Protein AF-A0AAW0C2G3-F1 (afdb_monomer_lite)

Radius of gyration: 28.23 Å; chains: 1; bounding box: 64×53×81 Å

Secondary structure (DSSP, 8-state):
--------SSSSEEEEE-HHHHHHHHS---TTS----GGG-HHHHHHHHHHHHHSPP-----TT--THHHHHHHHHHHHHHHHHHHH---TTPPPGGGSSSSS-S-SEEESS------TT--GGG-EEEEE--GGGHHHHHHHHHHHHHHH-TTBSEEEEEEEETTTTEEEEEEEETTSSEEEEEPPEETTSHHHHHHHHHHHHHHHT--SGGGGTB------SS-----------PPPP------------S--EEEGGG--BHHHHHHHHHHHHHHHHHHHHTTEE-----TTTEEEEEEEE---------TT-----TTTTS-S--------S-HHHHHHHHHHHHHHHHHHHHHHHHHHHHHHHHT--SSEEEEE---S--EEGGG---SPBPP-S-TTTS-HHHHHHHHHT--B---HHHHHHHHHHHHHHHHHT-GGGTTS---HHHHHHHHHHTS-HHHHHHHHHHHHHHTT-TTS-HHHHHHHHHHHHHHHHHHHHHHHHHHHHHTS-TTS-TTTTHHHHHHHHHHHHHHHHHHHHHHHHHHHHHHT-BGGG--

pLDDT: mean 75.97, std 19.65, range [25.11, 98.44]

Foldseek 3Di:
DDWDDDPLVDLAAEGEDALQVVLLVLFDDDPDDDDDRPCNDPLSVVLLVQLLVVQDQLPLPPPPDDPCSVQVSLLVLLVSSVVSLQPPPDDPRDDLVQWPPNDDSGQEDEDVDPPDDDPDDPVLRHAYEAEDADNCQLVVQLVVFVVNCLVDVQFQKHWHWYADSVQRWIKIWIGGPLSRYIYIYDTQRSNDSVSVSSSSSNSNSNRRHRDVVSNRGHDPPPDPDDDDDCDDDDDDDDDDDDPPDDDPDPCPPWDFDFLLADFFLLVLLQLLLLALLQQVVCVVLQWHLLAQARVQKGFTPDFDPDDQSPLDALPPDPPPPPVPPPPDDDDDDPDDDPVLVVVLVVLVNVLSVLLNVLSVLLVVLVVLLVNDSTRRIYRDDPSDTDRNVPPPQWQDQQDYDLLQFDLVSNVCNVVVHGHRDALLRVLSSSLSSSVCSLLSRPVCPVPDADPLSVCQVVQSPDGSVSNVCSLVVCVVCLPDPNHAPSCVLCNVLSNVSVVLSVVLVVVLVVVVVVDDPPPNCSPSPVVSSRSNSSSVSSSVSSVSSSVSVVSRVVSPTSVPPD

Sequence (562 aa):
MNLRGEDTGSHIHTWYFDAETISCMLFPKESKEPYTPISDRPFFVDILEQVTKNAPSFTGTGTDEGPGSACRFLNYTVKTCRKALDASDANGVLPRQKRWFRNSESIFTDIEVEGSSGKDRNVNNVIPLLEIPRKDLVDRAANYARGLFRASRTRTWSLVLALNHEELVLQFLIFLRGGCSCIASQEIRLKEVEGRKGVCRMILTMLLWTEPGHAGFADVSVDGTETEHSGPSYRHVPLPPVEKPPTTPILLGDVGEPLIHVDSSWKICEAVIHALLGWLNFYEAGYLHRDVSINKVRCLKQPVESFKISIPTNNSRLEKKDALVDRGDVSRPETSNSQDAADIFKLLETARSSTSGYAERIKEAFLKLGVKDEYNTVLTDIDGDIAAKRIDSKMYIPSGTPEFMSFRLHIAMEDADPHLQSPVDDLHSFFWVVMWAVMFNANLKNVVRSKQEKHWQERLAGRACNRMAVPADMASHRHRSDHSPIFKQMVGVLLEWYRTIEKLASDWLEEVLAREPDEDPDNGWYPTHFHLYAYRGAAELLELMLKYQHTLIAYGSFSHTA

Structure (mmCIF, N/CA/C/O backbone):
data_AF-A0AAW0C2G3-F1
#
_entry.id   AF-A0AAW0C2G3-F1
#
loop_
_atom_site.group_PDB
_atom_site.id
_atom_site.type_symbol
_atom_site.label_atom_id
_atom_site.label_alt_id
_atom_site.label_comp_id
_atom_site.label_asym_id
_atom_site.label_entity_id
_atom_site.label_seq_id
_atom_site.pdbx_PDB_ins_code
_atom_site.Cartn_x
_atom_site.Cartn_y
_atom_site.Cartn_z
_atom_site.occupancy
_atom_site.B_iso_or_equiv
_atom_site.auth_seq_id
_atom_site.auth_comp_id
_atom_site.auth_asym_id
_atom_site.auth_atom_id
_atom_site.pdbx_PDB_model_num
ATOM 1 N N . MET A 1 1 ? 3.517 -31.410 -23.702 1.00 29.72 1 MET A N 1
ATOM 2 C CA . MET A 1 1 ? 3.923 -30.000 -23.526 1.00 29.72 1 MET A CA 1
ATOM 3 C C . MET A 1 1 ? 4.989 -29.980 -22.434 1.00 29.72 1 MET A C 1
ATOM 5 O O . MET A 1 1 ? 4.674 -30.363 -21.318 1.00 29.72 1 MET A O 1
ATOM 9 N N . ASN A 1 2 ? 6.253 -29.684 -22.756 1.00 25.11 2 ASN A N 1
ATOM 10 C CA . ASN A 1 2 ? 7.351 -29.653 -21.775 1.00 25.11 2 ASN A CA 1
ATOM 11 C C . ASN A 1 2 ? 7.509 -28.216 -21.264 1.00 25.11 2 ASN A C 1
ATOM 13 O O . ASN A 1 2 ? 8.069 -27.385 -21.973 1.00 25.11 2 ASN A O 1
ATOM 17 N N . LEU A 1 3 ? 7.000 -27.913 -20.068 1.00 34.97 3 LEU A N 1
ATOM 18 C CA . LEU A 1 3 ? 7.223 -26.617 -19.422 1.00 34.97 3 LEU A CA 1
ATOM 19 C C . LEU A 1 3 ? 8.521 -26.692 -18.607 1.00 34.97 3 LEU A C 1
ATOM 21 O O . LEU A 1 3 ? 8.600 -27.446 -17.640 1.00 34.97 3 LEU A O 1
ATOM 25 N N . ARG A 1 4 ? 9.544 -25.933 -19.014 1.00 35.47 4 ARG A N 1
ATOM 26 C CA . ARG A 1 4 ? 10.730 -25.655 -18.193 1.00 35.47 4 ARG A CA 1
ATOM 27 C C . ARG A 1 4 ? 10.532 -24.300 -17.519 1.00 35.47 4 ARG A C 1
ATOM 29 O O . ARG A 1 4 ? 10.479 -23.287 -18.208 1.00 35.47 4 ARG A O 1
ATOM 36 N N . GLY A 1 5 ? 10.405 -24.294 -16.196 1.00 40.25 5 GLY A N 1
ATOM 37 C CA . GLY A 1 5 ? 10.689 -23.105 -15.398 1.00 40.25 5 GLY A CA 1
ATOM 38 C C . GLY A 1 5 ? 12.180 -23.111 -15.096 1.00 40.25 5 GLY A C 1
ATOM 39 O O . GLY A 1 5 ? 12.650 -24.020 -14.416 1.00 40.25 5 GLY A O 1
ATOM 40 N N . GLU A 1 6 ? 12.926 -22.164 -15.653 1.00 41.88 6 GLU A N 1
ATOM 41 C CA . GLU A 1 6 ? 14.304 -21.909 -15.235 1.00 41.88 6 GLU A CA 1
ATOM 42 C C . GLU A 1 6 ? 14.271 -20.774 -14.212 1.00 41.88 6 GLU A C 1
ATOM 44 O O . GLU A 1 6 ? 13.696 -19.718 -14.472 1.00 41.88 6 GLU A O 1
ATOM 49 N N . ASP A 1 7 ? 14.832 -21.023 -13.029 1.00 42.22 7 ASP A N 1
ATOM 50 C CA . ASP A 1 7 ? 15.009 -20.014 -11.990 1.00 42.22 7 ASP A CA 1
ATOM 51 C C . ASP A 1 7 ? 16.189 -19.126 -12.401 1.00 42.22 7 ASP A C 1
ATOM 53 O O . ASP A 1 7 ? 17.356 -19.484 -12.239 1.00 42.22 7 ASP A O 1
ATOM 57 N N . THR A 1 8 ? 15.887 -18.012 -13.069 1.00 42.19 8 THR A N 1
ATOM 58 C CA . THR A 1 8 ? 16.894 -17.131 -13.677 1.00 42.19 8 THR A CA 1
ATOM 59 C C . THR A 1 8 ? 17.531 -16.159 -12.682 1.00 42.19 8 THR A C 1
ATOM 61 O O . THR A 1 8 ? 18.319 -15.312 -13.094 1.00 42.19 8 THR A O 1
ATOM 64 N N . GLY A 1 9 ? 17.203 -16.237 -11.386 1.00 41.22 9 GLY A N 1
ATOM 65 C CA . GLY A 1 9 ? 17.693 -15.295 -10.374 1.00 41.22 9 GLY A CA 1
ATOM 66 C C . GLY A 1 9 ? 17.138 -13.870 -10.512 1.00 41.22 9 GLY A C 1
ATOM 67 O O . GLY A 1 9 ? 17.533 -12.989 -9.751 1.00 41.22 9 GLY A O 1
ATOM 68 N N . SER A 1 10 ? 16.216 -13.633 -11.451 1.00 50.44 10 SER A N 1
ATOM 69 C CA . SER A 1 10 ? 15.459 -12.388 -11.558 1.00 50.44 10 SER A CA 1
ATOM 70 C C . SER A 1 10 ? 14.208 -12.463 -10.683 1.00 50.44 10 SER A C 1
ATOM 72 O O . SER A 1 10 ? 13.529 -13.487 -10.622 1.00 50.44 10 SER A O 1
ATOM 74 N N . HIS A 1 11 ? 13.850 -11.357 -10.028 1.00 60.44 11 HIS A N 1
ATOM 75 C CA . HIS A 1 11 ? 12.642 -11.248 -9.195 1.00 60.44 11 HIS A CA 1
ATOM 76 C C . HIS A 1 11 ? 11.324 -11.274 -10.010 1.00 60.44 11 HIS A C 1
ATOM 78 O O . HIS A 1 11 ? 10.267 -10.921 -9.494 1.00 60.44 11 HIS A O 1
ATOM 84 N N . ILE A 1 12 ? 11.371 -11.648 -11.296 1.00 65.75 12 ILE A N 1
ATOM 85 C CA . ILE A 1 12 ? 10.236 -11.621 -12.223 1.00 65.75 12 ILE A CA 1
ATOM 86 C C . ILE A 1 12 ? 9.867 -13.051 -12.605 1.00 65.75 12 ILE A C 1
ATOM 88 O O . ILE A 1 12 ? 10.596 -13.730 -13.332 1.00 65.75 12 ILE A O 1
ATOM 92 N N . HIS A 1 13 ? 8.677 -13.486 -12.194 1.00 70.25 13 HIS A N 1
ATOM 93 C CA . HIS A 1 13 ? 8.141 -14.774 -12.615 1.00 70.25 13 HIS A CA 1
ATOM 94 C C . HIS A 1 13 ? 7.900 -14.779 -14.130 1.00 70.25 13 HIS A C 1
ATOM 96 O O . HIS A 1 13 ? 7.030 -14.061 -14.633 1.00 70.25 13 HIS A O 1
ATOM 102 N N . THR A 1 14 ? 8.675 -15.589 -14.855 1.00 76.38 14 THR A N 1
ATOM 103 C CA . THR A 1 14 ? 8.640 -15.650 -16.321 1.00 76.38 14 THR A CA 1
ATOM 104 C C . THR A 1 14 ? 8.083 -16.988 -16.799 1.00 76.38 14 THR A C 1
ATOM 106 O O . THR A 1 14 ? 8.596 -18.049 -16.449 1.00 76.38 14 THR A O 1
ATOM 109 N N . TRP A 1 15 ? 7.033 -16.943 -17.618 1.00 76.75 15 TRP A N 1
ATOM 110 C CA . TRP A 1 15 ? 6.396 -18.122 -18.210 1.00 76.75 15 TRP A CA 1
ATOM 111 C C . TRP A 1 15 ? 6.759 -18.230 -19.686 1.00 76.75 15 TRP A C 1
ATOM 113 O O . TRP A 1 15 ? 6.528 -17.278 -20.422 1.00 76.75 15 TRP A O 1
ATOM 123 N N . TYR A 1 16 ? 7.271 -19.377 -20.136 1.00 82.19 16 TYR A N 1
ATOM 124 C CA . TYR A 1 16 ? 7.691 -19.563 -21.528 1.00 82.19 16 TYR A CA 1
ATOM 125 C C . TYR A 1 16 ? 6.647 -20.309 -22.361 1.00 82.19 16 TYR A C 1
ATOM 127 O O . TYR A 1 16 ? 6.250 -21.424 -22.020 1.00 82.19 16 TYR A O 1
ATOM 135 N N . PHE A 1 17 ? 6.266 -19.731 -23.498 1.00 81.94 17 PHE A N 1
ATOM 136 C CA . PHE A 1 17 ? 5.345 -20.333 -24.467 1.00 81.94 17 PHE A CA 1
ATOM 137 C C . PHE A 1 17 ? 5.918 -20.269 -25.881 1.00 81.94 17 PHE A C 1
ATOM 139 O O . PHE A 1 17 ? 6.705 -19.383 -26.197 1.00 81.94 17 PHE A O 1
ATOM 146 N N . ASP A 1 18 ? 5.545 -21.191 -26.763 1.00 83.38 18 ASP A N 1
ATOM 147 C CA . ASP A 1 18 ? 5.924 -21.061 -28.172 1.00 83.38 18 ASP A CA 1
ATOM 148 C C . ASP A 1 18 ? 5.255 -19.835 -28.834 1.00 83.38 18 ASP A C 1
ATOM 150 O O . ASP A 1 18 ? 4.283 -19.253 -28.338 1.00 83.38 18 ASP A O 1
ATOM 154 N N . ALA A 1 19 ? 5.810 -19.408 -29.972 1.00 76.94 19 ALA A N 1
ATOM 155 C CA . ALA A 1 19 ? 5.325 -18.232 -30.693 1.00 76.94 19 ALA A CA 1
ATOM 156 C C . ALA A 1 19 ? 3.872 -18.388 -31.178 1.00 76.94 19 ALA A C 1
ATOM 158 O O . ALA A 1 19 ? 3.166 -17.397 -31.336 1.00 76.94 19 ALA A O 1
ATOM 159 N N . GLU A 1 20 ? 3.416 -19.618 -31.423 1.00 79.62 20 GLU A N 1
ATOM 160 C CA . GLU A 1 20 ? 2.034 -19.899 -31.814 1.00 79.62 20 GLU A CA 1
ATOM 161 C C . GLU A 1 20 ? 1.065 -19.641 -30.659 1.00 79.62 20 GLU A C 1
ATOM 163 O O . GLU A 1 20 ? 0.073 -18.936 -30.826 1.00 79.62 20 GLU A O 1
ATOM 168 N N . THR A 1 21 ? 1.397 -20.105 -29.463 1.00 78.94 21 THR A N 1
ATOM 169 C CA . THR A 1 21 ? 0.607 -19.895 -28.254 1.00 78.94 21 THR A CA 1
ATOM 170 C C . THR A 1 21 ? 0.490 -18.410 -27.917 1.00 78.94 21 THR A C 1
ATOM 172 O O . THR A 1 21 ? -0.603 -17.927 -27.621 1.00 78.94 21 THR A O 1
ATOM 175 N N . ILE A 1 22 ? 1.578 -17.644 -28.029 1.00 78.06 22 ILE A N 1
ATOM 176 C CA . ILE A 1 22 ? 1.537 -16.189 -27.796 1.00 78.06 22 ILE A CA 1
ATOM 177 C C . ILE A 1 22 ? 0.733 -15.476 -28.884 1.00 78.06 22 ILE A C 1
ATOM 179 O O . ILE A 1 22 ? -0.036 -14.563 -28.587 1.00 78.06 22 ILE A O 1
ATOM 183 N N . SER A 1 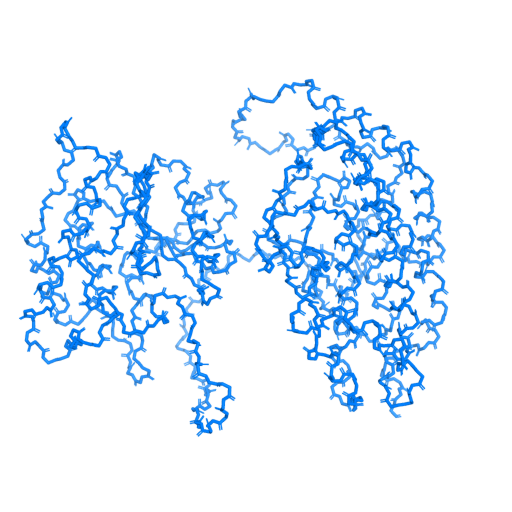23 ? 0.831 -15.930 -30.134 1.00 79.44 23 SER A N 1
ATOM 184 C CA . SER A 1 23 ? -0.040 -15.480 -31.227 1.00 79.44 23 SER A CA 1
ATOM 185 C C . SER A 1 23 ? -1.507 -15.660 -30.890 1.00 79.44 23 SER A C 1
ATOM 187 O O . SER A 1 23 ? -2.303 -14.746 -31.081 1.00 79.44 23 SER A O 1
ATOM 189 N N . CYS A 1 24 ? -1.852 -16.811 -30.330 1.00 77.38 24 CYS A N 1
ATOM 190 C CA . CYS A 1 24 ? -3.200 -17.119 -29.898 1.00 77.38 24 CYS A CA 1
ATOM 191 C C . CYS A 1 24 ? -3.662 -16.223 -28.738 1.00 77.38 24 CYS A C 1
ATOM 193 O O . CYS A 1 24 ? -4.813 -15.784 -28.733 1.00 77.38 24 CYS A O 1
ATOM 195 N N . MET A 1 25 ? -2.772 -15.906 -27.790 1.00 78.81 25 MET A N 1
ATOM 196 C CA . MET A 1 25 ? -3.053 -14.994 -26.671 1.00 78.81 25 MET A CA 1
ATOM 197 C C . MET A 1 25 ? -3.289 -13.548 -27.124 1.00 78.81 25 MET A C 1
ATOM 199 O O . MET A 1 25 ? -4.148 -12.871 -26.566 1.00 78.81 25 MET A O 1
ATOM 203 N N . LEU A 1 26 ? -2.541 -13.085 -28.130 1.00 81.75 26 LEU A N 1
ATOM 204 C CA . LEU A 1 26 ? -2.626 -11.723 -28.664 1.00 81.75 26 LEU A CA 1
ATOM 205 C C . LEU A 1 26 ? -3.727 -11.547 -29.721 1.00 81.75 26 LEU A C 1
ATOM 207 O O . LEU A 1 26 ? -3.944 -10.430 -30.191 1.00 81.75 26 LEU A O 1
ATOM 211 N N . PHE A 1 27 ? -4.400 -12.619 -30.143 1.00 79.31 27 PHE A N 1
ATOM 212 C CA . PHE A 1 27 ? -5.388 -12.544 -31.214 1.00 79.31 27 PHE A CA 1
ATOM 213 C C . PHE A 1 27 ? -6.705 -11.894 -30.751 1.00 79.31 27 PHE A C 1
ATOM 215 O O . PHE A 1 27 ? -7.200 -12.234 -29.671 1.00 79.31 27 PHE A O 1
ATOM 222 N N . PRO A 1 28 ? -7.323 -11.022 -31.575 1.00 73.62 28 PRO A N 1
ATOM 223 C CA . PRO A 1 28 ? -8.665 -10.512 -31.327 1.00 73.62 28 PRO A CA 1
ATOM 224 C C . PRO A 1 28 ? -9.684 -11.630 -31.121 1.00 73.62 28 PRO A C 1
ATOM 226 O O . PRO A 1 28 ? -9.917 -12.448 -32.010 1.00 73.62 28 PRO A O 1
ATOM 229 N N . LYS A 1 29 ? -10.309 -11.684 -29.943 1.00 72.31 29 LYS A N 1
ATOM 230 C CA . LYS A 1 29 ? -11.366 -12.664 -29.679 1.00 72.31 29 LYS A CA 1
ATOM 231 C C . LYS A 1 29 ? -12.693 -12.104 -30.177 1.00 72.31 29 LYS A C 1
ATOM 233 O O . LYS A 1 29 ? -13.279 -11.236 -29.539 1.00 72.31 29 LYS A O 1
ATOM 238 N N . GLU A 1 30 ? -13.186 -12.620 -31.298 1.00 61.88 30 GLU A N 1
ATOM 239 C CA . GLU A 1 30 ? -14.553 -12.337 -31.737 1.00 61.88 30 GLU A CA 1
ATOM 240 C C . GLU A 1 30 ? -15.542 -13.013 -30.776 1.00 61.88 30 GLU A C 1
ATOM 242 O O . GLU A 1 30 ? -15.450 -14.205 -30.485 1.00 61.88 30 GLU A O 1
ATOM 247 N N . SER A 1 31 ? -16.480 -12.236 -30.234 1.00 47.34 31 SER A N 1
ATOM 248 C CA . SER A 1 31 ? -17.230 -12.570 -29.015 1.00 47.34 31 SER A CA 1
ATOM 249 C C . SER A 1 31 ? -18.260 -13.707 -29.133 1.00 47.34 31 SER A C 1
ATOM 251 O O . SER A 1 31 ? -19.026 -13.913 -28.191 1.00 47.34 31 SER A O 1
ATOM 253 N N . LYS A 1 32 ? -18.335 -14.440 -30.257 1.00 53.00 32 LYS A N 1
ATOM 254 C CA . LYS A 1 32 ? -19.452 -15.371 -30.525 1.00 53.00 32 LYS A CA 1
ATOM 255 C C . LYS A 1 32 ? -19.125 -16.691 -31.234 1.00 53.00 32 LYS A C 1
ATOM 257 O O . LYS A 1 32 ? -20.014 -17.537 -31.281 1.00 53.00 32 LYS A O 1
ATOM 262 N N . GLU A 1 33 ? -17.913 -16.916 -31.738 1.00 56.81 33 GLU A N 1
ATOM 263 C CA . GLU A 1 33 ? -17.578 -18.162 -32.452 1.00 56.81 33 GLU A CA 1
ATOM 264 C C . GLU A 1 33 ? -16.610 -19.059 -31.661 1.00 56.81 33 GLU A C 1
ATOM 266 O O . GLU A 1 33 ? -15.785 -18.550 -30.895 1.00 56.81 33 GLU A O 1
ATOM 271 N N . PRO A 1 34 ? -16.700 -20.398 -31.809 1.00 63.94 34 PRO A N 1
ATOM 272 C CA . PRO A 1 34 ? -15.717 -21.310 -31.240 1.00 63.94 34 PRO A CA 1
ATOM 273 C C . PRO A 1 34 ? -14.319 -20.934 -31.735 1.00 63.94 34 PRO A C 1
ATOM 275 O O . PRO A 1 34 ? -14.083 -20.751 -32.930 1.00 63.94 34 PRO A O 1
ATOM 278 N N . TYR A 1 35 ? -13.397 -20.793 -30.784 1.00 60.88 35 TYR A N 1
ATOM 279 C CA . TYR A 1 35 ? -12.038 -20.348 -31.051 1.00 60.88 35 TYR A CA 1
ATOM 280 C C . TYR A 1 35 ? -11.356 -21.284 -32.054 1.00 60.88 35 TYR A C 1
ATOM 282 O O . TYR A 1 35 ? -11.041 -22.425 -31.728 1.00 60.88 35 TYR A O 1
ATOM 290 N N . THR A 1 36 ? -11.130 -20.787 -33.268 1.00 66.06 36 THR A N 1
ATOM 291 C CA . THR A 1 36 ? -10.280 -21.444 -34.262 1.00 66.06 36 THR A CA 1
ATOM 292 C C . THR A 1 36 ? -8.916 -20.760 -34.209 1.00 66.06 36 THR A C 1
ATOM 294 O O . THR A 1 36 ? -8.869 -19.549 -34.479 1.00 66.06 36 THR A O 1
ATOM 297 N N . PRO A 1 37 ? -7.834 -21.473 -33.833 1.00 67.06 37 PRO A N 1
ATOM 298 C CA . PRO A 1 37 ? -6.483 -20.930 -33.833 1.00 67.06 37 PRO A CA 1
ATOM 299 C C . PRO A 1 37 ? -6.180 -20.221 -35.148 1.00 67.06 37 PRO A C 1
ATOM 301 O O . PRO A 1 37 ? -6.575 -20.659 -36.229 1.00 67.06 37 PRO A O 1
ATOM 304 N N . ILE A 1 38 ? -5.488 -19.089 -35.068 1.00 67.62 38 ILE A N 1
ATOM 305 C CA . ILE A 1 38 ? -5.176 -18.296 -36.260 1.00 67.62 38 ILE A CA 1
ATOM 306 C C . ILE A 1 38 ? -4.325 -19.086 -37.266 1.00 67.62 38 ILE A C 1
ATOM 308 O O . ILE A 1 38 ? -4.462 -18.895 -38.472 1.00 67.62 38 ILE A O 1
ATOM 312 N N . SER A 1 39 ? -3.490 -20.001 -36.767 1.00 67.50 39 SER A N 1
ATOM 313 C CA . SER A 1 39 ? -2.681 -20.937 -37.548 1.00 67.50 39 SER A CA 1
ATOM 314 C C . SER A 1 39 ? -3.515 -21.875 -38.416 1.00 67.50 39 SER A C 1
ATOM 316 O O . SER A 1 39 ? -3.031 -22.288 -39.465 1.00 67.50 39 SER A O 1
ATOM 318 N N . ASP A 1 40 ? -4.765 -22.135 -38.037 1.00 76.38 40 ASP A N 1
ATOM 319 C CA . ASP A 1 40 ? -5.674 -23.020 -38.765 1.00 76.38 40 ASP A CA 1
ATOM 320 C C . ASP A 1 40 ? -6.520 -22.269 -39.803 1.00 76.38 40 ASP A C 1
ATOM 322 O O . ASP A 1 40 ? -7.262 -22.883 -40.573 1.00 76.38 40 ASP A O 1
ATOM 326 N N . ARG A 1 41 ? -6.432 -20.930 -39.858 1.00 80.25 41 ARG A N 1
ATOM 327 C CA . ARG A 1 41 ? -7.156 -20.143 -40.862 1.00 80.25 41 ARG A CA 1
ATOM 328 C C . ARG A 1 41 ? -6.416 -20.225 -42.207 1.00 80.25 41 ARG A C 1
ATOM 330 O O . ARG A 1 41 ? -5.281 -19.753 -42.283 1.00 80.25 41 ARG A O 1
ATOM 337 N N . PRO A 1 42 ? -7.045 -20.720 -43.294 1.00 81.00 42 PRO A N 1
ATOM 338 C CA . PRO A 1 42 ? -6.361 -20.939 -44.574 1.00 81.00 42 PRO A CA 1
ATOM 339 C C . PRO A 1 42 ? -5.648 -19.695 -45.120 1.00 81.00 42 PRO A C 1
ATOM 341 O O . PRO A 1 42 ? -4.480 -19.763 -45.490 1.00 81.00 42 PRO A O 1
ATOM 344 N N . PHE A 1 43 ? -6.299 -18.524 -45.052 1.00 81.00 43 PHE A N 1
ATOM 345 C CA . PHE A 1 43 ? -5.695 -17.268 -45.514 1.00 81.00 43 PHE A CA 1
ATOM 346 C C . PHE A 1 43 ? -4.410 -16.915 -44.750 1.00 81.00 43 PHE A C 1
ATOM 348 O O . PHE A 1 43 ? -3.513 -16.278 -45.296 1.00 81.00 43 PHE A O 1
ATOM 355 N N . PHE A 1 44 ? -4.317 -17.297 -43.474 1.00 81.56 44 PHE A N 1
ATOM 356 C CA . PHE A 1 44 ? -3.166 -16.988 -42.640 1.00 81.56 44 PHE A CA 1
ATOM 357 C C . PHE A 1 44 ? -1.970 -17.862 -43.012 1.00 81.56 44 PHE A C 1
ATOM 359 O O . PHE A 1 44 ? -0.851 -17.357 -43.083 1.00 81.56 44 PHE A O 1
ATOM 366 N N . VAL A 1 45 ? -2.211 -19.145 -43.295 1.00 84.88 45 VAL A N 1
ATOM 367 C CA . VAL A 1 45 ? -1.189 -20.084 -43.781 1.00 84.88 45 VAL A CA 1
ATOM 368 C C . VAL A 1 45 ? -0.620 -19.603 -45.114 1.00 84.88 45 VAL A C 1
ATOM 370 O O . VAL A 1 45 ? 0.599 -19.480 -45.244 1.00 84.88 45 VAL A O 1
ATOM 373 N N . ASP A 1 46 ? -1.488 -19.227 -46.055 1.00 83.88 46 ASP A N 1
ATOM 374 C CA . ASP A 1 46 ? -1.084 -18.743 -47.379 1.00 83.88 46 ASP A CA 1
ATOM 375 C C . ASP A 1 46 ? -0.233 -17.468 -47.288 1.00 83.88 46 ASP A C 1
ATOM 377 O O . ASP A 1 46 ? 0.838 -17.366 -47.896 1.00 83.88 46 ASP A O 1
ATOM 381 N N . ILE A 1 47 ? -0.672 -16.501 -46.473 1.00 83.25 47 ILE A N 1
ATOM 382 C CA . ILE A 1 47 ? 0.073 -15.261 -46.230 1.00 83.25 47 ILE A CA 1
ATOM 383 C C . ILE A 1 47 ? 1.412 -15.564 -45.553 1.00 83.25 47 ILE A C 1
ATOM 385 O O . ILE A 1 47 ? 2.439 -15.012 -45.949 1.00 83.25 47 ILE A O 1
ATOM 389 N N . LEU A 1 48 ? 1.434 -16.442 -44.549 1.00 86.06 48 LEU A N 1
ATOM 390 C CA . LEU A 1 48 ? 2.657 -16.794 -43.837 1.00 86.06 48 LEU A CA 1
ATOM 391 C C . LEU A 1 48 ? 3.675 -17.455 -44.773 1.00 86.06 48 LEU A C 1
ATOM 393 O O . LEU A 1 48 ? 4.857 -17.102 -44.730 1.00 86.06 48 LEU A O 1
ATOM 397 N N . GLU A 1 49 ? 3.241 -18.359 -45.652 1.00 85.75 49 GLU A N 1
ATOM 398 C CA . GLU A 1 49 ? 4.104 -18.945 -46.677 1.00 85.75 49 GLU A CA 1
ATOM 399 C C . GLU A 1 49 ? 4.634 -17.895 -47.654 1.00 85.75 49 GLU A C 1
ATOM 401 O O . GLU A 1 49 ? 5.832 -17.880 -47.952 1.00 85.75 49 GLU A O 1
ATOM 406 N N . GLN A 1 50 ? 3.766 -17.003 -48.140 1.00 83.31 50 GLN A N 1
ATOM 407 C CA . GLN A 1 50 ? 4.142 -15.952 -49.084 1.00 83.31 50 GLN A CA 1
ATOM 408 C C . GLN A 1 50 ? 5.164 -14.989 -48.474 1.00 83.31 50 GLN A C 1
ATOM 410 O O . GLN A 1 50 ? 6.161 -14.651 -49.115 1.00 83.31 50 GLN A O 1
ATOM 415 N N . VAL A 1 51 ? 4.942 -14.555 -47.233 1.00 82.44 51 VAL A N 1
ATOM 416 C CA . VAL A 1 51 ? 5.858 -13.659 -46.521 1.00 82.44 51 VAL A CA 1
ATOM 417 C C . VAL A 1 51 ? 7.181 -14.370 -46.265 1.00 82.44 51 VAL A C 1
ATOM 419 O O . VAL A 1 51 ? 8.230 -13.796 -46.528 1.00 82.44 51 VAL A O 1
ATOM 422 N N . THR A 1 52 ? 7.155 -15.631 -45.830 1.00 81.62 52 THR A N 1
ATOM 423 C CA . THR A 1 52 ? 8.379 -16.380 -45.506 1.00 81.62 52 THR A CA 1
ATOM 424 C C . THR A 1 52 ? 9.238 -16.647 -46.740 1.00 81.62 52 THR A C 1
ATOM 426 O O . THR A 1 52 ? 10.460 -16.549 -46.652 1.00 81.62 52 THR A O 1
ATOM 429 N N . LYS A 1 53 ? 8.625 -16.939 -47.898 1.00 83.56 53 LYS A N 1
ATOM 430 C CA . LYS A 1 53 ? 9.341 -17.122 -49.176 1.00 83.56 53 LYS A CA 1
ATOM 431 C C . LYS A 1 53 ? 10.075 -15.852 -49.619 1.00 83.56 53 LYS A C 1
ATOM 433 O O . LYS A 1 53 ? 11.125 -15.951 -50.242 1.00 83.56 53 LYS A O 1
ATOM 438 N N . ASN A 1 54 ? 9.532 -14.681 -49.285 1.00 78.25 54 ASN A N 1
ATOM 439 C CA . ASN A 1 54 ? 10.079 -13.380 -49.675 1.00 78.25 54 ASN A CA 1
ATOM 440 C C . ASN A 1 54 ? 10.883 -12.690 -48.562 1.00 78.25 54 ASN A C 1
ATOM 442 O O . ASN A 1 54 ? 11.491 -11.648 -48.805 1.00 78.25 54 ASN A O 1
ATOM 446 N N . ALA A 1 55 ? 10.873 -13.230 -47.341 1.00 72.75 55 ALA A N 1
ATOM 447 C CA . ALA A 1 55 ? 11.562 -12.628 -46.215 1.00 72.75 55 ALA A CA 1
ATOM 448 C C . ALA A 1 55 ? 13.082 -12.730 -46.428 1.00 72.75 55 ALA A C 1
ATOM 450 O O . ALA A 1 55 ? 13.590 -13.830 -46.673 1.00 72.75 55 ALA A O 1
ATOM 451 N N . PRO A 1 56 ? 13.830 -11.619 -46.315 1.00 74.12 56 PRO A N 1
ATOM 452 C CA . PRO A 1 56 ? 15.274 -11.644 -46.438 1.00 74.12 56 PRO A CA 1
ATOM 453 C C . PRO A 1 56 ? 15.849 -12.582 -45.380 1.00 74.12 56 PRO A C 1
ATOM 455 O O . PRO A 1 56 ? 15.415 -12.599 -44.223 1.00 74.12 56 PRO A O 1
ATOM 458 N N . SER A 1 57 ? 16.842 -13.372 -45.778 1.00 74.31 57 SER A N 1
ATOM 459 C CA . SER A 1 57 ? 17.657 -14.111 -44.824 1.00 74.31 57 SER A CA 1
ATOM 460 C C . SER A 1 57 ? 18.331 -13.108 -43.893 1.00 74.31 57 SER A C 1
ATOM 462 O O . SER A 1 57 ? 19.069 -12.239 -44.358 1.00 74.31 57 SER A O 1
ATOM 464 N N . PHE A 1 58 ? 18.084 -13.224 -42.590 1.00 74.94 58 PHE A N 1
ATOM 465 C CA . PHE A 1 58 ? 18.788 -12.431 -41.591 1.00 74.94 58 PHE A CA 1
ATOM 466 C C . PHE A 1 58 ? 20.215 -12.984 -41.467 1.00 74.94 58 PHE A C 1
ATOM 468 O O . PHE A 1 58 ? 20.453 -13.939 -40.729 1.00 74.94 58 PHE A O 1
ATOM 475 N N . THR A 1 59 ? 21.143 -12.480 -42.285 1.00 65.75 59 THR A N 1
ATOM 476 C CA . THR A 1 59 ? 22.485 -13.073 -42.420 1.00 65.75 59 THR A CA 1
ATOM 477 C C . THR A 1 59 ? 23.492 -12.559 -41.404 1.00 65.75 59 THR A C 1
ATOM 479 O O . THR A 1 59 ? 24.486 -13.237 -41.200 1.00 65.75 59 THR A O 1
ATOM 482 N N . GLY A 1 60 ? 23.250 -11.435 -40.720 1.00 59.66 60 GLY A N 1
ATOM 483 C CA . GLY A 1 60 ? 24.056 -10.978 -39.575 1.00 59.66 60 GLY A CA 1
ATOM 484 C C . GLY A 1 60 ? 25.559 -10.756 -39.827 1.00 59.66 60 GLY A C 1
ATOM 485 O O . GLY A 1 60 ? 26.293 -10.543 -38.873 1.00 59.66 60 GLY A O 1
ATOM 486 N N . THR A 1 61 ? 26.046 -10.828 -41.072 1.00 46.31 61 THR A N 1
ATOM 487 C CA . THR A 1 61 ? 27.488 -10.868 -41.395 1.00 46.31 61 THR A CA 1
ATOM 488 C C . THR A 1 61 ? 28.001 -9.631 -42.138 1.00 46.31 61 THR A C 1
ATOM 490 O O . THR A 1 61 ? 29.073 -9.679 -42.737 1.00 46.31 61 THR A O 1
ATOM 493 N N . GLY A 1 62 ? 27.260 -8.523 -42.138 1.00 48.94 62 GLY A N 1
ATOM 494 C CA . GLY A 1 62 ? 27.754 -7.255 -42.676 1.00 48.94 62 GLY A CA 1
ATOM 495 C C . GLY A 1 62 ? 28.531 -6.495 -41.607 1.00 48.94 62 GLY A C 1
ATOM 496 O O . GLY A 1 62 ? 27.927 -5.995 -40.667 1.00 48.94 62 GLY A O 1
ATOM 497 N N . THR A 1 63 ? 29.847 -6.369 -41.761 1.00 47.59 63 THR A N 1
ATOM 498 C CA . THR A 1 63 ? 30.755 -5.636 -40.854 1.00 47.59 63 THR A CA 1
ATOM 499 C C . THR A 1 63 ? 30.468 -4.129 -40.723 1.00 47.59 63 THR A C 1
ATOM 501 O O . THR A 1 63 ? 31.163 -3.462 -39.968 1.00 47.59 63 THR A O 1
ATOM 504 N N . ASP A 1 64 ? 29.446 -3.608 -41.412 1.00 46.12 64 ASP A N 1
ATOM 505 C CA . ASP A 1 64 ? 29.045 -2.191 -41.432 1.00 46.12 64 ASP A CA 1
ATOM 506 C C . ASP A 1 64 ? 27.623 -1.923 -40.889 1.00 46.12 64 ASP A C 1
ATOM 508 O O . ASP A 1 64 ? 27.119 -0.805 -40.997 1.00 46.12 64 ASP A O 1
ATOM 512 N N . GLU A 1 65 ? 26.932 -2.905 -40.299 1.00 49.47 65 GLU A N 1
ATOM 513 C CA . GLU A 1 65 ? 25.553 -2.699 -39.833 1.00 49.47 65 GLU A CA 1
ATOM 514 C C . GLU A 1 65 ? 25.444 -2.654 -38.305 1.00 49.47 65 GLU A C 1
ATOM 516 O O . GLU A 1 65 ? 25.386 -3.680 -37.634 1.00 49.47 65 GLU A O 1
ATOM 521 N N . GLY A 1 66 ? 25.379 -1.434 -37.764 1.00 54.44 66 GLY A N 1
ATOM 522 C CA . GLY A 1 66 ? 25.065 -1.171 -36.358 1.00 54.44 66 GLY A CA 1
ATOM 523 C C . GLY A 1 66 ? 23.639 -1.591 -35.926 1.00 54.44 66 GLY A C 1
ATOM 524 O O . GLY A 1 66 ? 22.902 -2.181 -36.726 1.00 54.44 66 GLY A O 1
ATOM 525 N N . PRO A 1 67 ? 23.221 -1.234 -34.691 1.00 50.53 67 PRO A N 1
ATOM 526 C CA . PRO A 1 67 ? 21.952 -1.629 -34.033 1.00 50.53 67 PRO A CA 1
ATOM 527 C C . PRO A 1 67 ? 20.658 -1.419 -34.857 1.00 50.53 67 PRO A C 1
ATOM 529 O O . PRO A 1 67 ? 19.630 -2.046 -34.649 1.00 50.53 67 PRO A O 1
ATOM 532 N N . GLY A 1 68 ? 20.700 -0.661 -35.953 1.00 61.06 68 GLY A N 1
ATOM 533 C CA . GLY A 1 68 ? 19.565 -0.535 -36.871 1.00 61.06 68 GLY A CA 1
ATOM 534 C C . GLY A 1 68 ? 19.224 -1.770 -37.731 1.00 61.06 68 GLY A C 1
ATOM 535 O O . GLY A 1 68 ? 18.290 -1.679 -38.532 1.00 61.06 68 GLY A O 1
ATOM 536 N N . SER A 1 69 ? 19.959 -2.890 -37.689 1.00 74.44 69 SER A N 1
ATOM 537 C CA . SER A 1 69 ? 19.736 -4.032 -38.607 1.00 74.44 69 SER A CA 1
ATOM 538 C C . SER A 1 69 ? 18.485 -4.859 -38.268 1.00 74.44 69 SER A C 1
ATOM 540 O O . SER A 1 69 ? 17.696 -5.189 -39.162 1.00 74.44 69 SER A O 1
ATOM 542 N N . ALA A 1 70 ? 18.222 -5.128 -36.988 1.00 80.88 70 ALA A N 1
ATOM 543 C CA . ALA A 1 70 ? 17.063 -5.918 -36.586 1.00 80.88 70 ALA A CA 1
ATOM 544 C C . ALA A 1 70 ? 15.765 -5.113 -36.624 1.00 80.88 70 ALA A C 1
ATOM 546 O O . ALA A 1 70 ? 14.748 -5.604 -37.117 1.00 80.88 70 ALA A O 1
ATOM 547 N N . CYS A 1 71 ? 15.807 -3.841 -36.226 1.00 82.06 71 CYS A N 1
ATOM 548 C CA . CYS A 1 71 ? 14.686 -2.925 -36.418 1.00 82.06 71 CYS A CA 1
ATOM 549 C C . CYS A 1 71 ? 14.309 -2.789 -37.909 1.00 82.06 71 CYS A C 1
ATOM 551 O O . CYS A 1 71 ? 13.124 -2.823 -38.263 1.00 82.06 71 CYS A O 1
ATOM 553 N N . ARG A 1 72 ? 15.301 -2.723 -38.816 1.00 83.25 72 ARG A N 1
ATOM 554 C CA . ARG A 1 72 ? 15.070 -2.759 -40.274 1.00 83.25 72 ARG A CA 1
ATOM 555 C C . ARG A 1 72 ? 14.434 -4.073 -40.720 1.00 83.25 72 ARG A C 1
ATOM 557 O O . ARG A 1 72 ? 13.459 -4.032 -41.469 1.00 83.25 72 ARG A O 1
ATOM 564 N N . PHE A 1 73 ? 14.926 -5.217 -40.244 1.00 86.00 73 PHE A N 1
ATOM 565 C CA . PHE A 1 73 ? 14.340 -6.529 -40.542 1.00 86.00 73 PHE A CA 1
ATOM 566 C C . PHE A 1 73 ? 12.883 -6.643 -40.070 1.00 86.00 73 PHE A C 1
ATOM 568 O O . PHE A 1 73 ? 12.009 -7.053 -40.839 1.00 86.00 73 PHE A O 1
ATOM 575 N N . LEU A 1 74 ? 12.588 -6.236 -38.835 1.00 88.31 74 LEU A N 1
ATOM 576 C CA . LEU A 1 74 ? 11.237 -6.287 -38.281 1.00 88.31 74 LEU A CA 1
ATOM 577 C C . LEU A 1 74 ? 10.289 -5.360 -39.043 1.00 88.31 74 LEU A C 1
ATOM 579 O O . LEU A 1 74 ? 9.208 -5.786 -39.446 1.00 88.31 74 LEU A O 1
ATOM 583 N N . ASN A 1 75 ? 10.699 -4.123 -39.335 1.00 86.50 75 ASN A N 1
ATOM 584 C CA . ASN A 1 75 ? 9.879 -3.196 -40.117 1.00 86.50 75 ASN A CA 1
ATOM 585 C C . ASN A 1 75 ? 9.727 -3.633 -41.588 1.00 86.50 75 ASN A C 1
ATOM 587 O O . ASN A 1 75 ? 8.656 -3.458 -42.173 1.00 86.50 75 ASN A O 1
ATOM 591 N N . TYR A 1 76 ? 10.738 -4.269 -42.190 1.00 87.12 76 TYR A N 1
ATOM 592 C CA . TYR A 1 76 ? 10.596 -4.924 -43.495 1.00 87.12 76 TYR A CA 1
ATOM 593 C C . TYR A 1 76 ? 9.552 -6.047 -43.438 1.00 87.12 76 TYR A C 1
ATOM 595 O O . TYR A 1 76 ? 8.693 -6.156 -44.320 1.00 87.12 76 TYR A O 1
ATOM 603 N N . THR A 1 77 ? 9.583 -6.850 -42.374 1.00 88.06 77 THR A N 1
ATOM 604 C CA . THR A 1 77 ? 8.618 -7.930 -42.150 1.00 88.06 77 THR A CA 1
ATOM 605 C C . THR A 1 77 ? 7.205 -7.367 -41.995 1.00 88.06 77 THR A C 1
ATOM 607 O O . THR A 1 77 ? 6.293 -7.843 -42.662 1.00 88.06 77 THR A O 1
ATOM 610 N N . VAL A 1 78 ? 7.019 -6.274 -41.242 1.00 89.12 78 VAL A N 1
ATOM 611 C CA . VAL A 1 78 ? 5.741 -5.537 -41.153 1.00 89.12 78 VAL A CA 1
ATOM 612 C C . VAL A 1 78 ? 5.240 -5.109 -42.531 1.00 89.12 78 VAL A C 1
ATOM 614 O O . VAL A 1 78 ? 4.078 -5.354 -42.863 1.00 89.12 78 VAL A O 1
ATOM 617 N N . LYS A 1 79 ? 6.102 -4.501 -43.358 1.00 88.50 79 LYS A N 1
ATOM 618 C CA . LYS A 1 79 ? 5.738 -4.063 -44.716 1.00 88.50 79 LYS A CA 1
ATOM 619 C C . LYS A 1 79 ? 5.325 -5.241 -45.600 1.00 88.50 79 LYS A C 1
ATOM 621 O O . LYS A 1 79 ? 4.353 -5.128 -46.345 1.00 88.50 79 LYS A O 1
ATOM 626 N N . THR A 1 80 ? 6.027 -6.365 -45.499 1.00 88.69 80 THR A N 1
ATOM 627 C CA . THR A 1 80 ? 5.756 -7.574 -46.291 1.00 88.69 80 THR A CA 1
ATOM 628 C C . THR A 1 80 ? 4.456 -8.247 -45.853 1.00 88.69 80 THR A C 1
ATOM 630 O O . THR A 1 80 ? 3.585 -8.479 -46.690 1.00 88.69 80 THR A O 1
ATOM 633 N N . CYS A 1 81 ? 4.265 -8.454 -44.545 1.00 88.25 81 CYS A N 1
ATOM 634 C CA . CYS A 1 81 ? 3.022 -8.962 -43.962 1.00 88.25 81 CYS A CA 1
ATOM 635 C C . CYS A 1 81 ? 1.818 -8.102 -44.347 1.00 88.25 81 CYS A C 1
ATOM 637 O O . CYS A 1 81 ? 0.770 -8.628 -44.710 1.00 88.25 81 CYS A O 1
ATOM 639 N N . ARG A 1 82 ? 1.965 -6.772 -44.319 1.00 87.31 82 ARG A N 1
ATOM 640 C CA . ARG A 1 82 ? 0.893 -5.858 -44.720 1.00 87.31 82 ARG A CA 1
ATOM 641 C C . ARG A 1 82 ? 0.557 -5.975 -46.200 1.00 87.31 82 ARG A C 1
ATOM 643 O O . ARG A 1 82 ? -0.617 -6.056 -46.526 1.00 87.31 82 ARG A O 1
ATOM 650 N N . LYS A 1 83 ? 1.558 -5.990 -47.086 1.00 88.19 83 LYS A N 1
ATOM 651 C CA . LYS A 1 83 ? 1.319 -6.161 -48.528 1.00 88.19 83 LYS A CA 1
ATOM 652 C C . LYS A 1 83 ? 0.580 -7.466 -48.816 1.00 88.19 83 LYS A C 1
ATOM 654 O O . LYS A 1 83 ? -0.352 -7.454 -49.606 1.00 88.19 83 LYS A O 1
ATOM 659 N N . ALA A 1 84 ? 0.962 -8.554 -48.150 1.00 87.75 84 ALA A N 1
ATOM 660 C CA . ALA A 1 84 ? 0.283 -9.837 -48.286 1.00 87.75 84 ALA A CA 1
ATOM 661 C C . ALA A 1 84 ? -1.160 -9.795 -47.739 1.00 87.75 84 ALA A C 1
ATOM 663 O O . ALA A 1 84 ? -2.078 -10.256 -48.407 1.00 87.75 84 ALA A O 1
ATOM 664 N N . LEU A 1 85 ? -1.386 -9.164 -46.579 1.00 86.50 85 LEU A N 1
ATOM 665 C CA . LEU A 1 85 ? -2.727 -8.949 -46.013 1.00 86.50 85 LEU A CA 1
ATOM 666 C C . LEU A 1 85 ? -3.622 -8.041 -46.865 1.00 86.50 85 LEU A C 1
ATOM 668 O O . LEU A 1 85 ? -4.838 -8.190 -46.820 1.00 86.50 85 LEU A O 1
ATOM 672 N N . ASP A 1 86 ? -3.046 -7.067 -47.567 1.00 86.19 86 ASP A N 1
ATOM 673 C CA . ASP A 1 86 ? -3.785 -6.138 -48.426 1.00 86.19 86 ASP A CA 1
ATOM 674 C C . ASP A 1 86 ? -4.051 -6.749 -49.818 1.00 86.19 86 ASP A C 1
ATOM 676 O O . ASP A 1 86 ? -5.040 -6.394 -50.446 1.00 86.19 86 ASP A O 1
ATOM 680 N N . ALA A 1 87 ? -3.194 -7.666 -50.291 1.00 85.00 87 ALA A N 1
ATOM 681 C CA . ALA A 1 87 ? -3.359 -8.395 -51.556 1.00 85.00 87 ALA A CA 1
ATOM 682 C C . ALA A 1 87 ? -4.235 -9.653 -51.433 1.00 85.00 87 ALA A C 1
ATOM 684 O O . ALA A 1 87 ? -4.653 -10.220 -52.440 1.00 85.00 87 ALA A O 1
ATOM 685 N N . SER A 1 88 ? -4.478 -10.127 -50.210 1.00 81.94 88 SER A N 1
ATOM 686 C CA . SER A 1 88 ? -5.379 -11.244 -49.960 1.00 81.94 88 SER A CA 1
ATOM 687 C C . SER A 1 88 ? -6.827 -10.768 -50.123 1.00 81.94 88 SER A C 1
ATOM 689 O O . SER A 1 88 ? -7.442 -10.288 -49.175 1.00 81.94 88 SER A O 1
ATOM 691 N N . ASP A 1 89 ? -7.382 -10.932 -51.327 1.00 58.31 89 ASP A N 1
ATOM 692 C CA . ASP A 1 89 ? -8.804 -10.707 -51.664 1.00 58.31 89 ASP A CA 1
ATOM 693 C C . ASP A 1 89 ? -9.758 -11.727 -50.988 1.00 58.31 89 ASP A C 1
ATOM 695 O O . ASP A 1 89 ? -10.905 -11.915 -51.399 1.00 58.31 89 ASP A O 1
ATOM 699 N N . ALA A 1 90 ? -9.299 -12.444 -49.959 1.00 58.16 90 ALA A N 1
ATOM 700 C CA . ALA A 1 90 ? -10.052 -13.518 -49.333 1.00 58.16 90 ALA A CA 1
ATOM 701 C C . ALA A 1 90 ? -11.208 -12.976 -48.474 1.00 58.16 90 ALA A C 1
ATOM 703 O O . ALA A 1 90 ? -11.017 -12.163 -47.564 1.00 58.16 90 ALA A O 1
ATOM 704 N N . ASN A 1 91 ? -12.413 -13.504 -48.721 1.00 56.91 91 ASN A N 1
ATOM 705 C CA . ASN A 1 91 ? -13.579 -13.350 -47.850 1.00 56.91 91 ASN A CA 1
ATOM 706 C C . ASN A 1 91 ? -13.196 -13.738 -46.411 1.00 56.91 91 ASN A C 1
ATOM 708 O O . ASN A 1 91 ? -13.014 -14.917 -46.118 1.00 56.91 91 ASN A O 1
ATOM 712 N N . GLY A 1 92 ? -13.048 -12.753 -45.523 1.00 63.78 92 GLY A N 1
ATOM 713 C CA . GLY A 1 92 ? -12.708 -12.978 -44.112 1.00 63.78 92 GLY A CA 1
ATOM 714 C C . GLY A 1 92 ? -11.510 -12.184 -43.595 1.00 63.78 92 GLY A C 1
ATOM 715 O O . GLY A 1 92 ? -11.316 -12.120 -42.382 1.00 63.78 92 GLY A O 1
ATOM 716 N N . VAL A 1 93 ? -10.729 -11.529 -44.461 1.00 75.00 93 VAL A N 1
ATOM 717 C CA . VAL A 1 93 ? -9.683 -10.606 -44.000 1.00 75.00 93 VAL A CA 1
ATOM 718 C C . VAL A 1 93 ? -10.312 -9.259 -43.633 1.00 75.00 93 VAL A C 1
ATOM 720 O O . VAL A 1 93 ? -10.990 -8.620 -44.437 1.00 75.00 93 VAL A O 1
ATOM 723 N N . LEU A 1 94 ? -10.077 -8.798 -42.400 1.00 74.62 94 LEU A N 1
ATOM 724 C CA . LEU A 1 94 ? -10.567 -7.503 -41.927 1.00 74.62 94 LEU A CA 1
ATOM 725 C C . LEU A 1 94 ? -10.064 -6.358 -42.830 1.00 74.62 94 LEU A C 1
ATOM 727 O O . LEU A 1 94 ? -8.844 -6.249 -43.032 1.00 74.62 94 LEU A O 1
ATOM 731 N N . PRO A 1 95 ? -10.956 -5.467 -43.319 1.00 79.38 95 PRO A N 1
ATOM 732 C CA . PRO A 1 95 ? -10.570 -4.310 -44.118 1.00 79.38 95 PRO A CA 1
ATOM 733 C C . PRO A 1 95 ? -9.527 -3.457 -43.404 1.00 79.38 95 PRO A C 1
ATOM 735 O O . PRO A 1 95 ? -9.604 -3.250 -42.189 1.00 79.38 95 PRO A O 1
ATOM 738 N N . ARG A 1 96 ? -8.576 -2.900 -44.158 1.00 80.69 96 ARG A N 1
ATOM 739 C CA . ARG A 1 96 ? -7.492 -2.071 -43.609 1.00 80.69 96 ARG A CA 1
ATOM 740 C C . ARG A 1 96 ? -8.004 -0.923 -42.735 1.00 80.69 96 ARG A C 1
ATOM 742 O O . ARG A 1 96 ? -7.391 -0.609 -41.720 1.00 80.69 96 ARG A O 1
ATOM 749 N N . GLN A 1 97 ? -9.154 -0.343 -43.080 1.00 79.19 97 GLN A N 1
ATOM 750 C CA . GLN A 1 97 ? -9.799 0.741 -42.335 1.00 79.19 97 GLN A CA 1
ATOM 751 C C . GLN A 1 97 ? -10.356 0.311 -40.975 1.00 79.19 97 GLN A C 1
ATOM 753 O O . GLN A 1 97 ? -10.763 1.177 -40.216 1.00 79.19 97 GLN A O 1
ATOM 758 N N . LYS A 1 98 ? -10.409 -0.985 -40.655 1.00 81.69 98 LYS A N 1
ATOM 759 C CA . LYS A 1 98 ? -10.845 -1.486 -39.343 1.00 81.69 98 LYS A CA 1
ATOM 760 C C . LYS A 1 98 ? -9.682 -1.871 -38.428 1.00 81.69 98 LYS A C 1
ATOM 762 O O . LYS A 1 98 ? -9.898 -2.051 -37.238 1.00 81.69 98 LYS A O 1
ATOM 767 N N . ARG A 1 99 ? -8.459 -1.970 -38.956 1.00 83.62 99 ARG A N 1
ATOM 768 C CA . ARG A 1 99 ? -7.264 -2.362 -38.190 1.00 83.62 99 ARG A CA 1
ATOM 769 C C . ARG A 1 99 ? -6.802 -1.216 -37.279 1.00 83.62 99 ARG A C 1
ATOM 771 O O . ARG A 1 99 ? -7.137 -0.062 -37.522 1.00 83.62 99 ARG A O 1
ATOM 778 N N . TRP A 1 100 ? -6.028 -1.511 -36.246 1.00 80.38 100 TRP A N 1
ATOM 779 C CA . TRP A 1 100 ? -5.467 -0.543 -35.302 1.00 80.38 100 TRP A CA 1
ATOM 780 C C . TRP A 1 100 ? -4.279 0.189 -35.939 1.00 80.38 100 TRP A C 1
ATOM 782 O O . TRP A 1 100 ? -4.245 1.415 -36.025 1.00 80.38 100 TRP A O 1
ATOM 792 N N . PHE A 1 101 ? -3.355 -0.564 -36.544 1.00 77.62 101 PHE A N 1
ATOM 793 C CA . PHE A 1 101 ? -2.189 -0.036 -37.262 1.00 77.62 101 PHE A CA 1
ATOM 794 C C . PHE A 1 101 ? -2.495 0.316 -38.731 1.00 77.62 101 PHE A C 1
ATOM 796 O O . PHE A 1 101 ? -1.859 -0.204 -39.651 1.00 77.62 101 PHE A O 1
ATOM 803 N N . ARG A 1 102 ? -3.478 1.197 -38.979 1.00 72.62 102 ARG A N 1
ATOM 804 C CA . ARG A 1 102 ? -3.973 1.513 -40.344 1.00 72.62 102 ARG A CA 1
ATOM 805 C C . ARG A 1 102 ? -2.901 2.100 -41.270 1.00 72.62 102 ARG A C 1
ATOM 807 O O . ARG A 1 102 ? -2.837 1.743 -42.451 1.00 72.62 102 ARG A O 1
ATOM 814 N N . ASN A 1 103 ? -2.070 2.994 -40.725 1.00 68.31 103 ASN A N 1
ATOM 815 C CA . ASN A 1 103 ? -1.178 3.871 -41.497 1.00 68.31 103 ASN A CA 1
ATOM 816 C C . ASN A 1 103 ? 0.297 3.819 -41.069 1.00 68.31 103 ASN A C 1
ATOM 818 O O . ASN A 1 103 ? 1.130 4.449 -41.711 1.00 68.31 103 ASN A O 1
ATOM 822 N N . SER A 1 104 ? 0.652 3.077 -40.017 1.00 67.88 104 SER A N 1
ATOM 823 C CA . SER A 1 104 ? 2.023 3.090 -39.490 1.00 67.88 104 SER A CA 1
ATOM 824 C C . SER A 1 104 ? 2.959 2.279 -40.383 1.00 67.88 104 SER A C 1
ATOM 826 O O . SER A 1 104 ? 2.841 1.057 -40.434 1.00 67.88 104 SER A O 1
ATOM 828 N N . GLU A 1 105 ? 3.874 2.914 -41.118 1.00 65.69 105 GLU A N 1
ATOM 829 C CA . GLU A 1 105 ? 4.891 2.201 -41.917 1.00 65.69 105 GLU A CA 1
ATOM 830 C C . GLU A 1 105 ? 5.928 1.454 -41.070 1.00 65.69 105 GLU A C 1
ATOM 832 O O . GLU A 1 105 ? 6.565 0.522 -41.564 1.00 65.69 105 GLU A O 1
ATOM 837 N N . SER A 1 106 ? 6.064 1.853 -39.807 1.00 72.69 106 SER A N 1
ATOM 838 C CA . SER A 1 106 ? 6.894 1.219 -38.792 1.00 72.69 106 SER A CA 1
ATOM 839 C C . SER A 1 106 ? 6.071 0.976 -37.532 1.00 72.69 106 SER A C 1
ATOM 841 O O . SER A 1 106 ? 5.269 1.821 -37.134 1.00 72.69 106 SER A O 1
ATOM 843 N N . ILE A 1 107 ? 6.267 -0.187 -36.919 1.00 77.75 107 ILE A N 1
ATOM 844 C CA . ILE A 1 107 ? 5.657 -0.549 -35.625 1.00 77.75 107 ILE A CA 1
ATOM 845 C C . ILE A 1 107 ? 6.730 -0.579 -34.532 1.00 77.75 107 ILE A C 1
ATOM 847 O O . ILE A 1 107 ? 6.446 -0.282 -33.373 1.00 77.75 107 ILE A O 1
ATOM 851 N N . PHE A 1 108 ? 7.970 -0.880 -34.920 1.00 78.81 108 PHE A N 1
ATOM 852 C CA . PHE A 1 108 ? 9.104 -1.003 -34.017 1.00 78.81 108 PHE A CA 1
ATOM 853 C C . PHE A 1 108 ? 10.030 0.197 -34.163 1.00 78.81 108 PHE A C 1
ATOM 855 O O . PHE A 1 108 ? 10.315 0.634 -35.285 1.00 78.81 108 PHE A O 1
ATOM 862 N N . THR A 1 109 ? 10.510 0.699 -33.032 1.00 73.81 109 THR A N 1
ATOM 863 C CA . THR A 1 109 ? 11.578 1.697 -32.964 1.00 73.81 109 THR A CA 1
ATOM 864 C C . THR A 1 109 ? 12.717 1.142 -32.131 1.00 73.81 109 THR A C 1
ATOM 866 O O . THR A 1 109 ? 12.481 0.505 -31.105 1.00 73.81 109 THR A O 1
ATOM 869 N N . ASP A 1 110 ? 13.933 1.404 -32.590 1.00 65.69 110 ASP A N 1
ATOM 870 C CA . ASP A 1 110 ? 15.134 1.195 -31.795 1.00 65.69 110 ASP A CA 1
ATOM 871 C C . ASP A 1 110 ? 15.208 2.300 -30.732 1.00 65.69 110 ASP A C 1
ATOM 873 O O . ASP A 1 110 ? 14.910 3.458 -31.037 1.00 65.69 110 ASP A O 1
ATOM 877 N N . ILE A 1 111 ? 15.514 1.931 -29.491 1.00 59.44 111 ILE A N 1
ATOM 878 C CA . ILE A 1 111 ? 15.489 2.844 -28.340 1.00 59.44 111 ILE A CA 1
ATOM 879 C C . ILE A 1 111 ? 16.902 3.250 -27.913 1.00 59.44 111 ILE A C 1
ATOM 881 O O . ILE A 1 111 ? 17.062 4.278 -27.260 1.00 59.44 111 ILE A O 1
ATOM 885 N N . GLU A 1 112 ? 17.946 2.520 -28.319 1.00 51.25 112 GLU A N 1
ATOM 886 C CA . GLU A 1 112 ? 19.324 2.881 -27.949 1.00 51.25 112 GLU A CA 1
ATOM 887 C C . GLU A 1 112 ? 19.868 4.082 -28.747 1.00 51.25 112 GLU A C 1
ATOM 889 O O . GLU A 1 112 ? 20.926 4.624 -28.431 1.00 51.25 112 GLU A O 1
ATOM 894 N N . VAL A 1 113 ? 19.113 4.568 -29.737 1.00 45.34 113 VAL A N 1
ATOM 895 C CA . VAL A 1 113 ? 19.488 5.694 -30.600 1.00 45.34 113 VAL A CA 1
ATOM 896 C C . VAL A 1 113 ? 18.574 6.901 -30.356 1.00 45.34 113 VAL A C 1
ATOM 898 O O . VAL A 1 113 ? 17.874 7.353 -31.258 1.00 45.34 113 VAL A O 1
ATOM 901 N N . GLU A 1 114 ? 18.564 7.471 -29.148 1.00 40.31 114 GLU A N 1
ATOM 902 C CA . GLU A 1 114 ? 17.928 8.779 -28.918 1.00 40.31 114 GLU A CA 1
ATOM 903 C C . GLU A 1 114 ? 18.883 9.819 -28.322 1.00 40.31 114 GLU A C 1
ATOM 905 O O . GLU A 1 114 ? 18.995 10.021 -27.118 1.00 40.31 114 GLU A O 1
ATOM 910 N N . GLY A 1 115 ? 19.512 10.554 -29.242 1.00 35.72 115 GLY A N 1
ATOM 911 C CA . GLY A 1 115 ? 19.826 11.977 -29.091 1.00 35.72 115 GLY A CA 1
ATOM 912 C C . GLY A 1 115 ? 19.008 12.867 -30.043 1.00 35.72 115 GLY A C 1
ATOM 913 O O . GLY A 1 115 ? 19.341 14.035 -30.221 1.00 35.72 115 GLY A O 1
ATOM 914 N N . SER A 1 116 ? 17.964 12.346 -30.704 1.00 34.59 116 SER A N 1
ATOM 915 C CA . SER A 1 116 ? 17.206 13.100 -31.714 1.00 34.59 116 SER A CA 1
ATOM 916 C C . SER A 1 116 ? 15.787 13.432 -31.248 1.00 34.59 116 SER A C 1
ATOM 918 O O . SER A 1 116 ? 14.941 12.560 -31.085 1.00 34.59 116 SER A O 1
ATOM 920 N N . SER A 1 117 ? 15.538 14.727 -31.064 1.00 37.50 117 SER A N 1
ATOM 921 C CA . SER A 1 117 ? 14.296 15.354 -30.611 1.00 37.50 117 SER A CA 1
ATOM 922 C C . SER A 1 117 ? 13.177 15.291 -31.665 1.00 37.50 117 SER A C 1
ATOM 924 O O . SER A 1 117 ? 12.904 16.251 -32.382 1.00 37.50 117 SER A O 1
ATOM 926 N N . GLY A 1 118 ? 12.490 14.153 -31.776 1.00 38.41 118 GLY A N 1
ATOM 927 C CA . GLY A 1 118 ? 11.328 13.993 -32.660 1.00 38.41 118 GLY A CA 1
ATOM 928 C C . GLY A 1 118 ? 9.995 14.308 -31.971 1.00 38.41 118 GLY A C 1
ATOM 929 O O . GLY A 1 118 ? 9.384 13.416 -31.397 1.00 38.41 118 GLY A O 1
ATOM 930 N N . LYS A 1 119 ? 9.504 15.552 -32.067 1.00 38.53 119 LYS A N 1
ATOM 931 C CA . LYS A 1 119 ? 8.278 16.044 -31.394 1.00 38.53 119 LYS A CA 1
ATOM 932 C C . LYS A 1 119 ? 6.916 15.557 -31.942 1.00 38.53 119 LYS A C 1
ATOM 934 O O . LYS A 1 119 ? 5.906 15.958 -31.383 1.00 38.53 119 LYS A O 1
ATOM 939 N N . ASP A 1 120 ? 6.852 14.684 -32.952 1.00 37.59 120 ASP A N 1
ATOM 940 C CA . ASP A 1 120 ? 5.579 14.381 -33.654 1.00 37.59 120 ASP A CA 1
ATOM 941 C C . ASP A 1 120 ? 5.209 12.893 -33.796 1.00 37.59 120 ASP A C 1
ATOM 943 O O . ASP A 1 120 ? 4.278 12.538 -34.524 1.00 37.59 120 ASP A O 1
ATOM 947 N N . ARG A 1 121 ? 5.891 11.970 -33.108 1.00 50.59 121 ARG A N 1
ATOM 948 C CA . ARG A 1 121 ? 5.472 10.558 -33.149 1.00 50.59 121 ARG A CA 1
ATOM 949 C C . ARG A 1 121 ? 4.411 10.309 -32.088 1.00 50.59 121 ARG A C 1
ATOM 951 O O . ARG A 1 121 ? 4.637 10.549 -30.911 1.00 50.59 121 ARG A O 1
ATOM 958 N N . ASN A 1 122 ? 3.251 9.807 -32.510 1.00 52.75 122 ASN A N 1
ATOM 959 C CA . ASN A 1 122 ? 2.188 9.344 -31.622 1.00 52.75 122 ASN A CA 1
ATOM 960 C C . ASN A 1 122 ? 2.709 8.125 -30.829 1.00 52.75 122 ASN A C 1
ATOM 962 O O . ASN A 1 122 ? 2.571 6.981 -31.265 1.00 52.75 122 ASN A O 1
ATOM 966 N N . VAL A 1 123 ? 3.380 8.400 -29.703 1.00 51.91 123 VAL A N 1
ATOM 967 C CA . VAL A 1 123 ? 4.157 7.455 -28.871 1.00 51.91 123 VAL A CA 1
ATOM 968 C C . VAL A 1 123 ? 3.314 6.256 -28.414 1.00 51.91 123 VAL A C 1
ATOM 970 O O . VAL A 1 123 ? 3.832 5.181 -28.133 1.00 51.91 123 VAL A O 1
ATOM 973 N N . ASN A 1 124 ? 1.988 6.397 -28.435 1.00 54.09 124 ASN A N 1
ATOM 974 C CA . ASN A 1 124 ? 1.034 5.380 -28.004 1.00 54.09 124 ASN A CA 1
ATOM 975 C C . ASN A 1 124 ? 1.000 4.109 -28.876 1.00 54.09 124 ASN A C 1
ATOM 977 O O . ASN A 1 124 ? 0.488 3.089 -28.421 1.00 54.09 124 ASN A O 1
ATOM 981 N N . ASN A 1 125 ? 1.543 4.140 -30.100 1.00 61.81 125 ASN A N 1
ATOM 982 C CA . ASN A 1 125 ? 1.461 3.029 -31.061 1.00 61.81 125 ASN A CA 1
ATOM 983 C C . ASN A 1 125 ? 2.807 2.349 -31.354 1.00 61.81 125 ASN A C 1
ATOM 985 O O . ASN A 1 125 ? 2.950 1.690 -32.384 1.00 61.81 125 ASN A O 1
ATOM 989 N N . VAL A 1 126 ? 3.803 2.532 -30.494 1.00 71.12 126 VAL A N 1
ATOM 990 C CA . VAL A 1 126 ? 5.148 2.000 -30.721 1.00 71.12 126 VAL A CA 1
ATOM 991 C C . VAL A 1 126 ? 5.392 0.790 -29.830 1.00 71.12 126 VAL A C 1
ATOM 993 O O . VAL A 1 126 ? 5.096 0.827 -28.636 1.00 71.12 126 VAL A O 1
ATOM 996 N N . ILE A 1 127 ? 5.929 -0.281 -30.417 1.00 78.31 127 ILE A N 1
ATOM 997 C CA . ILE A 1 127 ? 6.367 -1.458 -29.669 1.00 78.31 127 ILE A CA 1
ATOM 998 C C . ILE A 1 127 ? 7.890 -1.369 -29.497 1.00 78.31 127 ILE A C 1
ATOM 1000 O O . ILE A 1 127 ? 8.604 -1.334 -30.505 1.00 78.31 127 ILE A O 1
ATOM 1004 N N . PRO A 1 128 ? 8.395 -1.309 -28.252 1.00 81.25 128 PRO A N 1
ATOM 1005 C CA . PRO A 1 128 ? 9.817 -1.159 -27.982 1.00 81.25 128 PRO A CA 1
ATOM 1006 C C . PRO A 1 128 ? 10.587 -2.405 -28.433 1.00 81.25 128 PRO A C 1
ATOM 1008 O O . PRO A 1 128 ? 10.202 -3.528 -28.090 1.00 81.25 128 PRO A O 1
ATOM 1011 N N . LEU A 1 129 ? 11.671 -2.197 -29.188 1.00 82.94 129 LEU A N 1
ATOM 1012 C CA . LEU A 1 129 ? 12.684 -3.212 -29.467 1.00 82.94 129 LEU A CA 1
ATOM 1013 C C . LEU A 1 129 ? 13.907 -2.933 -28.598 1.00 82.94 129 LEU A C 1
ATOM 1015 O O . LEU A 1 129 ? 14.428 -1.820 -28.600 1.00 82.94 129 LEU A O 1
ATOM 1019 N N . LEU A 1 130 ? 14.347 -3.953 -27.874 1.00 82.56 130 LEU A N 1
ATOM 1020 C CA . LEU A 1 130 ? 15.467 -3.874 -26.958 1.00 82.56 130 LEU A CA 1
ATOM 1021 C C . LEU A 1 130 ? 16.586 -4.815 -27.409 1.00 82.56 130 LEU A C 1
ATOM 1023 O O . LEU A 1 130 ? 16.382 -6.028 -27.445 1.00 82.56 130 LEU A O 1
ATOM 1027 N N . GLU A 1 131 ? 17.751 -4.268 -27.744 1.00 79.62 131 GLU A N 1
ATOM 1028 C CA . GLU A 1 131 ? 18.914 -5.030 -28.213 1.00 79.62 131 GLU A CA 1
ATOM 1029 C C . GLU A 1 131 ? 19.947 -5.153 -27.086 1.00 79.62 131 GLU A C 1
ATOM 1031 O O . GLU A 1 131 ? 20.543 -4.161 -26.691 1.00 79.62 131 GLU A O 1
ATOM 1036 N N . ILE A 1 132 ? 20.147 -6.342 -26.498 1.00 70.69 132 ILE A N 1
ATOM 1037 C CA . ILE A 1 132 ? 21.041 -6.493 -25.325 1.00 70.69 132 ILE A CA 1
ATOM 1038 C C . ILE A 1 132 ? 21.770 -7.849 -25.341 1.00 70.69 132 ILE A C 1
ATOM 1040 O O . ILE A 1 132 ? 21.179 -8.857 -25.741 1.00 70.69 132 ILE A O 1
ATOM 1044 N N . PRO A 1 133 ? 23.021 -7.920 -24.840 1.00 64.38 133 PRO A N 1
ATOM 1045 C CA . PRO A 1 133 ? 23.656 -9.183 -24.467 1.00 64.38 133 PRO A CA 1
ATOM 1046 C C . PRO A 1 133 ? 22.913 -9.927 -23.330 1.00 64.38 133 PRO A C 1
ATOM 1048 O O . PRO A 1 133 ? 22.444 -9.354 -22.351 1.00 64.38 133 PRO A O 1
ATOM 1051 N N . ARG A 1 134 ? 22.823 -11.253 -23.462 1.00 65.50 134 ARG A N 1
ATOM 1052 C CA . ARG A 1 134 ? 21.842 -12.184 -22.857 1.00 65.50 134 ARG A CA 1
ATOM 1053 C C . ARG A 1 134 ? 21.469 -12.048 -21.364 1.00 65.50 134 ARG A C 1
ATOM 1055 O O . ARG A 1 134 ? 20.388 -12.504 -21.004 1.00 65.50 134 ARG A O 1
ATOM 1062 N N . LYS A 1 135 ? 22.321 -11.515 -20.479 1.00 59.00 135 LYS A N 1
ATOM 1063 C CA . LYS A 1 135 ? 22.177 -11.744 -19.024 1.00 59.00 135 LYS A CA 1
ATOM 1064 C C . LYS A 1 135 ? 21.074 -10.954 -18.301 1.00 59.00 135 LYS A C 1
ATOM 1066 O O . LYS A 1 135 ? 20.621 -11.444 -17.278 1.00 59.00 135 LYS A O 1
ATOM 1071 N N . ASP A 1 136 ? 20.555 -9.858 -18.860 1.00 73.25 136 ASP A N 1
ATOM 1072 C CA . ASP A 1 136 ? 19.584 -8.991 -18.147 1.00 73.25 136 ASP A CA 1
ATOM 1073 C C . ASP A 1 136 ? 18.309 -8.698 -18.958 1.00 73.25 136 ASP A C 1
ATOM 1075 O O . ASP A 1 136 ? 17.618 -7.697 -18.752 1.00 73.25 136 ASP A O 1
ATOM 1079 N N . LEU A 1 137 ? 18.021 -9.528 -19.958 1.00 77.62 137 LEU A N 1
ATOM 1080 C CA . LEU A 1 137 ? 17.084 -9.187 -21.024 1.00 77.62 137 LEU A CA 1
ATOM 1081 C C . LEU A 1 137 ? 15.643 -8.983 -20.511 1.00 77.62 137 LEU A C 1
ATOM 1083 O O . LEU A 1 137 ? 14.978 -8.022 -20.905 1.00 77.62 137 LEU A O 1
ATOM 1087 N N . VAL A 1 138 ? 15.186 -9.821 -19.576 1.00 81.00 138 VAL A N 1
ATOM 1088 C CA . VAL A 1 138 ? 13.851 -9.698 -18.960 1.00 81.00 138 VAL A CA 1
ATOM 1089 C C . VAL A 1 138 ? 13.770 -8.485 -18.032 1.00 81.00 138 VAL A C 1
ATOM 1091 O O . VAL A 1 138 ? 12.794 -7.739 -18.099 1.00 81.00 138 VAL A O 1
ATOM 1094 N N . ASP A 1 139 ? 14.798 -8.236 -17.219 1.00 79.06 139 ASP A N 1
ATOM 1095 C CA . ASP A 1 139 ? 14.803 -7.138 -16.243 1.00 79.06 139 ASP A CA 1
ATOM 1096 C C . ASP A 1 139 ? 14.811 -5.770 -16.926 1.00 79.06 139 ASP A C 1
ATOM 1098 O O . ASP A 1 139 ? 14.061 -4.862 -16.551 1.00 79.06 139 ASP A O 1
ATOM 1102 N N . ARG A 1 140 ? 15.605 -5.614 -17.992 1.00 81.19 140 ARG A N 1
ATOM 1103 C CA . ARG A 1 140 ? 15.589 -4.371 -18.770 1.00 81.19 140 ARG A CA 1
ATOM 1104 C C . ARG A 1 140 ? 14.269 -4.205 -19.512 1.00 81.19 140 ARG A C 1
ATOM 1106 O O . ARG A 1 140 ? 13.694 -3.119 -19.467 1.00 81.19 140 ARG A O 1
ATOM 1113 N N . ALA A 1 141 ? 13.738 -5.268 -20.119 1.00 85.06 141 ALA A N 1
ATOM 1114 C CA . ALA A 1 141 ? 12.425 -5.228 -20.759 1.00 85.06 141 ALA A CA 1
ATOM 1115 C C . ALA A 1 141 ? 11.304 -4.853 -19.772 1.00 85.06 141 ALA A C 1
ATOM 1117 O O . ALA A 1 141 ? 10.399 -4.097 -20.130 1.00 85.06 141 ALA A O 1
ATOM 1118 N N . ALA A 1 142 ? 11.402 -5.284 -18.511 1.00 84.31 142 ALA A N 1
ATOM 1119 C CA . ALA A 1 142 ? 10.468 -4.906 -17.458 1.00 84.31 142 ALA A CA 1
ATOM 1120 C C . ALA A 1 142 ? 10.498 -3.400 -17.169 1.00 84.31 142 ALA A C 1
ATOM 1122 O O . ALA A 1 142 ? 9.444 -2.788 -16.987 1.00 84.31 142 ALA A O 1
ATOM 1123 N N . ASN A 1 143 ? 11.677 -2.772 -17.187 1.00 82.81 143 ASN A N 1
ATOM 1124 C CA . ASN A 1 143 ? 11.793 -1.319 -17.034 1.00 82.81 143 ASN A CA 1
ATOM 1125 C C . ASN A 1 143 ? 11.108 -0.564 -18.184 1.00 82.81 143 ASN A C 1
ATOM 1127 O O . ASN A 1 143 ? 10.400 0.413 -17.933 1.00 82.81 143 ASN A O 1
ATOM 1131 N N . TYR A 1 144 ? 11.222 -1.049 -19.424 1.00 82.31 144 TYR A N 1
ATOM 1132 C CA . TYR A 1 144 ? 10.489 -0.469 -20.558 1.00 82.31 144 TYR A CA 1
ATOM 1133 C C . TYR A 1 144 ? 8.982 -0.658 -20.435 1.00 82.31 144 TYR A C 1
ATOM 1135 O O . TYR A 1 144 ? 8.223 0.291 -20.633 1.00 82.31 144 TYR A O 1
ATOM 1143 N N . ALA A 1 145 ? 8.534 -1.854 -20.052 1.00 85.38 145 ALA A N 1
ATOM 1144 C CA . ALA A 1 145 ? 7.122 -2.106 -19.800 1.00 85.38 145 ALA A CA 1
ATOM 1145 C C . ALA A 1 145 ? 6.569 -1.179 -18.706 1.00 85.38 145 ALA A C 1
ATOM 1147 O O . ALA A 1 145 ? 5.507 -0.588 -18.889 1.00 85.38 145 ALA A O 1
ATOM 1148 N N . ARG A 1 146 ? 7.314 -0.967 -17.611 1.00 82.25 146 ARG A N 1
ATOM 1149 C CA . ARG A 1 146 ? 6.980 0.017 -16.564 1.00 82.25 146 ARG A CA 1
ATOM 1150 C C . ARG A 1 146 ? 6.867 1.433 -17.127 1.00 82.25 146 ARG A C 1
ATOM 1152 O O . ARG A 1 146 ? 5.900 2.125 -16.814 1.00 82.25 146 ARG A O 1
ATOM 1159 N N . GLY A 1 147 ? 7.788 1.841 -17.999 1.00 81.00 147 GLY A N 1
ATOM 1160 C CA . GLY A 1 147 ? 7.706 3.114 -18.721 1.00 81.00 147 GLY A CA 1
ATOM 1161 C C . GLY A 1 147 ? 6.431 3.240 -19.563 1.00 81.00 147 GLY A C 1
ATOM 1162 O O . GLY A 1 147 ? 5.753 4.264 -19.509 1.00 81.00 147 GLY A O 1
ATOM 1163 N N . LEU A 1 148 ? 6.039 2.180 -20.275 1.00 82.06 148 LEU A N 1
ATOM 1164 C CA . LEU A 1 148 ? 4.811 2.153 -21.077 1.00 82.06 148 LEU A CA 1
ATOM 1165 C C . LEU A 1 148 ? 3.534 2.157 -20.228 1.00 82.06 148 LEU A C 1
ATOM 1167 O O . LEU A 1 148 ? 2.554 2.803 -20.607 1.00 82.06 148 LEU A O 1
ATOM 1171 N N . PHE A 1 149 ? 3.534 1.483 -19.075 1.00 84.06 149 PHE A N 1
ATOM 1172 C CA . PHE A 1 149 ? 2.444 1.572 -18.098 1.00 84.06 149 PHE A CA 1
ATOM 1173 C C . PHE A 1 149 ? 2.335 2.975 -17.496 1.00 84.06 149 PHE A C 1
ATOM 1175 O O . PHE A 1 149 ? 1.226 3.464 -17.285 1.00 84.06 149 PHE A O 1
ATOM 1182 N N . ARG A 1 150 ? 3.469 3.649 -17.268 1.00 77.31 150 ARG A N 1
ATOM 1183 C CA . ARG A 1 150 ? 3.503 5.043 -16.810 1.00 77.31 150 ARG A CA 1
ATOM 1184 C C . ARG A 1 150 ? 2.952 5.995 -17.871 1.00 77.31 150 ARG A C 1
ATOM 1186 O O . ARG A 1 150 ? 2.150 6.863 -17.543 1.00 77.31 150 ARG A O 1
ATOM 1193 N N . ALA A 1 151 ? 3.346 5.811 -19.131 1.00 76.94 151 ALA A N 1
ATOM 1194 C CA . ALA A 1 151 ? 2.903 6.647 -20.245 1.00 76.94 151 ALA A CA 1
ATOM 1195 C C . ALA A 1 151 ? 1.398 6.514 -20.537 1.00 76.94 151 ALA A C 1
ATOM 1197 O O . ALA A 1 151 ? 0.787 7.449 -21.050 1.00 76.94 151 ALA A O 1
ATOM 1198 N N . SER A 1 152 ? 0.779 5.376 -20.198 1.00 81.25 152 SER A N 1
ATOM 1199 C CA . SER A 1 152 ? -0.656 5.172 -20.386 1.00 81.25 152 SER A CA 1
ATOM 1200 C C . SER A 1 152 ? -1.309 4.436 -19.219 1.00 81.25 152 SER A C 1
ATOM 1202 O O . SER A 1 152 ? -1.229 3.213 -19.090 1.00 81.25 152 SER A O 1
ATOM 1204 N N . ARG A 1 153 ? -2.074 5.186 -18.414 1.00 78.62 153 ARG A N 1
ATOM 1205 C CA . ARG A 1 153 ? -2.826 4.660 -17.263 1.00 78.62 153 ARG A CA 1
ATOM 1206 C C . ARG A 1 153 ? -3.924 3.670 -17.632 1.00 78.62 153 ARG A C 1
ATOM 1208 O O . ARG A 1 153 ? -4.427 3.010 -16.729 1.00 78.62 153 ARG A O 1
ATOM 1215 N N . THR A 1 154 ? -4.310 3.540 -18.895 1.00 83.62 154 THR A N 1
ATOM 1216 C CA . THR A 1 154 ? -5.306 2.549 -19.333 1.00 83.62 154 THR A CA 1
ATOM 1217 C C . THR A 1 154 ? -4.648 1.242 -19.755 1.00 83.62 154 THR A C 1
ATOM 1219 O O . THR A 1 154 ? -5.336 0.245 -19.930 1.00 83.62 154 THR A O 1
ATOM 1222 N N . ARG A 1 155 ? -3.316 1.198 -19.864 1.00 88.00 155 ARG A N 1
ATOM 1223 C CA . ARG A 1 155 ? -2.595 0.007 -20.302 1.00 88.00 155 ARG A CA 1
ATOM 1224 C C . ARG A 1 155 ? -2.647 -1.108 -19.242 1.00 88.00 155 ARG A C 1
ATOM 1226 O O . ARG A 1 155 ? -2.165 -0.928 -18.125 1.00 88.00 155 ARG A O 1
ATOM 1233 N N . THR A 1 156 ? -3.243 -2.251 -19.565 1.00 86.69 156 THR A N 1
ATOM 1234 C CA . THR A 1 156 ? -3.386 -3.443 -18.707 1.00 86.69 156 THR A CA 1
ATOM 1235 C C . THR A 1 156 ? -2.260 -4.457 -18.912 1.00 86.69 156 THR A C 1
ATOM 1237 O O . THR A 1 156 ? -1.921 -5.193 -17.986 1.00 86.69 156 THR A O 1
ATOM 1240 N N . TRP A 1 157 ? -1.633 -4.459 -20.090 1.00 92.12 157 TRP A N 1
ATOM 1241 C CA . TRP A 1 157 ? -0.421 -5.223 -20.385 1.00 92.12 157 TRP A CA 1
ATOM 1242 C C . TRP A 1 157 ? 0.446 -4.513 -21.436 1.00 92.12 157 TRP A C 1
ATOM 1244 O O . TRP A 1 157 ? -0.013 -3.621 -22.155 1.00 92.12 157 TRP A O 1
ATOM 1254 N N . SER A 1 158 ? 1.725 -4.875 -21.500 1.00 90.31 158 SER A N 1
ATOM 1255 C CA . SER A 1 158 ? 2.707 -4.281 -22.406 1.00 90.31 158 SER A CA 1
ATOM 1256 C C . SER A 1 158 ? 3.510 -5.363 -23.112 1.00 90.31 158 SER A C 1
ATOM 1258 O O . SER A 1 158 ? 4.085 -6.220 -22.451 1.00 90.31 158 SER A O 1
ATOM 1260 N N . LEU A 1 159 ? 3.581 -5.299 -24.442 1.00 92.00 159 LEU A N 1
ATOM 1261 C CA . LEU A 1 159 ? 4.461 -6.151 -25.238 1.00 92.00 159 LEU A CA 1
ATOM 1262 C C . LEU A 1 159 ? 5.805 -5.450 -25.453 1.00 92.00 159 LEU A C 1
ATOM 1264 O O . LEU A 1 159 ? 5.841 -4.310 -25.911 1.00 92.00 159 LEU A O 1
ATOM 1268 N N . VAL A 1 160 ? 6.894 -6.142 -25.139 1.00 90.88 160 VAL A N 1
ATOM 1269 C CA . VAL A 1 160 ? 8.273 -5.706 -25.371 1.00 90.88 160 VAL A CA 1
ATOM 1270 C C . VAL A 1 160 ? 8.971 -6.765 -26.214 1.00 90.88 160 VAL A C 1
ATOM 1272 O O . VAL A 1 160 ? 8.850 -7.958 -25.935 1.00 90.88 160 VAL A O 1
ATOM 1275 N N . LEU A 1 161 ? 9.675 -6.346 -27.265 1.00 91.44 161 LEU A N 1
ATOM 1276 C CA . LEU A 1 161 ? 10.509 -7.245 -28.056 1.00 91.44 161 LEU A CA 1
ATOM 1277 C C . LEU A 1 161 ? 11.930 -7.155 -27.544 1.00 91.44 161 LEU A C 1
ATOM 1279 O O . LEU A 1 161 ? 12.480 -6.064 -27.411 1.00 91.44 161 LEU A O 1
ATOM 1283 N N . ALA A 1 162 ? 12.529 -8.307 -27.307 1.00 90.31 162 ALA A N 1
ATOM 1284 C CA . ALA A 1 162 ? 13.871 -8.378 -26.791 1.00 90.31 162 ALA A CA 1
ATOM 1285 C C . ALA A 1 162 ? 14.735 -9.247 -27.700 1.00 90.31 162 ALA A C 1
ATOM 1287 O O . ALA A 1 162 ? 14.391 -10.390 -28.000 1.00 90.31 162 ALA A O 1
ATOM 1288 N N . LEU A 1 163 ? 15.829 -8.672 -28.184 1.00 90.00 163 LEU A N 1
ATOM 1289 C CA . LEU A 1 163 ? 16.731 -9.272 -29.147 1.00 90.00 163 LEU A CA 1
ATOM 1290 C C . LEU A 1 163 ? 18.110 -9.455 -28.521 1.00 90.00 163 LEU A C 1
ATOM 1292 O O . LEU A 1 163 ? 18.785 -8.492 -28.160 1.00 90.00 163 LEU A O 1
ATOM 1296 N N . ASN A 1 164 ? 18.560 -10.702 -28.492 1.00 88.12 164 ASN A N 1
ATOM 1297 C CA . ASN A 1 164 ? 19.965 -11.014 -28.330 1.00 88.12 164 ASN A CA 1
ATOM 1298 C C . ASN A 1 164 ? 20.634 -10.954 -29.711 1.00 88.12 164 ASN A C 1
ATOM 1300 O O . ASN A 1 164 ? 20.436 -11.844 -30.542 1.00 88.12 164 ASN A O 1
ATOM 1304 N N . HIS A 1 165 ? 21.400 -9.892 -29.957 1.00 82.44 165 HIS A N 1
ATOM 1305 C CA . HIS A 1 165 ? 22.064 -9.647 -31.238 1.00 82.44 165 HIS A CA 1
ATOM 1306 C C . HIS A 1 165 ? 23.286 -10.552 -31.475 1.00 82.44 165 HIS A C 1
ATOM 1308 O O . HIS A 1 165 ? 23.660 -10.772 -32.622 1.00 82.44 165 HIS A O 1
ATOM 1314 N N . GLU A 1 166 ? 23.894 -11.111 -30.426 1.00 82.94 166 GLU A N 1
ATOM 1315 C CA . GLU A 1 166 ? 25.014 -12.052 -30.570 1.00 82.94 166 GLU A CA 1
ATOM 1316 C C . GLU A 1 166 ? 24.507 -13.385 -31.141 1.00 82.94 166 GLU A C 1
ATOM 1318 O O . GLU A 1 166 ? 25.030 -13.922 -32.120 1.00 82.94 166 GLU A O 1
ATOM 1323 N N . GLU A 1 167 ? 23.408 -13.882 -30.571 1.00 87.38 167 GLU A N 1
ATOM 1324 C CA . GLU A 1 167 ? 22.814 -15.172 -30.938 1.00 87.38 167 GLU A CA 1
ATOM 1325 C C . GLU A 1 167 ? 21.755 -15.065 -32.046 1.00 87.38 167 GLU A C 1
ATOM 1327 O O . GLU A 1 167 ? 21.337 -16.076 -32.618 1.00 87.38 167 GLU A O 1
ATOM 1332 N N . LEU A 1 168 ? 21.326 -13.843 -32.379 1.00 88.00 168 LEU A N 1
ATOM 1333 C CA . LEU A 1 168 ? 20.200 -13.551 -33.274 1.00 88.00 168 LEU A CA 1
ATOM 1334 C C . LEU A 1 168 ? 18.921 -14.260 -32.826 1.00 88.00 168 LEU A C 1
ATOM 1336 O O . LEU A 1 168 ? 18.220 -14.904 -33.614 1.00 88.00 168 LEU A O 1
ATOM 1340 N N . VAL A 1 169 ? 18.643 -14.139 -31.530 1.00 90.81 169 VAL A N 1
ATOM 1341 C CA . VAL A 1 169 ? 17.481 -14.716 -30.857 1.00 90.81 169 VAL A CA 1
ATOM 1342 C C . VAL A 1 169 ? 16.543 -13.595 -30.440 1.00 90.81 169 VAL A C 1
ATOM 1344 O O . VAL A 1 169 ? 16.937 -12.700 -29.697 1.00 90.81 169 VAL A O 1
ATOM 1347 N N . LEU A 1 170 ? 15.297 -13.658 -30.904 1.00 91.75 170 LEU A N 1
ATOM 1348 C CA . LEU A 1 170 ? 14.234 -12.725 -30.546 1.00 91.75 170 LEU A CA 1
ATOM 1349 C C . LEU A 1 170 ? 13.271 -13.372 -29.545 1.00 91.75 170 LEU A C 1
ATOM 1351 O O . LEU A 1 170 ? 12.930 -14.547 -29.676 1.00 91.75 170 LEU A O 1
ATOM 1355 N N . GLN A 1 171 ? 12.782 -12.595 -28.585 1.00 92.81 171 GLN A N 1
ATOM 1356 C CA . GLN A 1 171 ? 11.704 -12.986 -27.686 1.00 92.81 171 GLN A CA 1
ATOM 1357 C C . GLN A 1 171 ? 10.614 -11.916 -27.627 1.00 92.81 171 GLN A C 1
ATOM 1359 O O . GLN A 1 171 ? 10.889 -10.715 -27.652 1.00 92.81 171 GLN A O 1
ATOM 1364 N N . PHE A 1 172 ? 9.367 -12.371 -27.535 1.00 91.06 172 PHE A N 1
ATOM 1365 C CA . PHE A 1 172 ? 8.200 -11.535 -27.265 1.00 91.06 172 PHE A CA 1
ATOM 1366 C C . PHE A 1 172 ? 7.874 -11.631 -25.779 1.00 91.06 172 PHE A C 1
ATOM 1368 O O . PHE A 1 172 ? 7.602 -12.721 -25.284 1.00 91.06 172 PHE A O 1
ATOM 1375 N N . LEU A 1 173 ? 7.914 -10.505 -25.074 1.00 92.06 173 LEU A N 1
ATOM 1376 C CA . LEU A 1 173 ? 7.705 -10.431 -23.632 1.00 92.06 173 LEU A CA 1
ATOM 1377 C C . LEU A 1 173 ? 6.437 -9.631 -23.341 1.00 92.06 173 LEU A C 1
ATOM 1379 O O . LEU A 1 173 ? 6.383 -8.430 -23.601 1.00 92.06 173 LEU A O 1
ATOM 1383 N N . ILE A 1 174 ? 5.406 -10.285 -22.817 1.00 91.19 174 ILE A N 1
ATOM 1384 C CA . ILE A 1 174 ? 4.166 -9.645 -22.383 1.00 91.19 174 ILE A CA 1
ATOM 1385 C C . ILE A 1 174 ? 4.243 -9.449 -20.875 1.00 91.19 174 ILE A C 1
ATOM 1387 O O . ILE A 1 174 ? 4.148 -10.396 -20.096 1.00 91.19 174 ILE A O 1
ATOM 1391 N N . PHE A 1 175 ? 4.374 -8.199 -20.463 1.00 89.19 175 PHE A N 1
ATOM 1392 C CA . PHE A 1 175 ? 4.296 -7.803 -19.068 1.00 89.19 175 PHE A CA 1
ATOM 1393 C C . PHE A 1 175 ? 2.853 -7.488 -18.715 1.00 89.19 175 PHE A C 1
ATOM 1395 O O . PHE A 1 175 ? 2.172 -6.772 -19.450 1.00 89.19 175 PHE A O 1
ATOM 1402 N N . LEU A 1 176 ? 2.393 -7.987 -17.575 1.00 87.94 176 LEU A N 1
ATOM 1403 C CA . LEU A 1 176 ? 1.121 -7.568 -16.998 1.00 87.94 176 LEU A CA 1
ATOM 1404 C C . LEU A 1 176 ? 1.331 -6.326 -16.134 1.00 87.94 176 LEU A C 1
ATOM 1406 O O . LEU A 1 176 ? 2.406 -6.110 -15.561 1.00 87.94 176 LEU A O 1
ATOM 1410 N N . ARG A 1 177 ? 0.293 -5.497 -16.029 1.00 78.75 177 ARG A N 1
ATOM 1411 C CA . ARG A 1 177 ? 0.305 -4.370 -15.101 1.00 78.75 177 ARG A CA 1
ATOM 1412 C C . ARG A 1 177 ? 0.507 -4.894 -13.674 1.00 78.75 177 ARG A C 1
ATOM 1414 O O . ARG A 1 177 ? -0.202 -5.796 -13.245 1.00 78.75 177 ARG A O 1
ATOM 1421 N N . GLY A 1 178 ? 1.499 -4.341 -12.980 1.00 67.44 178 GLY A N 1
ATOM 1422 C CA . GLY A 1 178 ? 2.012 -4.853 -11.702 1.00 67.44 178 GLY A CA 1
ATOM 1423 C C . GLY A 1 178 ? 3.479 -5.279 -11.788 1.00 67.44 178 GLY A C 1
ATOM 1424 O O . GLY A 1 178 ? 4.191 -5.206 -10.801 1.00 67.44 178 GLY A O 1
ATOM 1425 N N . GLY A 1 179 ? 3.980 -5.625 -12.981 1.00 63.34 179 GLY A N 1
ATOM 1426 C CA . GLY A 1 179 ? 5.419 -5.774 -13.238 1.00 63.34 179 GLY A CA 1
ATOM 1427 C C . GLY A 1 179 ? 6.105 -6.995 -12.607 1.00 63.34 179 GLY A C 1
ATOM 1428 O O . GLY A 1 179 ? 7.293 -7.176 -12.852 1.00 63.34 179 GLY A O 1
ATOM 1429 N N . CYS A 1 180 ? 5.386 -7.834 -11.853 1.00 62.12 180 CYS A N 1
ATOM 1430 C CA . CYS A 1 180 ? 5.932 -9.030 -11.189 1.00 62.12 180 CYS A CA 1
ATOM 1431 C C . CYS A 1 180 ? 5.784 -10.322 -12.015 1.00 62.12 180 CYS A C 1
ATOM 1433 O O . CYS A 1 180 ? 6.195 -11.400 -11.585 1.00 62.12 180 CYS A O 1
ATOM 1435 N N . SER A 1 181 ? 5.166 -10.255 -13.197 1.00 74.44 181 SER A N 1
ATOM 1436 C CA . SER A 1 181 ? 4.986 -11.419 -14.071 1.00 74.44 181 SER A CA 1
ATOM 1437 C C . SER A 1 181 ? 5.161 -11.055 -15.539 1.00 74.44 181 SER A C 1
ATOM 1439 O O . SER A 1 181 ? 4.610 -10.061 -16.024 1.00 74.44 181 SER A O 1
ATOM 1441 N N . CYS A 1 182 ? 5.917 -11.896 -16.239 1.00 83.88 182 CYS A N 1
ATOM 1442 C CA . CYS A 1 182 ? 6.181 -11.805 -17.664 1.00 83.88 182 CYS A CA 1
ATOM 1443 C C . CYS A 1 182 ? 5.774 -13.116 -18.346 1.00 83.88 182 CYS A C 1
ATOM 1445 O O . CYS A 1 182 ? 6.081 -14.209 -17.871 1.00 83.88 182 CYS A O 1
ATOM 1447 N N . ILE A 1 183 ? 5.077 -13.016 -19.470 1.00 84.38 183 ILE A N 1
ATOM 1448 C CA . ILE A 1 183 ? 4.861 -14.129 -20.392 1.00 84.38 183 ILE A CA 1
ATOM 1449 C C . ILE A 1 183 ? 5.866 -13.942 -21.524 1.00 84.38 183 ILE A C 1
ATOM 1451 O O . ILE A 1 183 ? 5.760 -12.995 -22.298 1.00 84.38 183 ILE A O 1
ATOM 1455 N N . ALA A 1 184 ? 6.849 -14.825 -21.606 1.00 85.12 184 ALA A N 1
ATOM 1456 C CA . ALA A 1 184 ? 7.894 -14.801 -22.609 1.00 85.12 184 ALA A CA 1
ATOM 1457 C C . ALA A 1 184 ? 7.631 -15.827 -23.711 1.00 85.12 184 ALA A C 1
ATOM 1459 O O . ALA A 1 184 ? 7.185 -16.949 -23.461 1.00 85.12 184 ALA A O 1
ATOM 1460 N N . SER A 1 185 ? 7.977 -15.480 -24.947 1.00 86.56 185 SER A N 1
ATOM 1461 C CA . SER A 1 185 ? 8.128 -16.493 -25.980 1.00 86.56 185 SER A CA 1
ATOM 1462 C C . SER A 1 185 ? 9.361 -17.343 -25.711 1.00 86.56 185 SER A C 1
ATOM 1464 O O . SER A 1 185 ? 10.369 -16.871 -25.175 1.00 86.56 185 SER A O 1
ATOM 1466 N N . GLN A 1 186 ? 9.319 -18.591 -26.168 1.00 88.94 186 GLN A N 1
ATOM 1467 C CA . GLN A 1 186 ? 10.527 -19.353 -26.436 1.00 88.94 186 GLN A CA 1
ATOM 1468 C C . GLN A 1 186 ? 11.452 -18.541 -27.350 1.00 88.94 186 GLN A C 1
ATOM 1470 O O . GLN A 1 186 ? 11.004 -17.678 -28.113 1.00 88.94 186 GLN A O 1
ATOM 1475 N N . GLU A 1 187 ? 12.747 -18.812 -27.243 1.00 91.38 187 GLU A N 1
ATOM 1476 C CA . GLU A 1 187 ? 13.784 -18.192 -28.061 1.00 91.38 187 GLU A CA 1
ATOM 1477 C C . GLU A 1 187 ? 13.498 -18.397 -29.562 1.00 91.38 187 GLU A C 1
ATOM 1479 O O . GLU A 1 187 ? 13.503 -19.523 -30.061 1.00 91.38 187 GLU A O 1
ATOM 1484 N N . ILE A 1 188 ? 13.264 -17.309 -30.302 1.00 91.19 188 ILE A N 1
ATOM 1485 C CA . ILE A 1 188 ? 13.008 -17.342 -31.746 1.00 91.19 188 ILE A CA 1
ATOM 1486 C C . ILE A 1 188 ? 14.320 -17.073 -32.485 1.00 91.19 188 ILE A C 1
ATOM 1488 O O . ILE A 1 188 ? 14.769 -15.932 -32.596 1.00 91.19 188 ILE A O 1
ATOM 1492 N N . ARG A 1 189 ? 14.939 -18.129 -33.020 1.00 92.50 189 ARG A N 1
ATOM 1493 C CA . ARG A 1 189 ? 16.214 -18.053 -33.754 1.00 92.50 189 ARG A CA 1
ATOM 1494 C C . ARG A 1 189 ? 16.009 -17.474 -35.154 1.00 92.50 189 ARG A C 1
ATOM 1496 O O . ARG A 1 189 ? 15.531 -18.158 -36.053 1.00 92.50 189 ARG A O 1
ATOM 1503 N N . LEU A 1 190 ? 16.421 -16.227 -35.383 1.00 90.25 190 LEU A N 1
ATOM 1504 C CA . LEU A 1 190 ? 16.191 -15.514 -36.651 1.00 90.25 190 LEU A CA 1
ATOM 1505 C C . LEU A 1 190 ? 16.959 -16.113 -37.845 1.00 90.25 190 LEU A C 1
ATOM 1507 O O . LEU A 1 190 ? 16.557 -15.945 -39.003 1.00 90.25 190 LEU A O 1
ATOM 1511 N N . LYS A 1 191 ? 18.040 -16.857 -37.576 1.00 87.81 191 LYS A N 1
ATOM 1512 C CA . LYS A 1 191 ? 18.793 -17.611 -38.595 1.00 87.81 191 LYS A CA 1
ATOM 1513 C C . LYS A 1 191 ? 17.960 -18.752 -39.191 1.00 87.81 191 LYS A C 1
ATOM 1515 O O . LYS A 1 191 ? 18.110 -19.082 -40.369 1.00 87.81 191 LYS A O 1
ATOM 1520 N N . GLU A 1 192 ? 17.027 -19.304 -38.423 1.00 90.62 192 GLU A N 1
ATOM 1521 C CA . GLU A 1 192 ? 16.204 -20.441 -38.823 1.00 90.62 192 GLU A CA 1
ATOM 1522 C C . GLU A 1 192 ? 14.944 -19.989 -39.571 1.00 90.62 192 GLU A C 1
ATOM 1524 O O . GLU A 1 192 ? 14.338 -18.961 -39.263 1.00 90.62 192 GLU A O 1
ATOM 1529 N N . VAL A 1 193 ? 14.529 -20.772 -40.572 1.00 87.50 193 VAL A N 1
ATOM 1530 C CA . VAL A 1 193 ? 13.301 -20.502 -41.342 1.00 87.50 193 VAL A CA 1
ATOM 1531 C C . VAL A 1 193 ? 12.079 -20.502 -40.421 1.00 87.50 193 VAL A C 1
ATOM 1533 O O . VAL A 1 193 ? 11.246 -19.602 -40.516 1.00 87.50 193 VAL A O 1
ATOM 1536 N N . GLU A 1 194 ? 11.997 -21.465 -39.500 1.00 88.81 194 GLU A N 1
ATOM 1537 C CA . GLU A 1 194 ? 10.897 -21.559 -38.533 1.00 88.81 194 GLU A CA 1
ATOM 1538 C C . GLU A 1 194 ? 10.892 -20.395 -37.539 1.00 88.81 194 GLU A C 1
ATOM 1540 O O . GLU A 1 194 ? 9.828 -19.861 -37.224 1.00 88.81 194 GLU A O 1
ATOM 1545 N N . GLY A 1 195 ? 12.066 -19.908 -37.127 1.00 89.88 195 GLY A N 1
ATOM 1546 C CA . GLY A 1 195 ? 12.149 -18.699 -36.313 1.00 89.88 195 GLY A CA 1
ATOM 1547 C C . GLY A 1 195 ? 11.592 -17.476 -37.048 1.00 89.88 195 GLY A C 1
ATOM 1548 O O . GLY A 1 195 ? 10.736 -16.765 -36.520 1.00 89.88 195 GLY A O 1
ATOM 1549 N N . ARG A 1 196 ? 11.974 -17.270 -38.317 1.00 89.44 196 ARG A N 1
ATOM 1550 C CA . ARG A 1 196 ? 11.412 -16.179 -39.141 1.00 89.44 196 ARG A CA 1
ATOM 1551 C C . ARG A 1 196 ? 9.903 -16.315 -39.350 1.00 89.44 196 ARG A C 1
ATOM 1553 O O . ARG A 1 196 ? 9.200 -15.306 -39.282 1.00 89.44 196 ARG A O 1
ATOM 1560 N N . LYS A 1 197 ? 9.387 -17.536 -39.532 1.00 88.81 197 LYS A N 1
ATOM 1561 C CA . LYS A 1 197 ? 7.936 -17.797 -39.549 1.00 88.81 197 LYS A CA 1
ATOM 1562 C C . LYS A 1 197 ? 7.278 -17.399 -38.229 1.00 88.81 197 LYS A C 1
ATOM 1564 O O . LYS A 1 197 ? 6.231 -16.760 -38.254 1.00 88.81 197 LYS A O 1
ATOM 1569 N N . GLY A 1 198 ? 7.901 -17.714 -37.092 1.00 89.31 198 GLY A N 1
ATOM 1570 C CA . GLY A 1 198 ? 7.441 -17.292 -35.766 1.00 89.31 198 GLY A CA 1
ATOM 1571 C C . GLY A 1 198 ? 7.288 -15.772 -35.657 1.00 89.31 198 GLY A C 1
ATOM 1572 O O . GLY A 1 198 ? 6.237 -15.286 -35.239 1.00 89.31 198 GLY A O 1
ATOM 1573 N N . VAL A 1 199 ? 8.280 -15.012 -36.132 1.00 90.56 199 VAL A N 1
ATOM 1574 C CA . VAL A 1 199 ? 8.212 -13.540 -36.182 1.00 90.56 199 VAL A CA 1
ATOM 1575 C C . VAL A 1 199 ? 7.083 -13.052 -37.092 1.00 90.56 199 VAL A C 1
ATOM 1577 O O . VAL A 1 199 ? 6.299 -12.187 -36.697 1.00 90.56 199 VAL A O 1
ATOM 1580 N N . CYS A 1 200 ? 6.961 -13.619 -38.296 1.00 90.06 200 CYS A N 1
ATOM 1581 C CA . CYS A 1 200 ? 5.908 -13.247 -39.243 1.00 90.06 200 CYS A CA 1
ATOM 1582 C C . CYS A 1 200 ? 4.513 -13.505 -38.663 1.00 90.06 200 CYS A C 1
ATOM 1584 O O . CYS A 1 200 ? 3.646 -12.636 -38.753 1.00 90.06 200 CYS A O 1
ATOM 1586 N N . ARG A 1 201 ? 4.314 -14.656 -38.007 1.00 89.12 201 ARG A N 1
ATOM 1587 C CA . ARG A 1 201 ? 3.064 -15.024 -37.329 1.00 89.12 201 ARG A CA 1
ATOM 1588 C C . ARG A 1 201 ? 2.678 -13.990 -36.271 1.00 89.12 201 ARG A C 1
ATOM 1590 O O . ARG A 1 201 ? 1.526 -13.552 -36.217 1.00 89.12 201 ARG A O 1
ATOM 1597 N N . MET A 1 202 ? 3.652 -13.546 -35.480 1.00 90.00 202 MET A N 1
ATOM 1598 C CA . MET A 1 202 ? 3.419 -12.542 -34.448 1.00 90.00 202 MET A CA 1
ATOM 1599 C C . MET A 1 202 ? 3.051 -11.181 -35.031 1.00 90.00 202 MET A C 1
ATOM 1601 O O . MET A 1 202 ? 2.072 -10.567 -34.611 1.00 90.00 202 MET A O 1
ATOM 1605 N N . ILE A 1 203 ? 3.776 -10.742 -36.059 1.00 90.38 203 ILE A N 1
ATOM 1606 C CA . ILE A 1 203 ? 3.496 -9.485 -36.759 1.00 90.38 203 ILE A CA 1
ATOM 1607 C C . ILE A 1 203 ? 2.121 -9.499 -37.425 1.00 90.38 203 ILE A C 1
ATOM 1609 O O . ILE A 1 203 ? 1.384 -8.523 -37.307 1.00 90.38 203 ILE A O 1
ATOM 1613 N N . LEU A 1 204 ? 1.749 -10.592 -38.093 1.00 88.75 204 LEU A N 1
ATOM 1614 C CA . LEU A 1 204 ? 0.428 -10.720 -38.708 1.00 88.75 204 LEU A CA 1
ATOM 1615 C C . LEU A 1 204 ? -0.687 -10.617 -37.664 1.00 88.75 204 LEU A C 1
ATOM 1617 O O . LEU A 1 204 ? -1.662 -9.909 -37.893 1.00 88.75 204 LEU A O 1
ATOM 1621 N N . THR A 1 205 ? -0.515 -11.244 -36.499 1.00 89.50 205 THR A N 1
ATOM 1622 C CA . THR A 1 205 ? -1.472 -11.143 -35.386 1.00 89.50 205 THR A CA 1
ATOM 1623 C C . THR A 1 205 ? -1.641 -9.705 -34.906 1.00 89.50 205 THR A C 1
ATOM 1625 O O . THR A 1 205 ? -2.768 -9.228 -34.802 1.00 89.50 205 THR A O 1
ATOM 1628 N N . MET A 1 206 ? -0.538 -8.981 -34.695 1.00 89.75 206 MET A N 1
ATOM 1629 C CA . MET A 1 206 ? -0.588 -7.571 -34.285 1.00 89.75 206 MET A CA 1
ATOM 1630 C C . MET A 1 206 ? -1.240 -6.674 -35.344 1.00 89.75 206 MET A C 1
ATOM 1632 O O . MET A 1 206 ? -1.971 -5.742 -35.019 1.00 89.75 206 MET A O 1
ATOM 1636 N N . LEU A 1 207 ? -1.012 -6.956 -36.631 1.00 88.81 207 LEU A N 1
ATOM 1637 C CA . LEU A 1 207 ? -1.638 -6.218 -37.731 1.00 88.81 207 LEU A CA 1
ATOM 1638 C C . LEU A 1 207 ? -3.156 -6.437 -37.817 1.00 88.81 207 LEU A C 1
ATOM 1640 O O . LEU A 1 207 ? -3.843 -5.604 -38.411 1.00 88.81 207 LEU A O 1
ATOM 1644 N N . LEU A 1 208 ? -3.678 -7.518 -37.232 1.00 88.69 208 LEU A N 1
ATOM 1645 C CA . LEU A 1 208 ? -5.108 -7.829 -37.194 1.00 88.69 208 LEU A CA 1
ATOM 1646 C C . LEU A 1 208 ? -5.839 -7.213 -35.996 1.00 88.69 208 LEU A C 1
ATOM 1648 O O . LEU A 1 208 ? -7.064 -7.270 -35.961 1.00 88.69 208 LEU A O 1
ATOM 1652 N N . TRP A 1 209 ? -5.137 -6.585 -35.047 1.00 90.31 209 TRP A N 1
ATOM 1653 C CA . TRP A 1 209 ? -5.767 -5.844 -33.953 1.00 90.31 209 TRP A CA 1
ATOM 1654 C C . TRP A 1 209 ? -6.718 -4.776 -34.488 1.00 90.31 209 TRP A C 1
ATOM 1656 O O . TRP A 1 209 ? -6.353 -4.025 -35.388 1.00 90.31 209 TRP A O 1
ATOM 1666 N N . THR A 1 210 ? -7.926 -4.688 -33.935 1.00 87.31 210 THR A N 1
ATOM 1667 C CA . THR A 1 210 ? -8.963 -3.719 -34.348 1.00 87.31 210 THR A CA 1
ATOM 1668 C C . THR A 1 210 ? -9.311 -2.688 -33.279 1.00 87.31 210 THR A C 1
ATOM 1670 O O . THR A 1 210 ? -9.887 -1.651 -33.594 1.00 87.31 210 THR A O 1
ATOM 1673 N N . GLU A 1 211 ? -8.946 -2.954 -32.027 1.00 86.75 211 GLU A N 1
ATOM 1674 C CA . GLU A 1 211 ? -9.420 -2.247 -30.834 1.00 86.75 211 GLU A CA 1
ATOM 1675 C C . GLU A 1 211 ? -8.236 -1.954 -29.906 1.00 86.75 211 GLU A C 1
ATOM 1677 O O . GLU A 1 211 ? -7.263 -2.720 -29.921 1.00 86.75 211 GLU A O 1
ATOM 1682 N N . PRO A 1 212 ? -8.314 -0.895 -29.077 1.00 84.88 212 PRO A N 1
ATOM 1683 C CA . PRO A 1 212 ? -7.260 -0.564 -28.119 1.00 84.88 212 PRO A CA 1
ATOM 1684 C C . PRO A 1 212 ? -6.952 -1.726 -27.161 1.00 84.88 212 PRO A C 1
ATOM 1686 O O . PRO A 1 212 ? -5.786 -1.972 -26.845 1.00 84.88 212 PRO A O 1
ATOM 1689 N N . GLY A 1 213 ? -7.981 -2.488 -26.766 1.00 85.75 213 GLY A N 1
ATOM 1690 C CA . GLY A 1 213 ? -7.879 -3.688 -25.925 1.00 85.75 213 GLY A CA 1
ATOM 1691 C C . GLY A 1 213 ? -6.878 -4.718 -26.431 1.00 85.75 213 GLY A C 1
ATOM 1692 O O . GLY A 1 213 ? -6.101 -5.269 -25.650 1.00 85.75 213 GLY A O 1
ATOM 1693 N N . HIS A 1 214 ? -6.822 -4.914 -27.749 1.00 87.56 214 HIS A N 1
ATOM 1694 C CA . HIS A 1 214 ? -5.888 -5.847 -28.376 1.00 87.56 214 HIS A CA 1
ATOM 1695 C C . HIS A 1 214 ? -4.428 -5.394 -28.284 1.00 87.56 214 HIS A C 1
ATOM 1697 O O . HIS A 1 214 ? -3.540 -6.232 -28.341 1.00 87.56 214 HIS A O 1
ATOM 1703 N N . ALA A 1 215 ? -4.178 -4.095 -28.107 1.00 86.56 215 ALA A N 1
ATOM 1704 C CA . ALA A 1 215 ? -2.850 -3.530 -27.857 1.00 86.56 215 ALA A CA 1
ATOM 1705 C C . ALA A 1 215 ? -2.572 -3.304 -26.357 1.00 86.56 215 ALA A C 1
ATOM 1707 O O . ALA A 1 215 ? -1.603 -2.627 -25.992 1.00 86.56 215 ALA A O 1
ATOM 1708 N N . GLY A 1 216 ? -3.439 -3.845 -25.498 1.00 88.12 216 GLY A N 1
ATOM 1709 C CA . GLY A 1 216 ? -3.320 -3.793 -24.051 1.00 88.12 216 GLY A CA 1
ATOM 1710 C C . GLY A 1 216 ? -3.866 -2.535 -23.404 1.00 88.12 216 GLY A C 1
ATOM 1711 O O . GLY A 1 216 ? -3.515 -2.290 -22.261 1.00 88.12 216 GLY A O 1
ATOM 1712 N N . PHE A 1 217 ? -4.706 -1.740 -24.069 1.00 86.44 217 PHE A N 1
ATOM 1713 C CA . PHE A 1 217 ? -5.380 -0.594 -23.449 1.00 86.44 217 PHE A CA 1
ATOM 1714 C C . PHE A 1 217 ? -6.799 -0.963 -23.014 1.00 86.44 217 PHE A C 1
ATOM 1716 O O . PHE A 1 217 ? -7.572 -1.477 -23.809 1.00 86.44 217 PHE A O 1
ATOM 1723 N N . ALA A 1 218 ? -7.173 -0.670 -21.772 1.00 83.44 218 ALA A N 1
ATOM 1724 C CA . ALA A 1 218 ? -8.556 -0.770 -21.329 1.00 83.44 218 ALA A CA 1
ATOM 1725 C C . ALA A 1 218 ? -9.451 0.123 -22.200 1.00 83.44 218 ALA A C 1
ATOM 1727 O O . ALA A 1 218 ? -9.067 1.256 -22.515 1.00 83.44 218 ALA A O 1
ATOM 1728 N N . ASP A 1 219 ? -10.636 -0.379 -22.554 1.00 72.94 219 ASP A N 1
ATOM 1729 C CA . ASP A 1 219 ? -11.661 0.435 -23.198 1.00 72.94 219 ASP A CA 1
ATOM 1730 C C . ASP A 1 219 ? -12.037 1.573 -22.255 1.00 72.94 219 ASP A C 1
ATOM 1732 O O . ASP A 1 219 ? -12.671 1.383 -21.215 1.00 72.94 219 ASP A O 1
ATOM 1736 N N . VAL A 1 220 ? -11.614 2.781 -22.612 1.00 57.72 220 VAL A N 1
ATOM 1737 C CA . VAL A 1 220 ? -12.147 3.986 -21.999 1.00 57.72 220 VAL A CA 1
ATOM 1738 C C . VAL A 1 220 ? -13.480 4.202 -22.683 1.00 57.72 220 VAL A C 1
ATOM 1740 O O . VAL A 1 220 ? -13.521 4.733 -23.792 1.00 57.72 220 VAL A O 1
ATOM 1743 N N . SER A 1 221 ? -14.571 3.766 -22.054 1.00 49.12 221 SER A N 1
ATOM 1744 C CA . SER A 1 221 ? -15.882 4.288 -22.418 1.00 49.12 221 SER A CA 1
ATOM 1745 C C . SER A 1 221 ? -15.834 5.792 -22.155 1.00 49.12 221 SER A C 1
ATOM 1747 O O . SER A 1 221 ? -15.954 6.255 -21.019 1.00 49.12 221 SER A O 1
ATOM 1749 N N . VAL A 1 222 ? -15.547 6.557 -23.202 1.00 48.72 222 VAL A N 1
ATOM 1750 C CA . VAL A 1 222 ? -15.752 7.996 -23.213 1.00 48.72 222 VAL A CA 1
ATOM 1751 C C . VAL A 1 222 ? -17.261 8.153 -23.177 1.00 48.72 222 VAL A C 1
ATOM 1753 O O . VAL A 1 222 ? -17.889 7.976 -24.208 1.00 48.72 222 VAL A O 1
ATOM 1756 N N . ASP A 1 223 ? -17.833 8.281 -21.980 1.00 38.72 223 ASP A N 1
ATOM 1757 C CA . ASP A 1 223 ? -18.958 9.173 -21.699 1.00 38.72 223 ASP A CA 1
ATOM 1758 C C . ASP A 1 223 ? -19.445 9.021 -20.253 1.00 38.72 223 ASP A C 1
ATOM 1760 O O . ASP A 1 223 ? -19.900 7.970 -19.809 1.00 38.72 223 ASP A O 1
ATOM 1764 N N . GLY A 1 224 ? -19.409 10.140 -19.526 1.00 44.59 224 GLY A N 1
ATOM 1765 C CA . GLY A 1 224 ? -20.176 10.366 -18.302 1.00 44.59 224 GLY A CA 1
ATOM 1766 C C . GLY A 1 224 ? -21.651 10.655 -18.591 1.00 44.59 224 GLY A C 1
ATOM 1767 O O . GLY A 1 224 ? -22.247 11.506 -17.937 1.00 44.59 224 GLY A O 1
ATOM 1768 N N . THR A 1 225 ? -22.238 9.980 -19.576 1.00 39.75 225 THR A N 1
ATOM 1769 C CA . THR A 1 225 ? -23.683 9.964 -19.781 1.00 39.75 225 THR A CA 1
ATOM 1770 C C . THR A 1 225 ? -24.139 8.522 -19.816 1.00 39.75 225 THR A C 1
ATOM 1772 O O . THR A 1 225 ? -23.762 7.765 -20.708 1.00 39.75 225 THR A O 1
ATOM 1775 N N . GLU A 1 226 ? -24.951 8.157 -18.827 1.00 39.56 226 GLU A N 1
ATOM 1776 C CA . GLU A 1 226 ? -25.734 6.930 -18.822 1.00 39.56 226 GLU A CA 1
ATOM 1777 C C . GLU A 1 226 ? -26.621 6.904 -20.074 1.00 39.56 226 GLU A C 1
ATOM 1779 O O . GLU A 1 226 ? -27.738 7.414 -20.093 1.00 39.56 226 GLU A O 1
ATOM 1784 N N . THR A 1 227 ? -26.122 6.305 -21.149 1.00 35.16 227 THR A N 1
ATOM 1785 C CA . THR A 1 227 ? -26.986 5.617 -22.098 1.00 35.16 227 THR A CA 1
ATOM 1786 C C . THR A 1 227 ? -27.019 4.163 -21.682 1.00 35.16 227 THR A C 1
ATOM 1788 O O . THR A 1 227 ? -26.003 3.470 -21.744 1.00 35.16 227 THR A O 1
ATOM 1791 N N . GLU A 1 228 ? -28.197 3.716 -21.247 1.00 37.47 228 GLU A N 1
ATOM 1792 C CA . GLU A 1 228 ? -28.536 2.311 -21.072 1.00 37.47 228 GLU A CA 1
ATOM 1793 C C . GLU A 1 228 ? -28.190 1.541 -22.356 1.00 37.47 228 GLU A C 1
ATOM 1795 O O . GLU A 1 228 ? -28.939 1.489 -23.333 1.00 37.47 228 GLU A O 1
ATOM 1800 N N . HIS A 1 229 ? -27.014 0.929 -22.369 1.00 34.75 229 HIS A N 1
ATOM 1801 C CA . HIS A 1 229 ? -26.746 -0.234 -23.187 1.00 34.75 229 HIS A CA 1
ATOM 1802 C C . HIS A 1 229 ? -26.817 -1.428 -22.255 1.00 34.75 229 HIS A C 1
ATOM 1804 O O . HIS A 1 229 ? -25.959 -1.643 -21.401 1.00 34.75 229 HIS A O 1
ATOM 1810 N N . SER A 1 230 ? -27.898 -2.185 -22.413 1.00 38.38 230 SER A N 1
ATOM 1811 C CA . SER A 1 230 ? -28.098 -3.512 -21.853 1.00 38.38 230 SER A CA 1
ATOM 1812 C C . SER A 1 230 ? -27.013 -4.457 -22.382 1.00 38.38 230 SER A C 1
ATOM 1814 O O . SER A 1 230 ? -27.211 -5.235 -23.313 1.00 38.38 230 SER A O 1
ATOM 1816 N N . GLY A 1 231 ? -25.824 -4.367 -21.785 1.00 33.53 231 GLY A N 1
ATOM 1817 C CA . GLY A 1 231 ? -24.760 -5.344 -21.954 1.00 33.53 231 GLY A CA 1
ATOM 1818 C C . GLY A 1 231 ? -25.237 -6.710 -21.450 1.00 33.53 231 GLY A C 1
ATOM 1819 O O . GLY A 1 231 ? -25.900 -6.786 -20.409 1.00 33.53 231 GLY A O 1
ATOM 1820 N N . PRO A 1 232 ? -24.956 -7.807 -22.171 1.00 33.59 232 PRO A N 1
ATOM 1821 C CA . PRO A 1 232 ? -25.427 -9.116 -21.766 1.00 33.59 232 PRO A CA 1
ATOM 1822 C C . PRO A 1 232 ? -24.720 -9.540 -20.478 1.00 33.59 232 PRO A C 1
ATOM 1824 O O . PRO A 1 232 ? -23.495 -9.560 -20.382 1.00 33.59 232 PRO A O 1
ATOM 1827 N N . SER A 1 233 ? -25.536 -9.905 -19.492 1.00 30.67 233 SER A N 1
ATOM 1828 C CA . SER A 1 233 ? -25.145 -10.646 -18.298 1.00 30.67 233 SER A CA 1
ATOM 1829 C C . SER A 1 233 ? -24.210 -11.800 -18.678 1.00 30.67 233 SER A C 1
ATOM 1831 O O . SER A 1 233 ? -24.609 -12.727 -19.388 1.00 30.67 233 SER A O 1
ATOM 1833 N N . TYR A 1 234 ? -22.967 -11.737 -18.198 1.00 36.31 234 TYR A N 1
ATOM 1834 C CA . TYR A 1 234 ? -22.018 -12.844 -18.238 1.00 36.31 234 TYR A CA 1
ATOM 1835 C C . TYR A 1 234 ? -22.611 -14.030 -17.468 1.00 36.31 234 TYR A C 1
ATOM 1837 O O . TYR A 1 234 ? -22.490 -14.128 -16.248 1.00 36.31 234 TYR A O 1
ATOM 1845 N N . ARG A 1 235 ? -23.268 -14.953 -18.173 1.00 35.00 235 ARG A N 1
ATOM 1846 C CA . ARG A 1 235 ? -23.511 -16.294 -17.641 1.00 35.00 235 ARG A CA 1
ATOM 1847 C C . ARG A 1 235 ? -22.241 -17.108 -17.830 1.00 35.00 235 ARG A C 1
ATOM 1849 O O . ARG A 1 235 ? -21.782 -17.289 -18.954 1.00 35.00 235 ARG A O 1
ATOM 1856 N N . HIS A 1 236 ? -21.698 -17.599 -16.718 1.00 31.62 236 HIS A N 1
ATOM 1857 C CA . HIS A 1 236 ? -20.626 -18.586 -16.690 1.00 31.62 236 HIS A CA 1
ATOM 1858 C C . HIS A 1 236 ? -20.975 -19.775 -17.597 1.00 31.62 236 HIS A C 1
ATOM 1860 O O . HIS A 1 236 ? -21.856 -20.572 -17.279 1.00 31.62 236 HIS A O 1
ATOM 1866 N N . VAL A 1 237 ? -20.269 -19.896 -18.719 1.00 34.41 237 VAL A N 1
ATOM 1867 C CA . VAL A 1 237 ? -20.175 -21.146 -19.474 1.00 34.41 237 VAL A CA 1
ATOM 1868 C C . VAL A 1 237 ? -19.073 -21.975 -18.801 1.00 34.41 237 VAL A C 1
ATOM 1870 O O . VAL A 1 237 ? -17.969 -21.453 -18.623 1.00 34.41 237 VAL A O 1
ATOM 1873 N N . PRO A 1 238 ? -19.331 -23.225 -18.378 1.00 32.38 238 PRO A N 1
ATOM 1874 C CA . PRO A 1 238 ? -18.288 -24.067 -17.817 1.00 32.38 238 PRO A CA 1
ATOM 1875 C C . PRO A 1 238 ? -17.296 -24.430 -18.924 1.00 32.38 238 PRO A C 1
ATOM 1877 O O . PRO A 1 238 ? -17.677 -24.975 -19.959 1.00 32.38 238 PRO A O 1
ATOM 1880 N N . LEU A 1 239 ? -16.024 -24.098 -18.707 1.00 36.59 239 LEU A N 1
ATOM 1881 C CA . LEU A 1 239 ? -14.923 -24.516 -19.570 1.00 36.59 239 LEU A CA 1
ATOM 1882 C C . LEU A 1 239 ? -14.831 -26.057 -19.598 1.00 36.59 239 LEU A C 1
ATOM 1884 O O . LEU A 1 239 ? -15.133 -26.695 -18.583 1.00 36.59 239 LEU A O 1
ATOM 1888 N N . PRO A 1 240 ? -14.384 -26.668 -20.713 1.00 37.19 240 PRO A N 1
ATOM 1889 C CA . PRO A 1 240 ? -13.976 -28.071 -20.705 1.00 37.19 240 PRO A CA 1
ATOM 1890 C C . PRO A 1 240 ? -12.874 -28.280 -19.650 1.00 37.19 240 PRO A C 1
ATOM 1892 O O . PRO A 1 240 ? -12.128 -27.336 -19.368 1.00 37.19 240 PRO A O 1
ATOM 1895 N N . PRO A 1 241 ? -12.760 -29.476 -19.041 1.00 35.00 241 PRO A N 1
ATOM 1896 C CA . PRO A 1 241 ? -11.784 -29.729 -17.992 1.00 35.00 241 PRO A CA 1
ATOM 1897 C C . PRO A 1 241 ? -10.381 -29.681 -18.597 1.00 35.00 241 PRO A C 1
ATOM 1899 O O . PRO A 1 241 ? -9.869 -30.664 -19.122 1.00 35.00 241 PRO A O 1
ATOM 1902 N N . VAL A 1 242 ? -9.768 -28.503 -18.545 1.00 40.47 242 VAL A N 1
ATOM 1903 C CA . VAL A 1 242 ? -8.329 -28.346 -18.704 1.00 40.47 242 VAL A CA 1
ATOM 1904 C C . VAL A 1 242 ? -7.723 -29.061 -17.507 1.00 40.47 242 VAL A C 1
ATOM 1906 O O . VAL A 1 242 ? -8.006 -28.684 -16.365 1.00 40.47 242 VAL A O 1
ATOM 1909 N N . GLU A 1 243 ? -6.937 -30.112 -17.746 1.00 39.38 243 GLU A N 1
ATOM 1910 C CA . GLU A 1 243 ? -6.061 -30.657 -16.712 1.00 39.38 243 GLU A CA 1
ATOM 1911 C C . GLU A 1 243 ? -5.228 -29.490 -16.185 1.00 39.38 243 GLU A C 1
ATOM 1913 O O . GLU A 1 243 ? -4.392 -28.932 -16.900 1.00 39.38 243 GLU A O 1
ATOM 1918 N N . LYS A 1 244 ? -5.550 -29.042 -14.965 1.00 34.19 244 LYS A N 1
ATOM 1919 C CA . LYS A 1 244 ? -4.850 -27.938 -14.316 1.00 34.19 244 LYS A CA 1
ATOM 1920 C C . LYS A 1 244 ? -3.364 -28.299 -14.334 1.00 34.19 244 LYS A C 1
ATOM 1922 O O . LYS A 1 244 ? -3.016 -29.339 -13.768 1.00 34.19 244 LYS A O 1
ATOM 1927 N N . PRO A 1 245 ? -2.496 -27.489 -14.966 1.00 38.94 245 PRO A N 1
ATOM 1928 C CA . PRO A 1 245 ? -1.066 -27.722 -14.873 1.00 38.94 245 PRO A CA 1
ATOM 1929 C C . PRO A 1 245 ? -0.682 -27.734 -13.388 1.00 38.94 245 PRO A C 1
ATOM 1931 O O . PRO A 1 245 ? -1.345 -27.051 -12.598 1.00 38.94 245 PRO A O 1
ATOM 1934 N N . PRO A 1 246 ? 0.338 -28.512 -12.986 1.00 32.12 246 PRO A N 1
ATOM 1935 C CA . PRO A 1 246 ? 0.771 -28.554 -11.603 1.00 32.12 246 PRO A CA 1
ATOM 1936 C C . PRO A 1 246 ? 1.212 -27.147 -11.208 1.00 32.12 246 PRO A C 1
ATOM 1938 O O . PRO A 1 246 ? 2.300 -26.689 -11.540 1.00 32.12 246 PRO A O 1
ATOM 1941 N N . THR A 1 247 ? 0.331 -26.435 -10.512 1.00 36.16 247 THR A N 1
ATOM 1942 C CA . THR A 1 247 ? 0.711 -25.342 -9.633 1.00 36.16 247 THR A CA 1
ATOM 1943 C C . THR A 1 247 ? 1.772 -25.925 -8.719 1.00 36.16 247 THR A C 1
ATOM 1945 O O . THR A 1 247 ? 1.431 -26.839 -7.970 1.00 36.16 247 THR A O 1
ATOM 1948 N N . THR A 1 248 ? 3.022 -25.456 -8.772 1.00 36.44 248 THR A N 1
ATOM 1949 C CA . THR A 1 248 ? 3.913 -25.606 -7.618 1.00 36.44 248 THR A CA 1
ATOM 1950 C C . THR A 1 248 ? 3.232 -24.795 -6.529 1.00 36.44 248 THR A C 1
ATOM 1952 O O . THR A 1 248 ? 3.247 -23.563 -6.595 1.00 36.44 248 THR A O 1
ATOM 1955 N N . PRO A 1 249 ? 2.494 -25.433 -5.611 1.00 35.75 249 PRO A N 1
ATOM 1956 C CA . PRO A 1 249 ? 1.756 -24.680 -4.634 1.00 35.75 249 PRO A CA 1
ATOM 1957 C C . PRO A 1 249 ? 2.812 -24.149 -3.676 1.00 35.75 249 PRO A C 1
ATOM 1959 O O . PRO A 1 249 ? 3.475 -24.927 -2.988 1.00 35.75 249 PRO A O 1
ATOM 1962 N N . ILE A 1 250 ? 2.989 -22.831 -3.633 1.00 42.84 250 ILE A N 1
ATOM 1963 C CA . ILE A 1 250 ? 3.582 -22.224 -2.450 1.00 42.84 250 ILE A CA 1
ATOM 1964 C C . ILE A 1 250 ? 2.527 -22.416 -1.363 1.00 42.84 250 ILE A C 1
ATOM 1966 O O . ILE A 1 250 ? 1.563 -21.661 -1.252 1.00 42.84 250 ILE A O 1
ATOM 1970 N N . LEU A 1 251 ? 2.654 -23.526 -0.640 1.00 38.84 251 LEU A N 1
ATOM 1971 C CA . LEU A 1 251 ? 1.870 -23.816 0.546 1.00 38.84 251 LEU A CA 1
ATOM 1972 C C . LEU A 1 251 ? 2.372 -22.886 1.644 1.00 38.84 251 LEU A C 1
ATOM 1974 O O . LEU A 1 251 ? 3.293 -23.209 2.388 1.00 38.84 251 LEU A O 1
ATOM 1978 N N . LEU A 1 252 ? 1.775 -21.702 1.704 1.00 54.97 252 LEU A N 1
ATOM 1979 C CA . LEU A 1 252 ? 1.826 -20.869 2.893 1.00 54.97 252 LEU A CA 1
ATOM 1980 C C . LEU A 1 252 ? 0.910 -21.538 3.923 1.00 54.97 252 LEU A C 1
ATOM 1982 O O . LEU A 1 252 ? -0.268 -21.765 3.647 1.00 54.97 252 LEU A O 1
ATOM 1986 N N . GLY A 1 253 ? 1.479 -21.943 5.060 1.00 48.44 253 GLY A N 1
ATOM 1987 C CA . GLY A 1 253 ? 0.775 -22.743 6.070 1.00 48.44 253 GLY A CA 1
ATOM 1988 C C . GLY A 1 253 ? -0.398 -22.011 6.722 1.00 48.44 253 GLY A C 1
ATOM 1989 O O . GLY A 1 253 ? -1.382 -22.646 7.100 1.00 48.44 253 GLY A O 1
ATOM 1990 N N . ASP A 1 254 ? -0.331 -20.681 6.773 1.00 62.25 254 ASP A N 1
ATOM 1991 C CA . ASP A 1 254 ? -1.277 -19.864 7.519 1.00 62.25 254 ASP A CA 1
ATOM 1992 C C . ASP A 1 254 ? -2.232 -19.113 6.586 1.00 62.25 254 ASP A C 1
ATOM 1994 O O . ASP A 1 254 ? -1.836 -18.291 5.758 1.00 62.25 254 ASP A O 1
ATOM 1998 N N . VAL A 1 255 ? -3.531 -19.389 6.735 1.00 71.88 255 VAL A N 1
ATOM 1999 C CA . VAL A 1 255 ? -4.604 -18.704 6.004 1.00 71.88 255 VAL A CA 1
ATOM 2000 C C . VAL A 1 255 ? -5.255 -17.685 6.928 1.00 71.88 255 VAL A C 1
ATOM 2002 O O . VAL A 1 255 ? -5.933 -18.049 7.893 1.00 71.88 255 VAL A O 1
ATOM 2005 N N . GLY A 1 256 ? -5.077 -16.405 6.607 1.00 81.19 256 GLY A N 1
ATOM 2006 C CA . GLY A 1 256 ? -5.754 -15.307 7.286 1.00 81.19 256 GLY A CA 1
ATOM 2007 C C . GLY A 1 256 ? -6.835 -14.636 6.439 1.00 81.19 256 GLY A C 1
ATOM 2008 O O . GLY A 1 256 ? -6.837 -14.713 5.210 1.00 81.19 256 GLY A O 1
ATOM 2009 N N . GLU A 1 257 ? -7.760 -13.953 7.103 1.00 88.62 257 GLU A N 1
ATOM 2010 C CA . GLU A 1 257 ? -8.827 -13.162 6.493 1.00 88.62 257 GLU A CA 1
ATOM 2011 C C . GLU A 1 257 ? -8.477 -11.664 6.535 1.00 88.62 257 GLU A C 1
ATOM 2013 O O . GLU A 1 257 ? -7.815 -11.206 7.469 1.00 88.62 257 GLU A O 1
ATOM 2018 N N . PRO A 1 258 ? -8.873 -10.866 5.527 1.00 89.94 258 PRO A N 1
ATOM 2019 C CA . PRO A 1 258 ? -8.651 -9.424 5.569 1.00 89.94 258 PRO A CA 1
ATOM 2020 C C . PRO A 1 258 ? -9.453 -8.752 6.694 1.00 89.94 258 PRO A C 1
ATOM 2022 O O . PRO A 1 258 ? -10.544 -9.204 7.051 1.00 89.94 258 PRO A O 1
ATOM 2025 N N . LEU A 1 259 ? -8.953 -7.613 7.192 1.00 92.94 259 LEU A N 1
ATOM 2026 C CA . LEU A 1 259 ? -9.533 -6.887 8.338 1.00 92.94 259 LEU A CA 1
ATOM 2027 C C . LEU A 1 259 ? -11.009 -6.498 8.172 1.00 92.94 259 LEU A C 1
ATOM 2029 O O . LEU A 1 259 ? -11.712 -6.298 9.160 1.00 92.94 259 LEU A O 1
ATOM 2033 N N . ILE A 1 260 ? -11.508 -6.419 6.935 1.00 94.44 260 ILE A N 1
ATOM 2034 C CA . ILE A 1 260 ? -12.928 -6.170 6.660 1.00 94.44 260 ILE A CA 1
ATOM 2035 C C . ILE A 1 260 ? -13.848 -7.251 7.254 1.00 94.44 260 ILE A C 1
ATOM 2037 O O . ILE A 1 260 ? -15.032 -6.990 7.422 1.00 94.44 260 ILE A O 1
ATOM 2041 N N . HIS A 1 261 ? -13.346 -8.447 7.572 1.00 92.75 261 HIS A N 1
ATOM 2042 C CA . HIS A 1 261 ? -14.138 -9.536 8.159 1.00 92.75 261 HIS A CA 1
ATOM 2043 C C . HIS A 1 261 ? -14.102 -9.578 9.687 1.00 92.75 261 HIS A C 1
ATOM 2045 O O . HIS A 1 261 ? -14.840 -10.352 10.294 1.00 92.75 261 HIS A O 1
ATOM 2051 N N . VAL A 1 262 ? -13.294 -8.728 10.321 1.00 92.56 262 VAL A N 1
ATOM 2052 C CA . VAL A 1 262 ? -13.185 -8.687 11.778 1.00 92.56 262 VAL A CA 1
ATOM 2053 C C . VAL A 1 262 ? -14.502 -8.220 12.396 1.00 92.56 262 VAL A C 1
ATOM 2055 O O . VAL A 1 262 ? -15.171 -7.320 11.881 1.00 92.56 262 VAL A O 1
ATOM 2058 N N . ASP A 1 263 ? -14.878 -8.859 13.499 1.00 93.25 263 ASP A N 1
ATOM 2059 C CA . ASP A 1 263 ? -16.177 -8.730 14.154 1.00 93.25 263 ASP A CA 1
ATOM 2060 C C . ASP A 1 263 ? -16.170 -7.801 15.373 1.00 93.25 263 ASP A C 1
ATOM 2062 O O . ASP A 1 263 ? -17.222 -7.586 15.957 1.00 93.25 263 ASP A O 1
ATOM 2066 N N . SER A 1 264 ? -15.035 -7.221 15.769 1.00 95.12 264 SER A N 1
ATOM 2067 C CA . SER A 1 264 ? -14.992 -6.214 16.835 1.00 95.12 264 SER A CA 1
ATOM 2068 C C . SER A 1 264 ? -13.998 -5.096 16.547 1.00 95.12 264 SER A C 1
ATOM 2070 O O . SER A 1 264 ? -12.975 -5.291 15.889 1.00 95.12 264 SER A O 1
ATOM 2072 N N . SER A 1 265 ? -14.285 -3.906 17.077 1.00 96.25 265 SER A N 1
ATOM 2073 C CA . SER A 1 265 ? -13.415 -2.734 16.924 1.00 96.25 265 SER A CA 1
ATOM 2074 C C . SER A 1 265 ? -12.037 -2.978 17.539 1.00 96.25 265 SER A C 1
ATOM 2076 O O . SER A 1 265 ? -11.019 -2.643 16.938 1.00 96.25 265 SER A O 1
ATOM 2078 N N . TRP A 1 266 ? -11.997 -3.630 18.707 1.00 95.94 266 TRP A N 1
ATOM 2079 C CA . TRP A 1 266 ? -10.741 -3.974 19.367 1.00 95.94 266 TRP A CA 1
ATOM 2080 C C . TRP A 1 266 ? -9.893 -4.949 18.548 1.00 95.94 266 TRP A C 1
ATOM 2082 O O . TRP A 1 266 ? -8.700 -4.716 18.402 1.00 95.94 266 TRP A O 1
ATOM 2092 N N . LYS A 1 267 ? -10.487 -5.993 17.956 1.00 94.25 267 LYS A N 1
ATOM 2093 C CA . LYS A 1 267 ? -9.726 -6.949 17.139 1.00 94.25 267 LYS A CA 1
ATOM 2094 C C . LYS A 1 267 ? -9.092 -6.288 15.910 1.00 94.25 267 LYS A C 1
ATOM 2096 O O . LYS A 1 267 ? -8.026 -6.721 15.494 1.00 94.25 267 LYS A O 1
ATOM 2101 N N . ILE A 1 268 ? -9.702 -5.237 15.345 1.00 95.50 268 ILE A N 1
ATOM 2102 C CA . ILE A 1 268 ? -9.073 -4.446 14.269 1.00 95.50 268 ILE A CA 1
ATOM 2103 C C . ILE A 1 268 ? -7.811 -3.754 14.802 1.00 95.50 268 ILE A C 1
ATOM 2105 O O . ILE A 1 268 ? -6.759 -3.837 14.173 1.00 95.50 268 ILE A O 1
ATOM 2109 N N . CYS A 1 269 ? -7.896 -3.104 15.965 1.00 96.19 269 CYS A N 1
ATOM 2110 C CA . CYS A 1 269 ? -6.745 -2.469 16.612 1.00 96.19 269 CYS A CA 1
ATOM 2111 C C . CYS A 1 269 ? -5.653 -3.482 16.976 1.00 96.19 269 CYS A C 1
ATOM 2113 O O . CYS A 1 269 ? -4.490 -3.251 16.674 1.00 96.19 269 CYS A O 1
ATOM 2115 N N . GLU A 1 270 ? -6.022 -4.615 17.572 1.00 93.94 270 GLU A N 1
ATOM 2116 C CA . GLU A 1 270 ? -5.110 -5.703 17.939 1.00 93.94 270 GLU A CA 1
ATOM 2117 C C . GLU A 1 270 ? -4.383 -6.274 16.715 1.00 93.94 270 GLU A C 1
ATOM 2119 O O . GLU A 1 270 ? -3.165 -6.443 16.728 1.00 93.94 270 GLU A O 1
ATOM 2124 N N . ALA A 1 271 ? -5.107 -6.490 15.617 1.00 93.38 271 ALA A N 1
ATOM 2125 C CA . ALA A 1 271 ? -4.520 -6.939 14.365 1.00 93.38 271 ALA A CA 1
ATOM 2126 C C . ALA A 1 271 ? -3.486 -5.944 13.821 1.00 93.38 271 ALA A C 1
ATOM 2128 O O . ALA A 1 271 ? -2.409 -6.327 13.362 1.00 93.38 271 ALA A O 1
ATOM 2129 N N . VAL A 1 272 ? -3.785 -4.649 13.910 1.00 94.25 272 VAL A N 1
ATOM 2130 C CA . VAL A 1 272 ? -2.870 -3.604 13.447 1.00 94.25 272 VAL A CA 1
ATOM 2131 C C . VAL A 1 272 ? -1.680 -3.438 14.386 1.00 94.25 272 VAL A C 1
ATOM 2133 O O . VAL A 1 272 ? -0.587 -3.189 13.897 1.00 94.25 272 VAL A O 1
ATOM 2136 N N . ILE A 1 273 ? -1.842 -3.650 15.696 1.00 93.75 273 ILE A N 1
ATOM 2137 C CA . ILE A 1 273 ? -0.720 -3.721 16.645 1.00 93.75 273 ILE A CA 1
ATOM 2138 C C . ILE A 1 273 ? 0.270 -4.806 16.201 1.00 93.75 273 ILE A C 1
ATOM 2140 O O . ILE A 1 273 ? 1.458 -4.524 16.058 1.00 93.75 273 ILE A O 1
ATOM 2144 N N . HIS A 1 274 ? -0.212 -6.019 15.911 1.00 91.00 274 HIS A N 1
ATOM 2145 C CA . HIS A 1 274 ? 0.640 -7.100 15.407 1.00 91.00 274 HIS A CA 1
ATOM 2146 C C . HIS A 1 274 ? 1.311 -6.744 14.078 1.00 91.00 274 HIS A C 1
ATOM 2148 O O . HIS A 1 274 ? 2.514 -6.944 13.923 1.00 91.00 274 HIS A O 1
ATOM 2154 N N . ALA A 1 275 ? 0.558 -6.186 13.129 1.00 92.19 275 ALA A N 1
ATOM 2155 C CA . ALA A 1 275 ? 1.090 -5.824 11.820 1.00 92.19 275 ALA A CA 1
ATOM 2156 C C . ALA A 1 275 ? 2.122 -4.684 11.891 1.00 92.19 275 ALA A C 1
ATOM 2158 O O . ALA A 1 275 ? 3.123 -4.729 11.181 1.00 92.19 275 ALA A O 1
ATOM 2159 N N . LEU A 1 276 ? 1.921 -3.701 12.773 1.00 93.69 276 LEU A N 1
ATOM 2160 C CA . LEU A 1 276 ? 2.844 -2.593 13.026 1.00 93.69 276 LEU A CA 1
ATOM 2161 C C . LEU A 1 276 ? 4.153 -3.082 13.657 1.00 93.69 276 LEU A C 1
ATOM 2163 O O . LEU A 1 276 ? 5.233 -2.673 13.236 1.00 93.69 276 LEU A O 1
ATOM 2167 N N . LEU A 1 277 ? 4.069 -3.983 14.637 1.00 90.88 277 LEU A N 1
ATOM 2168 C CA . LEU A 1 277 ? 5.250 -4.606 15.241 1.00 90.88 277 LEU A CA 1
ATOM 2169 C C . LEU A 1 277 ? 5.979 -5.507 14.237 1.00 90.88 277 LEU A C 1
ATOM 2171 O O . LEU A 1 277 ? 7.205 -5.501 14.186 1.00 90.88 277 LEU A O 1
ATOM 2175 N N . GLY A 1 278 ? 5.236 -6.230 13.395 1.00 88.00 278 GLY A N 1
ATOM 2176 C CA . GLY A 1 278 ? 5.787 -6.979 12.268 1.00 88.00 278 GLY A CA 1
ATOM 2177 C C . GLY A 1 278 ? 6.533 -6.077 11.283 1.00 88.00 278 GLY A C 1
ATOM 2178 O O . GLY A 1 278 ? 7.674 -6.372 10.943 1.00 88.00 278 GLY A O 1
ATOM 2179 N N . TRP A 1 279 ? 5.937 -4.949 10.887 1.00 91.31 279 TRP A N 1
ATOM 2180 C CA . TRP A 1 279 ? 6.576 -3.933 10.042 1.00 91.31 279 TRP A CA 1
ATOM 2181 C C . TRP A 1 279 ? 7.871 -3.397 10.665 1.00 91.31 279 TRP A C 1
ATOM 2183 O O . TRP A 1 279 ? 8.892 -3.329 9.985 1.00 91.31 279 TRP A O 1
ATOM 2193 N N . LEU A 1 280 ? 7.868 -3.092 11.967 1.00 89.94 280 LEU A N 1
ATOM 2194 C CA . LEU A 1 280 ? 9.068 -2.620 12.661 1.00 89.94 280 LEU A CA 1
ATOM 2195 C C . LEU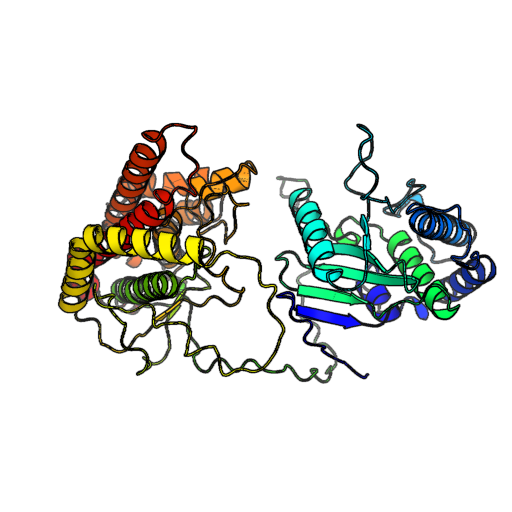 A 1 280 ? 10.158 -3.705 12.727 1.00 89.94 280 LEU A C 1
ATOM 2197 O O . LEU A 1 280 ? 11.336 -3.404 12.562 1.00 89.94 280 LEU A O 1
ATOM 2201 N N . ASN A 1 281 ? 9.776 -4.973 12.898 1.00 86.06 281 ASN A N 1
ATOM 2202 C CA . ASN A 1 281 ? 10.713 -6.098 12.859 1.00 86.06 281 ASN A CA 1
ATOM 2203 C C . ASN A 1 281 ? 11.308 -6.309 11.459 1.00 86.06 281 ASN A C 1
ATOM 2205 O O . ASN A 1 281 ? 12.504 -6.575 11.345 1.00 86.06 281 ASN A O 1
ATOM 2209 N N . PHE A 1 282 ? 10.505 -6.171 10.397 1.00 82.50 282 PHE A N 1
ATOM 2210 C CA . PHE A 1 282 ? 11.004 -6.180 9.017 1.00 82.50 282 PHE A CA 1
ATOM 2211 C C . PHE A 1 282 ? 12.011 -5.052 8.796 1.00 82.50 282 PHE A C 1
ATOM 2213 O O . PHE A 1 282 ? 13.096 -5.291 8.263 1.00 82.50 282 PHE A O 1
ATOM 2220 N N . TYR A 1 283 ? 11.689 -3.853 9.282 1.00 84.94 283 TYR A N 1
ATOM 2221 C CA . TYR A 1 283 ? 12.584 -2.704 9.243 1.00 84.94 283 TYR A CA 1
ATOM 2222 C C . TYR A 1 283 ? 13.919 -2.965 9.953 1.00 84.94 283 TYR A C 1
ATOM 2224 O O . TYR A 1 283 ? 14.974 -2.770 9.349 1.00 84.94 283 TYR A O 1
ATOM 2232 N N . GLU A 1 284 ? 13.901 -3.491 11.181 1.00 82.44 284 GLU A N 1
ATOM 2233 C CA . GLU A 1 284 ? 15.118 -3.873 11.919 1.00 82.44 284 GLU A CA 1
ATOM 2234 C C . GLU A 1 284 ? 15.928 -4.969 11.220 1.00 82.44 284 GLU A C 1
ATOM 2236 O O . GLU A 1 284 ? 17.158 -4.964 11.257 1.00 82.44 284 GLU A O 1
ATOM 2241 N N . ALA A 1 285 ? 15.254 -5.898 10.541 1.00 78.88 285 ALA A N 1
ATOM 2242 C CA . ALA A 1 285 ? 15.900 -6.916 9.718 1.00 78.88 285 ALA A CA 1
ATOM 2243 C C . ALA A 1 285 ? 16.491 -6.346 8.413 1.00 78.88 285 ALA A C 1
ATOM 2245 O O . ALA A 1 285 ? 17.146 -7.069 7.656 1.00 78.88 285 ALA A O 1
ATOM 2246 N N . GLY A 1 286 ? 16.297 -5.051 8.161 1.00 77.75 286 GLY A N 1
ATOM 2247 C CA . GLY A 1 286 ? 16.785 -4.360 6.988 1.00 77.75 286 GLY A CA 1
ATOM 2248 C C . GLY A 1 286 ? 15.905 -4.600 5.766 1.00 77.75 286 GLY A C 1
ATOM 2249 O O . GLY A 1 286 ? 16.456 -4.803 4.687 1.00 77.75 286 GLY A O 1
ATOM 2250 N N . TYR A 1 287 ? 14.578 -4.547 5.909 1.00 77.81 287 TYR A N 1
ATOM 2251 C CA . TYR A 1 287 ? 13.594 -4.559 4.817 1.00 77.81 287 TYR A CA 1
ATOM 2252 C C . TYR A 1 287 ? 12.623 -3.377 4.936 1.00 77.81 287 TYR A C 1
ATOM 2254 O O . TYR A 1 287 ? 12.290 -2.950 6.036 1.00 77.81 287 TYR A O 1
ATOM 2262 N N . LEU A 1 288 ? 12.179 -2.823 3.805 1.00 78.69 288 LEU A N 1
ATOM 2263 C CA . LEU A 1 288 ? 11.152 -1.777 3.773 1.00 78.69 288 LEU A CA 1
ATOM 2264 C C . LEU A 1 288 ? 9.937 -2.287 3.001 1.00 78.69 288 LEU A C 1
ATOM 2266 O O . LEU A 1 288 ? 10.017 -2.436 1.785 1.00 78.69 288 LEU A O 1
ATOM 2270 N N . HIS A 1 289 ? 8.817 -2.465 3.704 1.00 74.69 289 HIS A N 1
ATOM 2271 C CA . HIS A 1 289 ? 7.584 -3.026 3.139 1.00 74.69 289 HIS A CA 1
ATOM 2272 C C . HIS A 1 289 ? 6.916 -2.085 2.118 1.00 74.69 289 HIS A C 1
ATOM 2274 O O . HIS A 1 289 ? 6.484 -2.529 1.061 1.00 74.69 289 HIS A O 1
ATOM 2280 N N . ARG A 1 290 ? 6.867 -0.767 2.397 1.00 83.06 290 ARG A N 1
ATOM 2281 C CA . ARG A 1 290 ? 6.360 0.333 1.530 1.00 83.06 290 ARG A CA 1
ATOM 2282 C C . ARG A 1 290 ? 4.931 0.203 0.972 1.00 83.06 290 ARG A C 1
ATOM 2284 O O . ARG A 1 290 ? 4.435 1.150 0.369 1.00 83.06 290 ARG A O 1
ATOM 2291 N N . ASP A 1 291 ? 4.253 -0.925 1.155 1.00 84.06 291 ASP A N 1
ATOM 2292 C CA . ASP A 1 291 ? 2.940 -1.208 0.575 1.00 84.06 291 ASP A CA 1
ATOM 2293 C C . ASP A 1 291 ? 1.987 -1.808 1.613 1.00 84.06 291 ASP A C 1
ATOM 2295 O O . ASP A 1 291 ? 1.407 -2.875 1.443 1.00 84.06 291 ASP A O 1
ATOM 2299 N N . VAL A 1 292 ? 1.796 -1.128 2.738 1.00 90.44 292 VAL A N 1
ATOM 2300 C CA . VAL A 1 292 ? 0.829 -1.581 3.744 1.00 90.44 292 VAL A CA 1
ATOM 2301 C C . VAL A 1 292 ? -0.596 -1.385 3.208 1.00 90.44 292 VAL A C 1
ATOM 2303 O O . VAL A 1 292 ? -1.051 -0.261 3.018 1.00 90.44 292 VAL A O 1
ATOM 2306 N N . SER A 1 293 ? -1.328 -2.481 2.981 1.00 91.38 293 SER A N 1
ATOM 2307 C CA . SER A 1 293 ? -2.673 -2.456 2.384 1.00 91.38 293 SER A CA 1
ATOM 2308 C C . SER A 1 293 ? -3.646 -3.446 3.034 1.00 91.38 293 SER A C 1
ATOM 2310 O O . SER A 1 293 ? -3.249 -4.377 3.742 1.00 91.38 293 SER A O 1
ATOM 2312 N N . ILE A 1 294 ? -4.949 -3.289 2.756 1.00 91.50 294 ILE A N 1
ATOM 2313 C CA . ILE A 1 294 ? -6.009 -4.148 3.324 1.00 91.50 294 ILE A CA 1
ATOM 2314 C C . ILE A 1 294 ? -5.852 -5.634 2.962 1.00 91.50 294 ILE A C 1
ATOM 2316 O O . ILE A 1 294 ? -6.350 -6.507 3.670 1.00 91.50 294 ILE A O 1
ATOM 2320 N N . ASN A 1 295 ? -5.170 -5.924 1.852 1.00 85.31 295 ASN A N 1
ATOM 2321 C CA . ASN A 1 295 ? -4.924 -7.284 1.383 1.00 85.31 295 ASN A CA 1
ATOM 2322 C C . ASN A 1 295 ? -3.627 -7.878 1.938 1.00 85.31 295 ASN A C 1
ATOM 2324 O O . ASN A 1 295 ? -3.461 -9.095 1.877 1.00 85.31 295 ASN A O 1
ATOM 2328 N N . LYS A 1 296 ? -2.734 -7.045 2.479 1.00 87.44 296 LYS A N 1
ATOM 2329 C CA . LYS A 1 296 ? -1.455 -7.479 3.046 1.00 87.44 296 LYS A CA 1
ATOM 2330 C C . LYS A 1 296 ? -1.526 -7.697 4.556 1.00 87.44 296 LYS A C 1
ATOM 2332 O O . LYS A 1 296 ? -0.813 -8.561 5.059 1.00 87.44 296 LYS A O 1
ATOM 2337 N N . VAL A 1 297 ? -2.435 -7.016 5.261 1.00 90.25 297 VAL A N 1
ATOM 2338 C CA . VAL A 1 297 ? -2.735 -7.276 6.682 1.00 90.25 297 VAL A CA 1
ATOM 2339 C C . VAL A 1 297 ? -3.816 -8.356 6.814 1.00 90.25 297 VAL A C 1
ATOM 2341 O O . VAL A 1 297 ? -4.963 -8.153 6.403 1.00 90.25 297 VAL A O 1
ATOM 2344 N N . ARG A 1 298 ? -3.467 -9.514 7.385 1.00 88.19 298 ARG A N 1
ATOM 2345 C CA . ARG A 1 298 ? -4.342 -10.698 7.460 1.00 88.19 298 ARG A CA 1
ATOM 2346 C C . ARG A 1 298 ? -4.501 -11.202 8.889 1.00 88.19 298 ARG A C 1
ATOM 2348 O O . ARG A 1 298 ? -3.509 -11.579 9.502 1.00 88.19 298 ARG A O 1
ATOM 2355 N N . CYS A 1 299 ? -5.732 -11.298 9.385 1.00 89.75 299 CYS A N 1
ATOM 2356 C CA . CYS A 1 299 ? -6.036 -11.954 10.657 1.00 89.75 299 CYS A CA 1
ATOM 2357 C C . CYS A 1 299 ? -6.059 -13.472 10.483 1.00 89.75 299 CYS A C 1
ATOM 2359 O O . CYS A 1 299 ? -6.876 -14.001 9.734 1.00 89.75 299 CYS A O 1
ATOM 2361 N N . LEU A 1 300 ? -5.190 -14.178 11.188 1.00 86.75 300 LEU A N 1
ATOM 2362 C CA . LEU A 1 300 ? -5.127 -15.629 11.218 1.00 86.75 300 LEU A CA 1
ATOM 2363 C C . LEU A 1 300 ? -6.360 -16.223 11.903 1.00 86.75 300 LEU A C 1
ATOM 2365 O O . LEU A 1 300 ? -6.859 -15.703 12.900 1.00 86.75 300 LEU A O 1
ATOM 2369 N N . LYS A 1 301 ? -6.838 -17.356 11.378 1.00 81.69 301 LYS A N 1
ATOM 2370 C CA . LYS A 1 301 ? -7.970 -18.092 11.970 1.00 81.69 301 LYS A CA 1
ATOM 2371 C C . LYS A 1 301 ? -7.634 -18.707 13.323 1.00 81.69 301 LYS A C 1
ATOM 2373 O O . LYS A 1 301 ? -8.511 -18.844 14.171 1.00 81.69 301 LYS A O 1
ATOM 2378 N N . GLN A 1 302 ? -6.381 -19.106 13.494 1.00 80.38 302 GLN A N 1
ATOM 2379 C CA . GLN A 1 302 ? -5.838 -19.614 14.742 1.00 80.38 302 GLN A CA 1
ATOM 2380 C C . GLN A 1 302 ? -4.599 -18.780 15.070 1.00 80.38 302 GLN A C 1
ATOM 2382 O O . GLN A 1 302 ? -3.808 -18.525 14.160 1.00 80.38 302 GLN A O 1
ATOM 2387 N N . PRO A 1 303 ? -4.439 -18.320 16.321 1.00 80.25 303 PRO A N 1
ATOM 2388 C CA . PRO A 1 303 ? -3.180 -17.739 16.759 1.00 80.25 303 PRO A CA 1
ATOM 2389 C C . PRO A 1 303 ? -2.049 -18.741 16.531 1.00 80.25 303 PRO A C 1
ATOM 2391 O O . PRO A 1 303 ? -2.227 -19.938 16.767 1.00 80.25 303 PRO A O 1
ATOM 2394 N N . VAL A 1 304 ? -0.905 -18.259 16.058 1.00 78.06 304 VAL A N 1
ATOM 2395 C CA . VAL A 1 304 ? 0.260 -19.109 15.806 1.00 78.06 304 VAL A CA 1
ATOM 2396 C C . VAL A 1 304 ? 1.288 -18.862 16.902 1.00 78.06 304 VAL A C 1
ATOM 2398 O O . VAL A 1 304 ? 1.806 -17.756 17.064 1.00 78.06 304 VAL A O 1
ATOM 2401 N N . GLU A 1 305 ? 1.606 -19.915 17.656 1.00 66.38 305 GLU A N 1
ATOM 2402 C CA . GLU A 1 305 ? 2.753 -19.944 18.564 1.00 66.38 305 GLU A CA 1
ATOM 2403 C C . GLU A 1 305 ? 4.041 -20.080 17.737 1.00 66.38 305 GLU A C 1
ATOM 2405 O O . GLU A 1 305 ? 4.556 -21.179 17.561 1.00 66.38 305 GLU A O 1
ATOM 2410 N N . SER A 1 306 ? 4.549 -18.994 17.148 1.00 50.66 306 SER A N 1
ATOM 2411 C CA . SER A 1 306 ? 5.968 -18.867 16.749 1.00 50.66 306 SER A CA 1
ATOM 2412 C C . SER A 1 306 ? 6.247 -17.605 15.940 1.00 50.66 306 SER A C 1
ATOM 2414 O O . SER A 1 306 ? 6.184 -17.556 14.717 1.00 50.66 306 SER A O 1
ATOM 2416 N N . PHE A 1 307 ? 6.594 -16.564 16.673 1.00 48.19 307 PHE A N 1
ATOM 2417 C CA . PHE A 1 307 ? 7.778 -15.719 16.538 1.00 48.19 307 PHE A CA 1
ATOM 2418 C C . PHE A 1 307 ? 7.607 -14.855 17.775 1.00 48.19 307 PHE A C 1
ATOM 2420 O O . PHE A 1 307 ? 6.639 -14.099 17.838 1.00 48.19 307 PHE A O 1
ATOM 2427 N N . LYS A 1 308 ? 8.435 -15.028 18.818 1.00 56.00 308 LYS A N 1
ATOM 2428 C CA . LYS A 1 308 ? 8.416 -14.050 19.914 1.00 56.00 308 LYS A CA 1
ATOM 2429 C C . LYS A 1 308 ? 8.548 -12.709 19.219 1.00 56.00 308 LYS A C 1
ATOM 2431 O O . LYS A 1 308 ? 9.526 -12.539 18.491 1.00 56.00 308 LYS A O 1
ATOM 2436 N N . ILE A 1 309 ? 7.547 -11.836 19.340 1.00 54.81 309 ILE A N 1
ATOM 2437 C CA . ILE A 1 309 ? 7.670 -10.486 18.813 1.00 54.81 309 ILE A CA 1
ATOM 2438 C C . ILE A 1 309 ? 8.890 -9.944 19.535 1.00 54.81 309 ILE A C 1
ATOM 2440 O O . ILE A 1 309 ? 8.861 -9.701 20.742 1.00 54.81 309 ILE A O 1
ATOM 2444 N N . SER A 1 310 ? 10.004 -9.907 18.812 1.00 60.34 310 SER A N 1
ATOM 2445 C CA . SER A 1 310 ? 11.271 -9.445 19.329 1.00 60.34 310 SER A CA 1
ATOM 2446 C C . SER A 1 310 ? 11.096 -7.953 19.432 1.00 60.34 310 SER A C 1
ATOM 2448 O O . SER A 1 310 ? 11.444 -7.238 18.504 1.00 60.34 310 SER A O 1
ATOM 2450 N N . ILE A 1 311 ? 10.475 -7.495 20.522 1.00 61.47 311 ILE A N 1
ATOM 2451 C CA . ILE A 1 311 ? 10.400 -6.074 20.820 1.00 61.47 311 ILE A CA 1
ATOM 2452 C C . ILE A 1 311 ? 11.845 -5.604 20.728 1.00 61.47 311 ILE A C 1
ATOM 2454 O O . ILE A 1 311 ? 12.679 -6.150 21.467 1.00 61.47 311 ILE A O 1
ATOM 2458 N N . PRO A 1 312 ? 12.168 -4.700 19.791 1.00 55.28 312 PRO A N 1
ATOM 2459 C CA . PRO A 1 312 ? 13.543 -4.326 19.566 1.00 55.28 312 PRO A CA 1
ATOM 2460 C C . PRO A 1 312 ? 14.092 -3.786 20.878 1.00 55.28 312 PRO A C 1
ATOM 2462 O O . PRO A 1 312 ? 13.674 -2.747 21.382 1.00 55.28 312 PRO A O 1
ATOM 2465 N N . THR A 1 313 ? 14.974 -4.554 21.507 1.00 56.81 313 THR A N 1
ATOM 2466 C CA . THR A 1 313 ? 15.762 -4.030 22.614 1.00 56.81 313 THR A CA 1
ATOM 2467 C C . THR A 1 313 ? 16.936 -3.294 21.992 1.00 56.81 313 THR A C 1
ATOM 2469 O O . THR A 1 313 ? 17.408 -3.685 20.919 1.00 56.81 313 THR A O 1
ATOM 2472 N N . ASN A 1 314 ? 17.475 -2.290 22.687 1.00 52.59 314 ASN A N 1
ATOM 2473 C CA . ASN A 1 314 ? 18.714 -1.617 22.263 1.00 52.59 314 ASN A CA 1
ATOM 2474 C C . ASN A 1 314 ? 19.877 -2.605 22.021 1.00 52.59 314 ASN A C 1
ATOM 2476 O O . ASN A 1 314 ? 20.851 -2.268 21.362 1.00 52.59 314 ASN A O 1
ATOM 2480 N N . ASN A 1 315 ? 19.761 -3.838 22.530 1.00 47.47 315 ASN A N 1
ATOM 2481 C CA . ASN A 1 315 ? 20.742 -4.909 22.399 1.00 47.47 315 ASN A CA 1
ATOM 2482 C C . ASN A 1 315 ? 20.440 -5.903 21.266 1.00 47.47 315 ASN A C 1
ATOM 2484 O O . ASN A 1 315 ? 21.149 -6.908 21.158 1.00 47.47 315 ASN A O 1
ATOM 2488 N N . SER A 1 316 ? 19.404 -5.685 20.446 1.00 47.59 316 SER A N 1
ATOM 2489 C CA . SER A 1 316 ? 19.136 -6.534 19.283 1.00 47.59 316 SER A CA 1
ATOM 2490 C C . SER A 1 316 ? 20.289 -6.379 18.286 1.00 47.59 316 SER A C 1
ATOM 2492 O O . SER A 1 316 ? 20.409 -5.428 17.507 1.00 47.59 316 SER A O 1
ATOM 2494 N N . ARG A 1 317 ? 21.237 -7.315 18.375 1.00 45.81 317 ARG A N 1
ATOM 2495 C CA . ARG A 1 317 ? 22.249 -7.525 17.350 1.00 45.81 317 ARG A CA 1
ATOM 2496 C C . ARG A 1 317 ? 21.491 -7.705 16.038 1.00 45.81 317 ARG A C 1
ATOM 2498 O O . ARG A 1 317 ? 20.770 -8.685 15.888 1.00 45.81 317 ARG A O 1
ATOM 2505 N N . LEU A 1 318 ? 21.727 -6.815 15.076 1.00 45.03 318 LEU A N 1
ATOM 2506 C CA . LEU A 1 318 ? 21.847 -7.261 13.694 1.00 45.03 318 LEU A CA 1
ATOM 2507 C C . LEU A 1 318 ? 22.913 -8.351 13.755 1.00 45.03 318 LEU A C 1
ATOM 2509 O O . LEU A 1 318 ? 24.104 -8.049 13.869 1.00 45.03 318 LEU A O 1
ATOM 2513 N N . GLU A 1 319 ? 22.488 -9.608 13.884 1.00 42.09 319 GLU A N 1
ATOM 2514 C CA . GLU A 1 319 ? 23.426 -10.711 13.937 1.00 42.09 319 GLU A CA 1
ATOM 2515 C C . GLU A 1 319 ? 24.319 -10.570 12.714 1.00 42.09 319 GLU A C 1
ATOM 2517 O O . GLU A 1 319 ? 23.854 -10.394 11.582 1.00 42.09 319 GLU A O 1
ATOM 2522 N N . LYS A 1 320 ? 25.631 -10.546 12.979 1.00 43.38 320 LYS A N 1
ATOM 2523 C CA . LYS A 1 320 ? 26.655 -10.698 11.956 1.00 43.38 320 LYS A CA 1
ATOM 2524 C C . LYS A 1 320 ? 26.147 -11.752 10.985 1.00 43.38 320 LYS A C 1
ATOM 2526 O O . LYS A 1 320 ? 25.811 -12.836 11.438 1.00 43.38 320 LYS A O 1
ATOM 2531 N N . LYS A 1 321 ? 26.043 -11.351 9.719 1.00 42.09 321 LYS A N 1
ATOM 2532 C CA . LYS A 1 321 ? 26.058 -12.053 8.420 1.00 42.09 321 LYS A CA 1
ATOM 2533 C C . LYS A 1 321 ? 26.310 -13.578 8.323 1.00 42.09 321 LYS A C 1
ATOM 2535 O O . LYS A 1 321 ? 26.462 -14.036 7.202 1.00 42.09 321 LYS A O 1
ATOM 2540 N N . ASP A 1 322 ? 26.308 -14.369 9.383 1.00 36.78 322 ASP A N 1
ATOM 2541 C CA . ASP A 1 322 ? 26.724 -15.767 9.413 1.00 36.78 322 ASP A CA 1
ATOM 2542 C C . ASP A 1 322 ? 25.528 -16.729 9.262 1.00 36.78 322 ASP A C 1
ATOM 2544 O O . ASP A 1 322 ? 25.710 -17.851 8.805 1.00 36.78 322 ASP A O 1
ATOM 2548 N N . ALA A 1 323 ? 24.285 -16.290 9.510 1.00 33.09 323 ALA A N 1
ATOM 2549 C CA . ALA A 1 323 ? 23.090 -17.135 9.338 1.00 33.09 323 ALA A CA 1
ATOM 2550 C C . ALA A 1 323 ? 22.582 -17.255 7.879 1.00 33.09 323 ALA A C 1
ATOM 2552 O O . ALA A 1 323 ? 21.649 -18.005 7.606 1.00 33.09 323 ALA A O 1
ATOM 2553 N N . LEU A 1 324 ? 23.192 -16.537 6.928 1.00 36.94 324 LEU A N 1
ATOM 2554 C CA . LEU A 1 324 ? 22.834 -16.565 5.497 1.00 36.94 324 LEU A CA 1
ATOM 2555 C C . LEU A 1 324 ? 23.996 -16.999 4.587 1.00 36.94 324 LEU A C 1
ATOM 2557 O O . LEU A 1 324 ? 23.886 -16.899 3.368 1.00 36.94 324 LEU A O 1
ATOM 2561 N N . VAL A 1 325 ? 25.101 -17.487 5.161 1.00 36.81 325 VAL A N 1
ATOM 2562 C CA . VAL A 1 325 ? 26.275 -17.961 4.401 1.00 36.81 325 VAL A CA 1
ATOM 2563 C C . VAL A 1 325 ? 26.158 -19.437 3.996 1.00 36.81 325 VAL A C 1
ATOM 2565 O O . VAL A 1 325 ? 26.894 -19.871 3.118 1.00 36.81 325 VAL A O 1
ATOM 2568 N N . ASP A 1 326 ? 25.190 -20.192 4.526 1.00 33.69 326 ASP A N 1
ATOM 2569 C CA . ASP A 1 326 ? 25.078 -21.639 4.264 1.00 33.69 326 ASP A CA 1
ATOM 2570 C C . ASP A 1 326 ? 23.953 -22.037 3.287 1.00 33.69 326 ASP A C 1
ATOM 2572 O O . ASP A 1 326 ? 23.389 -23.129 3.347 1.00 33.69 326 ASP A O 1
ATOM 2576 N N . ARG A 1 327 ? 23.600 -21.150 2.349 1.00 32.88 327 ARG A N 1
ATOM 2577 C CA . ARG A 1 327 ? 22.900 -21.559 1.122 1.00 32.88 327 ARG A CA 1
ATOM 2578 C C . ARG A 1 327 ? 23.806 -21.253 -0.054 1.00 32.88 327 ARG A C 1
ATOM 2580 O O . ARG A 1 327 ? 23.991 -20.098 -0.423 1.00 32.88 327 ARG A O 1
ATOM 2587 N N . GLY A 1 328 ? 24.429 -22.319 -0.543 1.00 32.75 328 GLY A N 1
ATOM 2588 C CA . GLY A 1 328 ? 25.499 -22.289 -1.521 1.00 32.75 328 GLY A CA 1
ATOM 2589 C C . GLY A 1 328 ? 25.204 -21.441 -2.757 1.00 32.75 328 GLY A C 1
ATOM 2590 O O . GLY A 1 328 ? 24.160 -21.570 -3.386 1.00 32.75 328 GLY A O 1
ATOM 2591 N N . ASP A 1 329 ? 26.227 -20.662 -3.096 1.00 35.22 329 ASP A N 1
ATOM 2592 C CA . ASP A 1 329 ? 26.729 -20.490 -4.456 1.00 35.22 329 ASP A CA 1
ATOM 2593 C C . ASP A 1 329 ? 25.889 -19.641 -5.428 1.00 35.22 329 ASP A C 1
ATOM 2595 O O . ASP A 1 329 ? 25.116 -20.170 -6.215 1.00 35.22 329 ASP A O 1
ATOM 2599 N N . VAL A 1 330 ? 26.139 -18.321 -5.441 1.00 33.00 330 VAL A N 1
ATOM 2600 C CA . VAL A 1 330 ? 26.401 -17.552 -6.678 1.00 33.00 330 VAL A CA 1
ATOM 2601 C C . VAL A 1 330 ? 27.390 -16.424 -6.351 1.00 33.00 330 VAL A C 1
ATOM 2603 O O . VAL A 1 330 ? 27.261 -15.702 -5.361 1.00 33.00 330 VAL A O 1
ATOM 2606 N N . SER A 1 331 ? 28.402 -16.291 -7.200 1.00 37.22 331 SER A N 1
ATOM 2607 C CA . SER A 1 331 ? 29.518 -15.349 -7.135 1.00 37.22 331 SER A CA 1
ATOM 2608 C C . SER A 1 331 ? 29.056 -13.893 -6.983 1.00 37.22 331 SER A C 1
ATOM 2610 O O . SER A 1 331 ? 28.347 -13.338 -7.821 1.00 37.22 331 SER A O 1
ATOM 2612 N N . ARG A 1 332 ? 29.500 -13.263 -5.896 1.00 31.70 332 ARG A N 1
ATOM 2613 C CA . ARG A 1 332 ? 29.253 -11.860 -5.547 1.00 31.70 332 ARG A CA 1
ATOM 2614 C C . ARG A 1 332 ? 30.141 -10.937 -6.404 1.00 31.70 332 ARG A C 1
ATOM 2616 O O . ARG A 1 332 ? 31.330 -11.228 -6.516 1.00 31.70 332 ARG A O 1
ATOM 2623 N N . PRO A 1 333 ? 29.654 -9.798 -6.931 1.00 33.56 333 PRO A N 1
ATOM 2624 C CA . PRO A 1 333 ? 30.544 -8.723 -7.350 1.00 33.56 333 PRO A CA 1
ATOM 2625 C C . PRO A 1 333 ? 31.103 -8.048 -6.088 1.00 33.56 333 PRO A C 1
ATOM 2627 O O . PRO A 1 333 ? 30.369 -7.427 -5.316 1.00 33.56 333 PRO A O 1
ATOM 2630 N N . GLU A 1 334 ? 32.398 -8.214 -5.839 1.00 37.78 334 GLU A N 1
ATOM 2631 C CA . GLU A 1 334 ? 33.140 -7.507 -4.793 1.00 37.78 334 GLU A CA 1
ATOM 2632 C C . GLU A 1 334 ? 33.381 -6.046 -5.202 1.00 37.78 334 GLU A C 1
ATOM 2634 O O . GLU A 1 334 ? 34.456 -5.714 -5.686 1.00 37.78 334 GLU A O 1
ATOM 2639 N N . THR A 1 335 ? 32.400 -5.151 -5.042 1.00 36.19 335 THR A N 1
ATOM 2640 C CA . THR A 1 335 ? 32.636 -3.706 -5.276 1.00 36.19 335 THR A CA 1
ATOM 2641 C C . THR A 1 335 ? 31.882 -2.752 -4.340 1.00 36.19 335 THR A C 1
ATOM 2643 O O . THR A 1 335 ? 31.611 -1.619 -4.721 1.00 36.19 335 THR A O 1
ATOM 2646 N N . SER A 1 336 ? 31.554 -3.140 -3.104 1.00 42.38 336 SER A N 1
ATOM 2647 C CA . SER A 1 336 ? 31.195 -2.152 -2.066 1.00 42.38 336 SER A CA 1
ATOM 2648 C C . SER A 1 336 ? 32.230 -2.203 -0.949 1.00 42.38 336 SER A C 1
ATOM 2650 O O . SER A 1 336 ? 32.376 -3.249 -0.308 1.00 42.38 336 SER A O 1
ATOM 2652 N N . ASN A 1 337 ? 32.957 -1.103 -0.752 1.00 47.41 337 ASN A N 1
ATOM 2653 C CA . ASN A 1 337 ? 34.022 -0.976 0.237 1.00 47.41 337 ASN A CA 1
ATOM 2654 C C . ASN A 1 337 ? 33.522 -1.396 1.627 1.00 47.41 337 ASN A C 1
ATOM 2656 O O . ASN A 1 337 ? 32.444 -1.008 2.070 1.00 47.41 337 ASN A O 1
ATOM 2660 N N . SER A 1 338 ? 34.327 -2.171 2.356 1.00 52.34 338 SER A N 1
ATOM 2661 C CA . SER A 1 338 ? 34.038 -2.566 3.744 1.00 52.34 338 SER A CA 1
ATOM 2662 C C . SER A 1 338 ? 33.886 -1.375 4.702 1.00 52.34 338 SER A C 1
ATOM 2664 O O . SER A 1 338 ? 33.358 -1.544 5.799 1.00 52.34 338 SER A O 1
ATOM 2666 N N . GLN A 1 339 ? 34.348 -0.193 4.285 1.00 52.28 339 GLN A N 1
ATOM 2667 C CA . GLN A 1 339 ? 34.274 1.064 5.020 1.00 52.28 339 GLN A CA 1
ATOM 2668 C C . GLN A 1 339 ? 32.837 1.617 5.080 1.00 52.28 339 GLN A C 1
ATOM 2670 O O . GLN A 1 339 ? 32.363 1.920 6.171 1.00 52.28 339 GLN A O 1
ATOM 2675 N N . ASP A 1 340 ? 32.097 1.602 3.964 1.00 57.00 340 ASP A N 1
ATOM 2676 C CA . ASP A 1 340 ? 30.724 2.137 3.884 1.00 57.00 340 ASP A CA 1
ATOM 2677 C C . ASP A 1 340 ? 29.769 1.384 4.821 1.00 57.00 340 ASP A C 1
ATOM 2679 O O . ASP A 1 340 ? 28.921 1.964 5.496 1.00 57.00 340 ASP A O 1
ATOM 2683 N N . ALA A 1 341 ? 29.946 0.064 4.929 1.00 54.28 341 ALA A N 1
ATOM 2684 C CA . ALA A 1 341 ? 29.168 -0.747 5.857 1.00 54.28 341 ALA A CA 1
ATOM 2685 C C . ALA A 1 341 ? 29.466 -0.385 7.322 1.00 54.28 341 ALA A C 1
ATOM 2687 O O . ALA A 1 341 ? 28.539 -0.305 8.125 1.00 54.28 341 ALA A O 1
ATOM 2688 N N . ALA A 1 342 ? 30.737 -0.167 7.679 1.00 62.62 342 ALA A N 1
ATOM 2689 C CA . ALA A 1 342 ? 31.137 0.186 9.042 1.00 62.62 342 ALA A CA 1
ATOM 2690 C C . ALA A 1 342 ? 30.610 1.569 9.460 1.00 62.62 342 ALA A C 1
ATOM 2692 O O . ALA A 1 342 ? 30.163 1.735 10.598 1.00 62.62 342 ALA A O 1
ATOM 2693 N N . ASP A 1 343 ? 30.601 2.528 8.535 1.00 65.12 343 ASP A N 1
ATOM 2694 C CA . ASP A 1 343 ? 30.083 3.874 8.777 1.00 65.12 343 ASP A CA 1
ATOM 2695 C C . ASP A 1 343 ? 28.552 3.869 8.931 1.00 65.12 343 ASP A C 1
ATOM 2697 O O . ASP A 1 343 ? 28.034 4.457 9.884 1.00 65.12 343 ASP A O 1
ATOM 2701 N N . ILE A 1 344 ? 27.828 3.088 8.115 1.00 61.09 344 ILE A N 1
ATOM 2702 C CA . ILE A 1 344 ? 26.383 2.848 8.292 1.00 61.09 344 ILE A CA 1
ATOM 2703 C C . ILE A 1 344 ? 26.087 2.216 9.660 1.00 61.09 344 ILE A C 1
ATOM 2705 O O . ILE A 1 344 ? 25.165 2.646 10.351 1.00 61.09 344 ILE A O 1
ATOM 2709 N N . PHE A 1 345 ? 26.875 1.230 10.100 1.00 62.81 345 PHE A N 1
ATOM 2710 C CA . PHE A 1 345 ? 26.694 0.624 11.425 1.00 62.81 345 PHE A CA 1
ATOM 2711 C C . PHE A 1 345 ? 26.886 1.635 12.562 1.00 62.81 345 PHE A C 1
ATOM 2713 O O . PHE A 1 345 ? 26.110 1.638 13.517 1.00 62.81 345 PHE A O 1
ATOM 2720 N N . LYS A 1 346 ? 27.885 2.517 12.467 1.00 72.31 346 LYS A N 1
ATOM 2721 C CA . LYS A 1 346 ? 28.128 3.562 13.473 1.00 72.31 346 LYS A CA 1
ATOM 2722 C C . LYS A 1 346 ? 26.994 4.594 13.521 1.00 72.31 346 LYS A C 1
ATOM 2724 O O . LYS A 1 346 ? 26.624 5.056 14.605 1.00 72.31 346 LYS A O 1
ATOM 2729 N N . LEU A 1 347 ? 26.428 4.931 12.364 1.00 68.75 347 LEU A N 1
ATOM 2730 C CA . LEU A 1 347 ? 25.247 5.789 12.253 1.00 68.75 347 LEU A CA 1
ATOM 2731 C C . LEU A 1 347 ? 24.022 5.133 12.898 1.00 68.75 347 LEU A C 1
ATOM 2733 O O . LEU A 1 347 ? 23.354 5.761 13.716 1.00 68.75 347 LEU A O 1
ATOM 2737 N N . LEU A 1 348 ? 23.785 3.847 12.626 1.00 65.69 348 LEU A N 1
ATOM 2738 C CA . LEU A 1 348 ? 22.690 3.090 13.237 1.00 65.69 348 LEU A CA 1
ATOM 2739 C C . LEU A 1 348 ? 22.839 2.953 14.758 1.00 65.69 348 LEU A C 1
ATOM 2741 O O . LEU A 1 348 ? 21.854 3.090 15.472 1.00 65.69 348 LEU A O 1
ATOM 2745 N N . GLU A 1 349 ? 24.047 2.755 15.288 1.00 71.69 349 GLU A N 1
ATOM 2746 C CA . GLU A 1 349 ? 24.283 2.758 16.744 1.00 71.69 349 GLU A CA 1
ATOM 2747 C C . GLU A 1 349 ? 23.975 4.124 17.377 1.00 71.69 349 GLU A C 1
ATOM 2749 O O . GLU A 1 349 ? 23.368 4.212 18.447 1.00 71.69 349 GLU A O 1
ATOM 2754 N N . THR A 1 350 ? 24.312 5.211 16.680 1.00 73.25 350 THR A N 1
ATOM 2755 C CA . THR A 1 350 ? 23.948 6.565 17.119 1.00 73.25 350 THR A CA 1
ATOM 2756 C C . THR A 1 350 ? 22.424 6.736 17.122 1.00 73.25 350 THR A C 1
ATOM 2758 O O . THR A 1 350 ? 21.865 7.216 18.110 1.00 73.25 350 THR A O 1
ATOM 2761 N N . ALA A 1 351 ? 21.741 6.261 16.074 1.00 72.19 351 ALA A N 1
ATOM 2762 C CA . ALA A 1 351 ? 20.281 6.262 15.964 1.00 72.19 351 ALA A CA 1
ATOM 2763 C C . ALA A 1 351 ? 19.594 5.407 17.045 1.00 72.19 351 ALA A C 1
ATOM 2765 O O . ALA A 1 351 ? 18.546 5.776 17.573 1.00 72.19 351 ALA A O 1
ATOM 2766 N N . ARG A 1 352 ? 20.196 4.279 17.428 1.00 75.38 352 ARG A N 1
ATOM 2767 C CA . ARG A 1 352 ? 19.707 3.413 18.512 1.00 75.38 352 ARG A CA 1
ATOM 2768 C C . ARG A 1 352 ? 19.764 4.114 19.861 1.00 75.38 352 ARG A C 1
ATOM 2770 O O . ARG A 1 352 ? 18.820 4.048 20.646 1.00 75.38 352 ARG A O 1
ATOM 2777 N N . SER A 1 353 ? 20.842 4.853 20.126 1.00 76.56 353 SER A N 1
ATOM 2778 C CA . SER A 1 353 ? 20.949 5.614 21.374 1.00 76.56 353 SER A CA 1
ATOM 2779 C C . SER A 1 353 ? 19.827 6.656 21.511 1.00 76.56 353 SER A C 1
ATOM 2781 O O . SER A 1 353 ? 19.230 6.771 22.586 1.00 76.56 353 SER A O 1
ATOM 2783 N N . SER A 1 354 ? 19.462 7.334 20.414 1.00 79.19 354 SER A N 1
ATOM 2784 C CA . SER A 1 354 ? 18.405 8.355 20.395 1.00 79.19 354 SER A CA 1
ATOM 2785 C C . SER A 1 354 ? 16.980 7.787 20.384 1.00 79.19 354 SER A C 1
ATOM 2787 O O . SER A 1 354 ? 16.048 8.483 20.784 1.00 79.19 354 SER A O 1
ATOM 2789 N N . THR A 1 355 ? 16.796 6.522 19.996 1.00 87.69 355 THR A N 1
ATOM 2790 C CA . THR A 1 355 ? 15.487 5.838 19.966 1.00 87.69 355 THR A CA 1
ATOM 2791 C C . THR A 1 355 ? 15.196 4.966 21.179 1.00 87.69 355 THR A C 1
ATOM 2793 O O . THR A 1 355 ? 14.052 4.551 21.363 1.00 87.69 355 THR A O 1
ATOM 2796 N N . SER A 1 356 ? 16.178 4.758 22.057 1.00 87.56 356 SER A N 1
ATOM 2797 C CA . SER A 1 356 ? 16.048 3.965 23.285 1.00 87.56 356 SER A CA 1
ATOM 2798 C C . SER A 1 356 ? 14.795 4.284 24.115 1.00 87.56 356 SER A C 1
ATOM 2800 O O . SER A 1 356 ? 14.103 3.375 24.573 1.00 87.56 356 SER A O 1
ATOM 2802 N N . GLY A 1 357 ? 14.455 5.569 24.260 1.00 91.75 357 GLY A N 1
ATOM 2803 C CA . GLY A 1 357 ? 13.247 5.999 24.966 1.00 91.75 357 GLY A CA 1
ATOM 2804 C C . GLY A 1 357 ? 11.948 5.552 24.285 1.00 91.75 357 GLY A C 1
ATOM 2805 O O . GLY A 1 357 ? 10.993 5.191 24.968 1.00 91.75 357 GLY A O 1
ATOM 2806 N N . TYR A 1 358 ? 11.901 5.528 22.950 1.00 94.31 358 TYR A N 1
ATOM 2807 C CA . TYR A 1 358 ? 10.742 5.038 22.199 1.00 94.31 358 TYR A CA 1
ATOM 2808 C C . TYR A 1 358 ? 10.643 3.514 22.228 1.00 94.31 358 TYR A C 1
ATOM 2810 O O . TYR A 1 358 ? 9.541 2.991 22.357 1.00 94.31 358 TYR A O 1
ATOM 2818 N N . ALA A 1 359 ? 11.769 2.800 22.174 1.00 90.50 359 ALA A N 1
ATOM 2819 C CA . ALA A 1 359 ? 11.790 1.345 22.300 1.00 90.50 359 ALA A CA 1
ATOM 2820 C C . ALA A 1 359 ? 11.217 0.877 23.653 1.00 90.50 359 ALA A C 1
ATOM 2822 O O . ALA A 1 359 ? 10.371 -0.018 23.695 1.00 90.50 359 ALA A O 1
ATOM 2823 N N . GLU A 1 360 ? 11.597 1.529 24.759 1.00 90.75 360 GLU A N 1
ATOM 2824 C CA . GLU A 1 360 ? 11.018 1.227 26.076 1.00 90.75 360 GLU A CA 1
ATOM 2825 C C . GLU A 1 360 ? 9.527 1.588 26.152 1.00 90.75 360 GLU A C 1
ATOM 2827 O O . GLU A 1 360 ? 8.746 0.814 26.702 1.00 90.75 360 GLU A O 1
ATOM 2832 N N . ARG A 1 361 ? 9.094 2.695 25.531 1.00 95.06 361 ARG A N 1
ATOM 2833 C CA . ARG A 1 361 ? 7.664 3.046 25.432 1.00 95.06 361 ARG A CA 1
ATOM 2834 C C . ARG A 1 361 ? 6.861 2.013 24.643 1.00 95.06 361 ARG A C 1
ATOM 2836 O O . ARG A 1 361 ? 5.789 1.617 25.091 1.00 95.06 361 ARG A O 1
ATOM 2843 N N . ILE A 1 362 ? 7.384 1.531 23.512 1.00 94.06 362 ILE A N 1
ATOM 2844 C CA . ILE A 1 362 ? 6.782 0.442 22.721 1.00 94.06 362 ILE A CA 1
ATOM 2845 C C . ILE A 1 362 ? 6.614 -0.799 23.595 1.00 94.06 362 ILE A C 1
ATOM 2847 O O . ILE A 1 362 ? 5.530 -1.376 23.651 1.00 94.06 362 ILE A O 1
ATOM 2851 N N . LYS A 1 363 ? 7.674 -1.184 24.311 1.00 90.25 363 LYS A N 1
ATOM 2852 C CA . LYS A 1 363 ? 7.671 -2.344 25.203 1.00 90.25 363 LYS A CA 1
ATOM 2853 C C . LYS A 1 363 ? 6.651 -2.204 26.327 1.00 90.25 363 LYS A C 1
ATOM 2855 O O . LYS A 1 363 ? 5.885 -3.128 26.582 1.00 90.25 363 LYS A O 1
ATOM 2860 N N . GLU A 1 364 ? 6.631 -1.056 26.995 1.00 93.25 364 GLU A N 1
ATOM 2861 C CA . GLU A 1 364 ? 5.700 -0.771 28.082 1.00 93.25 364 GLU A CA 1
ATOM 2862 C C . GLU A 1 364 ? 4.249 -0.768 27.588 1.00 93.25 364 GLU A C 1
ATOM 2864 O O . GLU A 1 364 ? 3.390 -1.394 28.211 1.00 93.25 364 GLU A O 1
ATOM 2869 N N . ALA A 1 365 ? 3.977 -0.108 26.459 1.00 94.50 365 ALA A N 1
ATOM 2870 C CA . ALA A 1 365 ? 2.654 -0.081 25.852 1.00 94.50 365 ALA A CA 1
ATOM 2871 C C . ALA A 1 365 ? 2.201 -1.492 25.462 1.00 94.50 365 ALA A C 1
ATOM 2873 O O . ALA A 1 365 ? 1.101 -1.889 25.832 1.00 94.50 365 ALA A O 1
ATOM 2874 N N . PHE A 1 366 ? 3.058 -2.278 24.803 1.00 90.44 366 PHE A N 1
ATOM 2875 C CA . PHE A 1 366 ? 2.769 -3.664 24.429 1.00 90.44 366 PHE A CA 1
ATOM 2876 C C . PHE A 1 366 ? 2.424 -4.537 25.643 1.00 90.44 366 PHE A C 1
ATOM 2878 O O . PHE A 1 366 ? 1.394 -5.211 25.645 1.00 90.44 366 PHE A O 1
ATOM 2885 N N . LEU A 1 367 ? 3.222 -4.459 26.715 1.00 90.19 367 LEU A N 1
ATOM 2886 C CA . LEU A 1 367 ? 2.960 -5.189 27.959 1.00 90.19 367 LEU A CA 1
ATOM 2887 C C . LEU A 1 367 ? 1.632 -4.770 28.605 1.00 90.19 367 LEU A C 1
ATOM 2889 O O . LEU A 1 367 ? 0.866 -5.622 29.052 1.00 90.19 367 LEU A O 1
ATOM 2893 N N . LYS A 1 368 ? 1.337 -3.465 28.642 1.00 94.50 368 LYS A N 1
ATOM 2894 C CA . LYS A 1 368 ? 0.086 -2.934 29.207 1.00 94.50 368 LYS A CA 1
ATOM 2895 C C . LYS A 1 368 ? -1.141 -3.293 28.376 1.00 94.50 368 LYS A C 1
ATOM 2897 O O . LYS A 1 368 ? -2.204 -3.507 28.950 1.00 94.50 368 LYS A O 1
ATOM 2902 N N . LEU A 1 369 ? -0.991 -3.385 27.055 1.00 91.69 369 LEU A N 1
ATOM 2903 C CA . LEU A 1 369 ? -2.050 -3.827 26.152 1.00 91.69 369 LEU A CA 1
ATOM 2904 C C . LEU A 1 369 ? -2.437 -5.294 26.409 1.00 91.69 369 LEU A C 1
ATOM 2906 O O . LEU A 1 369 ? -3.503 -5.716 25.970 1.00 91.69 369 LEU A O 1
ATOM 2910 N N . GLY A 1 370 ? -1.613 -6.081 27.113 1.00 88.31 370 GLY A N 1
ATOM 2911 C CA . GLY A 1 370 ? -1.925 -7.476 27.437 1.00 88.31 370 GLY A CA 1
ATOM 2912 C C . GLY A 1 370 ? -2.148 -8.343 26.195 1.00 88.31 370 GLY A C 1
ATOM 2913 O O . GLY A 1 370 ? -2.863 -9.345 26.260 1.00 88.31 370 GLY A O 1
ATOM 2914 N N . VAL A 1 371 ? -1.582 -7.926 25.060 1.00 79.56 371 VAL A N 1
ATOM 2915 C CA . VAL A 1 371 ? -1.580 -8.705 23.826 1.00 79.56 371 VAL A CA 1
ATOM 2916 C C . VAL A 1 371 ? -0.743 -9.949 24.094 1.00 79.56 371 VAL A C 1
ATOM 2918 O O . VAL A 1 371 ? 0.326 -9.864 24.698 1.00 79.56 371 VAL A O 1
ATOM 2921 N N . LYS A 1 372 ? -1.271 -11.117 23.731 1.00 74.00 372 LYS A N 1
ATOM 2922 C CA . LYS A 1 372 ? -0.590 -12.388 23.983 1.00 74.00 372 LYS A CA 1
ATOM 2923 C C . LYS A 1 372 ? 0.727 -12.444 23.203 1.00 74.00 372 LYS A C 1
ATOM 2925 O O . LYS A 1 372 ? 0.863 -11.819 22.158 1.00 74.00 372 LYS A O 1
ATOM 2930 N N . ASP A 1 373 ? 1.653 -13.279 23.668 1.00 69.25 373 ASP A N 1
ATOM 2931 C CA . ASP A 1 373 ? 2.882 -13.598 22.923 1.00 69.25 373 ASP A CA 1
ATOM 2932 C C . ASP A 1 373 ? 2.606 -14.390 21.620 1.00 69.25 373 ASP A C 1
ATOM 2934 O O . ASP A 1 373 ? 3.514 -14.634 20.826 1.00 69.25 373 ASP A O 1
ATOM 2938 N N . GLU A 1 374 ? 1.350 -14.784 21.392 1.00 75.31 374 GLU A N 1
ATOM 2939 C CA . GLU A 1 374 ? 0.829 -15.337 20.142 1.00 75.31 374 GLU A CA 1
ATOM 2940 C C . GLU A 1 374 ? 0.311 -14.204 19.245 1.00 75.31 374 GLU A C 1
ATOM 2942 O O . GLU A 1 374 ? -0.542 -13.420 19.668 1.00 75.31 374 GLU A O 1
ATOM 2947 N N . TYR A 1 375 ? 0.739 -14.153 17.980 1.00 73.19 375 TYR A N 1
ATOM 2948 C CA . TYR A 1 375 ? 0.136 -13.232 17.018 1.00 73.19 375 TYR A CA 1
ATOM 2949 C C . TYR A 1 375 ? -1.076 -13.876 16.343 1.00 73.19 375 TYR A C 1
ATOM 2951 O O . TYR A 1 375 ? -1.086 -15.044 15.952 1.00 73.19 375 TYR A O 1
ATOM 2959 N N . ASN A 1 376 ? -2.116 -13.066 16.176 1.00 78.19 376 ASN A N 1
ATOM 2960 C CA . ASN A 1 376 ? -3.330 -13.424 15.447 1.00 78.19 376 ASN A CA 1
ATOM 2961 C C . ASN A 1 376 ? -3.395 -12.746 14.076 1.00 78.19 376 ASN A C 1
ATOM 2963 O O . ASN A 1 376 ? -4.416 -12.837 13.407 1.00 78.19 376 ASN A O 1
ATOM 2967 N N . THR A 1 377 ? -2.363 -11.995 13.687 1.00 76.44 377 THR A N 1
ATOM 2968 C CA . THR A 1 377 ? -2.342 -11.225 12.445 1.00 76.44 377 THR A CA 1
ATOM 2969 C C . THR A 1 377 ? -0.939 -11.197 11.876 1.00 76.44 377 THR A C 1
ATOM 2971 O O . THR A 1 377 ? 0.029 -11.027 12.612 1.00 76.44 377 THR A O 1
ATOM 2974 N N . VAL A 1 378 ? -0.847 -11.339 10.559 1.00 78.62 378 VAL A N 1
ATOM 2975 C CA . VAL A 1 378 ? 0.400 -11.263 9.802 1.00 78.62 378 VAL A CA 1
ATOM 2976 C C . VAL A 1 378 ? 0.335 -10.112 8.811 1.00 78.62 378 VAL A C 1
ATOM 2978 O O . VAL A 1 378 ? -0.692 -9.879 8.164 1.00 78.62 378 VAL A O 1
ATOM 2981 N N . LEU A 1 379 ? 1.448 -9.394 8.697 1.00 74.88 379 LEU A N 1
ATOM 2982 C CA . LEU A 1 379 ? 1.713 -8.525 7.563 1.00 74.88 379 LEU A CA 1
ATOM 2983 C C . LEU A 1 379 ? 2.459 -9.360 6.526 1.00 74.88 379 LEU A C 1
ATOM 2985 O O . LEU A 1 379 ? 3.557 -9.844 6.784 1.00 74.88 379 LEU A O 1
ATOM 2989 N N . THR A 1 380 ? 1.832 -9.562 5.377 1.00 69.81 380 THR A N 1
ATOM 2990 C CA . THR A 1 380 ? 2.425 -10.298 4.260 1.00 69.81 380 THR A CA 1
ATOM 2991 C C . THR A 1 380 ? 3.025 -9.319 3.265 1.00 69.81 380 THR A C 1
ATOM 2993 O O . THR A 1 380 ? 2.396 -8.315 2.931 1.00 69.81 380 THR A O 1
ATOM 2996 N N . ASP A 1 381 ? 4.224 -9.609 2.773 1.00 61.78 381 ASP A N 1
ATOM 2997 C CA . ASP A 1 381 ? 4.708 -9.046 1.519 1.00 61.78 381 ASP A CA 1
ATOM 2998 C C . ASP A 1 381 ? 5.042 -10.184 0.565 1.00 61.78 381 ASP A C 1
ATOM 3000 O O . ASP A 1 381 ? 5.989 -10.936 0.775 1.00 61.78 381 ASP A O 1
ATOM 3004 N N . ILE A 1 382 ? 4.191 -10.377 -0.438 1.00 51.03 382 ILE A N 1
ATOM 3005 C CA . ILE A 1 382 ? 4.380 -11.428 -1.448 1.00 51.03 382 ILE A CA 1
ATOM 3006 C C . ILE A 1 382 ? 5.027 -10.833 -2.708 1.00 51.03 382 ILE A C 1
ATOM 3008 O O . ILE A 1 382 ? 5.578 -11.572 -3.518 1.00 51.03 382 ILE A O 1
ATOM 3012 N N . ASP A 1 383 ? 5.033 -9.502 -2.849 1.00 48.53 383 ASP A N 1
ATOM 3013 C CA . ASP A 1 383 ? 5.508 -8.823 -4.060 1.00 48.53 383 ASP A CA 1
ATOM 3014 C C . ASP A 1 383 ? 7.033 -8.603 -4.078 1.00 48.53 383 ASP A C 1
ATOM 3016 O O . ASP A 1 383 ? 7.561 -8.069 -5.053 1.00 48.53 383 ASP A O 1
ATOM 3020 N N . GLY A 1 384 ? 7.738 -9.089 -3.049 1.00 43.41 384 GLY A N 1
ATOM 3021 C CA . GLY A 1 384 ? 9.192 -9.061 -2.938 1.00 43.41 384 GLY A CA 1
ATOM 3022 C C . GLY A 1 384 ? 9.706 -7.725 -2.408 1.00 43.41 384 GLY A C 1
ATOM 3023 O O . GLY A 1 384 ? 9.879 -6.775 -3.170 1.00 43.41 384 GLY A O 1
ATOM 3024 N N . ASP A 1 385 ? 10.007 -7.689 -1.108 1.00 46.34 385 ASP A N 1
ATOM 3025 C CA . ASP A 1 385 ? 10.612 -6.545 -0.426 1.00 46.34 385 ASP A CA 1
ATOM 3026 C C . ASP A 1 385 ? 11.850 -6.003 -1.170 1.00 46.34 385 ASP A C 1
ATOM 3028 O O . ASP A 1 385 ? 12.733 -6.749 -1.617 1.00 46.34 385 ASP A O 1
ATOM 3032 N N . ILE A 1 386 ? 12.000 -4.674 -1.183 1.00 48.44 386 ILE A N 1
ATOM 3033 C CA . ILE A 1 386 ? 13.303 -4.042 -1.413 1.00 48.44 386 ILE A CA 1
ATOM 3034 C C . ILE A 1 386 ? 14.108 -4.228 -0.124 1.00 48.44 386 ILE A C 1
ATOM 3036 O O . ILE A 1 386 ? 13.773 -3.657 0.916 1.00 48.44 386 ILE A O 1
ATOM 3040 N N . ALA A 1 387 ? 15.197 -4.999 -0.176 1.00 41.69 387 ALA A N 1
ATOM 3041 C CA . ALA A 1 387 ? 16.136 -5.068 0.940 1.00 41.69 387 ALA A CA 1
ATOM 3042 C C . ALA A 1 387 ? 16.577 -3.641 1.336 1.00 41.69 387 ALA A C 1
ATOM 3044 O O . ALA A 1 387 ? 17.230 -2.941 0.558 1.00 41.69 387 ALA A O 1
ATOM 3045 N N . ALA A 1 388 ? 16.295 -3.223 2.571 1.00 45.28 388 ALA A N 1
ATOM 3046 C CA . ALA A 1 388 ? 16.700 -1.946 3.169 1.00 45.28 388 ALA A CA 1
ATOM 3047 C C . ALA A 1 388 ? 18.221 -1.790 3.326 1.00 45.28 388 ALA A C 1
ATOM 3049 O O . ALA A 1 388 ? 18.688 -0.769 3.822 1.00 45.28 388 ALA A O 1
ATOM 3050 N N . LYS A 1 389 ? 19.025 -2.726 2.796 1.00 43.91 389 LYS A N 1
ATOM 3051 C CA . LYS A 1 389 ? 20.434 -2.459 2.452 1.00 43.91 389 LYS A CA 1
ATOM 3052 C C . LYS A 1 389 ? 20.605 -1.226 1.557 1.00 43.91 389 LYS A C 1
ATOM 3054 O O . LYS A 1 389 ? 21.728 -0.763 1.393 1.00 43.91 389 LYS A O 1
ATOM 3059 N N . ARG A 1 390 ? 19.514 -0.697 1.000 1.00 49.88 390 ARG A N 1
ATOM 3060 C CA . ARG A 1 390 ? 19.429 0.650 0.451 1.00 49.88 390 ARG A CA 1
ATOM 3061 C C . ARG A 1 390 ? 18.219 1.396 1.022 1.00 49.88 390 ARG A C 1
ATOM 3063 O O . ARG A 1 390 ? 17.259 1.652 0.302 1.00 49.88 390 ARG A O 1
ATOM 3070 N N . ILE A 1 391 ? 18.292 1.845 2.279 1.00 52.06 391 ILE A N 1
ATOM 3071 C CA . ILE A 1 391 ? 17.749 3.178 2.614 1.00 52.06 391 ILE A CA 1
ATOM 3072 C C . ILE A 1 391 ? 18.629 4.190 1.851 1.00 52.06 391 ILE A C 1
ATOM 3074 O O . ILE A 1 391 ? 19.440 4.890 2.437 1.00 52.06 391 ILE A O 1
ATOM 3078 N N . ASP A 1 392 ? 18.589 4.129 0.519 1.00 51.78 392 ASP A N 1
ATOM 3079 C CA . ASP A 1 392 ? 19.287 5.048 -0.375 1.00 51.78 392 ASP A CA 1
ATOM 3080 C C . ASP A 1 392 ? 18.404 6.289 -0.419 1.00 51.78 392 ASP A C 1
ATOM 3082 O O . ASP A 1 392 ? 17.180 6.186 -0.551 1.00 51.78 392 ASP A O 1
ATOM 3086 N N . SER A 1 393 ? 19.015 7.434 -0.171 1.00 51.88 393 SER A N 1
ATOM 3087 C CA . SER A 1 393 ? 18.331 8.708 -0.047 1.00 51.88 393 SER A CA 1
ATOM 3088 C C . SER A 1 393 ? 17.814 9.273 -1.369 1.00 51.88 393 SER A C 1
ATOM 3090 O O . SER A 1 393 ? 17.146 10.312 -1.398 1.00 51.88 393 SER A O 1
ATOM 3092 N N . LYS A 1 394 ? 18.084 8.585 -2.481 1.00 55.19 394 LYS A N 1
ATOM 3093 C CA . LYS A 1 394 ? 17.542 8.947 -3.785 1.00 55.19 394 LYS A CA 1
ATOM 3094 C C . LYS A 1 394 ? 16.026 8.909 -3.757 1.00 55.19 394 LYS A C 1
ATOM 3096 O O . LYS A 1 394 ? 15.409 7.929 -3.344 1.00 55.19 394 LYS A O 1
ATOM 3101 N N . MET A 1 395 ? 15.427 9.981 -4.266 1.00 56.75 395 MET A N 1
ATOM 3102 C CA . MET A 1 395 ? 13.991 10.042 -4.496 1.00 56.75 395 MET A CA 1
ATOM 3103 C C . MET A 1 395 ? 13.563 8.848 -5.355 1.00 56.75 395 MET A C 1
ATOM 3105 O O . MET A 1 395 ? 14.079 8.632 -6.456 1.00 56.75 395 MET A O 1
ATOM 3109 N N . TYR A 1 396 ? 12.631 8.057 -4.833 1.00 60.00 396 TYR A N 1
ATOM 3110 C CA . TYR A 1 396 ? 12.145 6.864 -5.510 1.00 60.00 396 TYR A CA 1
ATOM 3111 C C . TYR A 1 396 ? 10.954 7.201 -6.392 1.00 60.00 396 TYR A C 1
ATOM 3113 O O . TYR A 1 396 ? 10.238 8.180 -6.176 1.00 60.00 396 TYR A O 1
ATOM 3121 N N . ILE A 1 397 ? 10.714 6.324 -7.366 1.00 59.22 397 ILE A N 1
ATOM 3122 C CA . ILE A 1 397 ? 9.418 6.248 -8.029 1.00 59.22 397 ILE A CA 1
ATOM 3123 C C . ILE A 1 397 ? 8.404 5.803 -6.962 1.00 59.22 397 ILE A C 1
ATOM 3125 O O . ILE A 1 397 ? 8.608 4.734 -6.379 1.00 59.22 397 ILE A O 1
ATOM 3129 N N . PRO A 1 398 ? 7.341 6.585 -6.700 1.00 66.50 398 PRO A N 1
ATOM 3130 C CA . PRO A 1 398 ? 6.287 6.201 -5.768 1.00 66.50 398 PRO A CA 1
ATOM 3131 C C . PRO A 1 398 ? 5.743 4.800 -6.084 1.00 66.50 398 PRO A C 1
ATOM 3133 O O . PRO A 1 398 ? 5.420 4.499 -7.235 1.00 66.50 398 PRO A O 1
ATOM 3136 N N . SER A 1 399 ? 5.652 3.937 -5.073 1.00 64.25 399 SER A N 1
ATOM 3137 C CA . SER A 1 399 ? 5.171 2.556 -5.199 1.00 64.25 399 SER A CA 1
ATOM 3138 C C . SER A 1 399 ? 4.209 2.215 -4.066 1.00 64.25 399 SER A C 1
ATOM 3140 O O . SER A 1 399 ? 4.321 2.781 -2.983 1.00 64.25 399 SER A O 1
ATOM 3142 N N . GLY A 1 400 ? 3.295 1.277 -4.313 1.00 71.88 400 GLY A N 1
ATOM 3143 C CA . GLY A 1 400 ? 2.318 0.780 -3.342 1.00 71.88 400 GLY A CA 1
ATOM 3144 C C . GLY A 1 400 ? 0.887 0.815 -3.875 1.00 71.88 400 GLY A C 1
ATOM 3145 O O . GLY A 1 400 ? 0.644 1.098 -5.051 1.00 71.88 400 GLY A O 1
ATOM 3146 N N . THR A 1 401 ? -0.066 0.531 -2.997 1.00 81.50 401 THR A N 1
ATOM 3147 C CA . THR A 1 401 ? -1.496 0.512 -3.302 1.00 81.50 401 THR A CA 1
ATOM 3148 C C . THR A 1 401 ? -2.094 1.911 -3.073 1.00 81.50 401 THR A C 1
ATOM 3150 O O . THR A 1 401 ? -2.158 2.350 -1.919 1.00 81.50 401 THR A O 1
ATOM 3153 N N . PRO A 1 402 ? -2.530 2.637 -4.125 1.00 84.94 402 PRO A N 1
ATOM 3154 C CA . PRO A 1 402 ? -2.907 4.055 -4.044 1.00 84.94 402 PRO A CA 1
ATOM 3155 C C . PRO A 1 402 ? -3.902 4.391 -2.929 1.00 84.94 402 PRO A C 1
ATOM 3157 O O . PRO A 1 402 ? -3.753 5.401 -2.241 1.00 84.94 402 PRO A O 1
ATOM 3160 N N . GLU A 1 403 ? -4.882 3.516 -2.699 1.00 86.88 403 GLU A N 1
ATOM 3161 C CA . GLU A 1 403 ? -5.943 3.641 -1.694 1.00 86.88 403 GLU A CA 1
ATOM 3162 C C . GLU A 1 403 ? -5.419 3.655 -0.254 1.00 86.88 403 GLU A C 1
ATOM 3164 O O . GLU A 1 403 ? -6.093 4.194 0.629 1.00 86.88 403 GLU A O 1
ATOM 3169 N N . PHE A 1 404 ? -4.203 3.154 -0.027 1.00 92.44 404 PHE A N 1
ATOM 3170 C CA . PHE A 1 404 ? -3.576 3.084 1.291 1.00 92.44 404 PHE A CA 1
ATOM 3171 C C . PHE A 1 404 ? -2.333 3.957 1.425 1.00 92.44 404 PHE A C 1
ATOM 3173 O O . PHE A 1 404 ? -1.949 4.239 2.547 1.00 92.44 404 PHE A O 1
ATOM 3180 N N . MET A 1 405 ? -1.753 4.464 0.334 1.00 90.94 405 MET A N 1
ATOM 3181 C CA . MET A 1 405 ? -0.612 5.384 0.410 1.00 90.94 405 MET A CA 1
ATOM 3182 C C . MET A 1 405 ? -0.900 6.608 1.286 1.00 90.94 405 MET A C 1
ATOM 3184 O O . MET A 1 405 ? -2.018 7.135 1.294 1.00 90.94 405 MET A O 1
ATOM 3188 N N . SER A 1 406 ? 0.142 7.146 1.922 1.00 92.44 406 SER A N 1
ATOM 3189 C CA . SER A 1 406 ? 0.098 8.481 2.522 1.00 92.44 406 SER A CA 1
ATOM 3190 C C . SER A 1 406 ? -0.343 9.537 1.499 1.00 92.44 406 SER A C 1
ATOM 3192 O O . SER A 1 406 ? -0.218 9.358 0.286 1.00 92.44 406 SER A O 1
ATOM 3194 N N . PHE A 1 407 ? -0.864 10.667 1.973 1.00 90.62 407 PHE A N 1
ATOM 3195 C CA . PHE A 1 407 ? -1.279 11.747 1.079 1.00 90.62 407 PHE A CA 1
ATOM 3196 C C . PHE A 1 407 ? -0.150 12.262 0.185 1.00 90.62 407 PHE A C 1
ATOM 3198 O O . PHE A 1 407 ? -0.352 12.420 -1.016 1.00 90.62 407 PHE A O 1
ATOM 3205 N N . ARG A 1 408 ? 1.031 12.503 0.764 1.00 89.94 408 ARG A N 1
ATOM 3206 C CA . ARG A 1 408 ? 2.170 13.065 0.033 1.00 89.94 408 ARG A CA 1
ATOM 3207 C C . ARG A 1 408 ? 2.700 12.083 -1.002 1.00 89.94 408 ARG A C 1
ATOM 3209 O O . ARG A 1 408 ? 2.896 12.475 -2.145 1.00 89.94 408 ARG A O 1
ATOM 3216 N N . LEU A 1 409 ? 2.827 10.811 -0.621 1.00 90.12 409 LEU A N 1
ATOM 3217 C CA . LEU A 1 409 ? 3.228 9.745 -1.535 1.00 90.12 409 LEU A CA 1
ATOM 3218 C C . LEU A 1 409 ? 2.223 9.591 -2.687 1.00 90.12 409 LEU A C 1
ATOM 3220 O O . LEU A 1 409 ? 2.620 9.452 -3.841 1.00 90.12 409 LEU A O 1
ATOM 3224 N N . HIS A 1 410 ? 0.922 9.665 -2.393 1.00 89.62 410 HIS A N 1
ATOM 3225 C CA . HIS A 1 410 ? -0.122 9.569 -3.412 1.00 89.62 410 HIS A CA 1
ATOM 3226 C C . HIS A 1 410 ? -0.112 10.781 -4.359 1.00 89.62 410 HIS A C 1
ATOM 3228 O O . HIS A 1 410 ? -0.186 10.583 -5.566 1.00 89.62 410 HIS A O 1
ATOM 3234 N N . ILE A 1 411 ? 0.040 12.014 -3.859 1.00 88.69 411 ILE A N 1
ATOM 3235 C CA . ILE A 1 411 ? 0.194 13.198 -4.725 1.00 88.69 411 ILE A CA 1
ATOM 3236 C C . ILE A 1 411 ? 1.416 13.052 -5.623 1.00 88.69 411 ILE A C 1
ATOM 3238 O O . ILE A 1 411 ? 1.289 13.181 -6.836 1.00 88.69 411 ILE A O 1
ATOM 3242 N N . ALA A 1 412 ? 2.573 12.711 -5.053 1.00 88.31 412 ALA A N 1
ATOM 3243 C CA . ALA A 1 412 ? 3.783 12.524 -5.842 1.00 88.31 412 ALA A CA 1
ATOM 3244 C C . ALA A 1 412 ? 3.587 11.440 -6.917 1.00 88.31 412 ALA A C 1
ATOM 3246 O O . ALA A 1 412 ? 4.037 11.588 -8.050 1.00 88.31 412 ALA A O 1
ATOM 3247 N N . MET A 1 413 ? 2.838 10.374 -6.612 1.00 85.12 413 MET A N 1
ATOM 3248 C CA . MET A 1 413 ? 2.456 9.368 -7.604 1.00 85.12 413 MET A CA 1
ATOM 3249 C C . MET A 1 413 ? 1.509 9.924 -8.685 1.00 85.12 413 MET A C 1
ATOM 3251 O O . MET A 1 413 ? 1.684 9.613 -9.866 1.00 85.12 413 MET A O 1
ATOM 3255 N N . GLU A 1 414 ? 0.493 10.711 -8.312 1.00 84.38 414 GLU A N 1
ATOM 3256 C CA . GLU A 1 414 ? -0.473 11.313 -9.242 1.00 84.38 414 GLU A CA 1
ATOM 3257 C C . GLU A 1 414 ? 0.201 12.300 -10.204 1.00 84.38 414 GLU A C 1
ATOM 3259 O O . GLU A 1 414 ? -0.092 12.249 -11.405 1.00 84.38 414 GLU A O 1
ATOM 3264 N N . ASP A 1 415 ? 1.121 13.113 -9.689 1.00 85.81 415 ASP A N 1
ATOM 3265 C CA . ASP A 1 415 ? 1.867 14.141 -10.423 1.00 85.81 415 ASP A CA 1
ATOM 3266 C C . ASP A 1 415 ? 3.131 13.582 -11.100 1.00 85.81 415 ASP A C 1
ATOM 3268 O O . ASP A 1 415 ? 3.738 14.222 -11.956 1.00 85.81 415 ASP A O 1
ATOM 3272 N N . ALA A 1 416 ? 3.465 12.322 -10.804 1.00 82.69 416 ALA A N 1
ATOM 3273 C CA . ALA A 1 416 ? 4.662 11.627 -11.262 1.00 82.69 416 ALA A CA 1
ATOM 3274 C C . ALA A 1 416 ? 5.972 12.315 -10.831 1.00 82.69 416 ALA A C 1
ATOM 3276 O O . ALA A 1 416 ? 6.992 12.192 -11.525 1.00 82.69 416 ALA A O 1
ATOM 3277 N N . ASP A 1 417 ? 5.918 12.978 -9.678 1.00 83.00 417 ASP A N 1
ATOM 3278 C CA . ASP A 1 417 ? 7.022 13.663 -9.034 1.00 83.00 417 ASP A CA 1
ATOM 3279 C C . ASP A 1 417 ? 7.886 12.687 -8.222 1.00 83.00 417 ASP A C 1
ATOM 3281 O O . ASP A 1 417 ? 7.395 11.681 -7.691 1.00 83.00 417 ASP A O 1
ATOM 3285 N N . PRO A 1 418 ? 9.195 12.956 -8.111 1.00 80.50 418 PRO A N 1
ATOM 3286 C CA . PRO A 1 418 ? 10.054 12.216 -7.204 1.00 80.50 418 PRO A CA 1
ATOM 3287 C C . PRO A 1 418 ? 9.580 12.380 -5.749 1.00 80.50 418 PRO A C 1
ATOM 3289 O O . PRO A 1 418 ? 9.275 13.489 -5.312 1.00 80.50 418 PRO A O 1
ATOM 3292 N N . HIS A 1 419 ? 9.563 11.290 -4.977 1.00 85.62 419 HIS A N 1
ATOM 3293 C CA . HIS A 1 419 ? 9.177 11.318 -3.561 1.00 85.62 419 HIS A CA 1
ATOM 3294 C C . HIS A 1 419 ? 10.288 10.757 -2.681 1.00 85.62 419 HIS A C 1
ATOM 3296 O O . HIS A 1 419 ? 10.844 9.689 -2.958 1.00 85.62 419 HIS A O 1
ATOM 3302 N N . LEU A 1 420 ? 10.594 11.464 -1.594 1.00 8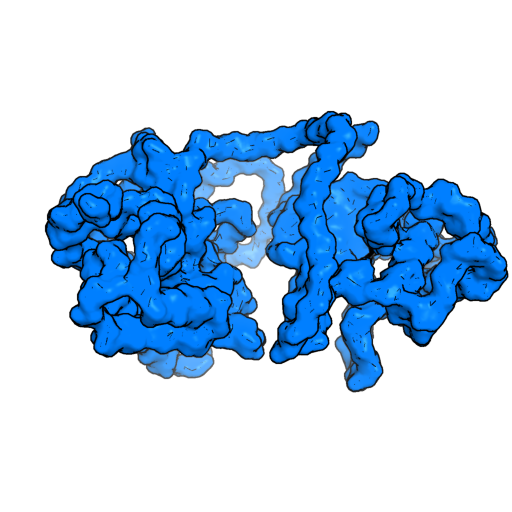6.12 420 LEU A N 1
ATOM 3303 C CA . LEU A 1 420 ? 11.444 10.941 -0.533 1.00 86.12 420 LEU A CA 1
ATOM 3304 C C . LEU A 1 420 ? 10.563 10.139 0.428 1.00 86.12 420 LEU A C 1
ATOM 3306 O O . LEU A 1 420 ? 9.826 10.721 1.225 1.00 86.12 420 LEU A O 1
ATOM 3310 N N . GLN A 1 421 ? 10.636 8.809 0.335 1.00 86.69 421 GLN A N 1
ATOM 3311 C CA . GLN A 1 421 ? 9.887 7.913 1.220 1.00 86.69 421 GLN A CA 1
ATOM 3312 C C . GLN A 1 421 ? 10.190 8.247 2.686 1.00 86.69 421 GLN A C 1
ATOM 3314 O O . GLN A 1 421 ? 11.315 8.576 3.046 1.00 86.69 421 GLN A O 1
ATOM 3319 N N . SER A 1 422 ? 9.207 8.136 3.561 1.00 91.69 422 SER A N 1
ATOM 3320 C CA . SER A 1 422 ? 9.384 8.296 5.003 1.00 91.69 422 SER A CA 1
ATOM 3321 C C . SER A 1 422 ? 8.768 7.104 5.736 1.00 91.69 422 SER A C 1
ATOM 3323 O O . SER A 1 422 ? 7.843 6.481 5.213 1.00 91.69 422 SER A O 1
ATOM 3325 N N . PRO A 1 423 ? 9.206 6.783 6.966 1.00 93.50 423 PRO A N 1
ATOM 3326 C CA . PRO A 1 423 ? 8.503 5.788 7.780 1.00 93.50 423 PRO A CA 1
ATOM 3327 C C . PRO A 1 423 ? 7.078 6.260 8.108 1.00 93.50 423 PRO A C 1
ATOM 3329 O O . PRO A 1 423 ? 6.179 5.454 8.330 1.00 93.50 423 PRO A O 1
ATOM 3332 N N . VAL A 1 424 ? 6.859 7.580 8.110 1.00 95.81 424 VAL A N 1
ATOM 3333 C CA . VAL A 1 424 ? 5.549 8.195 8.324 1.00 95.81 424 VAL A CA 1
ATOM 3334 C C . VAL A 1 424 ? 4.584 7.843 7.191 1.00 95.81 424 VAL A C 1
ATOM 3336 O O . VAL A 1 424 ? 3.389 7.724 7.447 1.00 95.81 424 VAL A O 1
ATOM 3339 N N . ASP A 1 425 ? 5.072 7.599 5.970 1.00 94.69 425 ASP A N 1
ATOM 3340 C CA . ASP A 1 425 ? 4.225 7.161 4.859 1.00 94.69 425 ASP A CA 1
ATOM 3341 C C . ASP A 1 425 ? 3.610 5.775 5.122 1.00 94.69 425 ASP A C 1
ATOM 3343 O O . ASP A 1 425 ? 2.406 5.577 4.922 1.00 94.69 425 ASP A O 1
ATOM 3347 N N . ASP A 1 426 ? 4.401 4.840 5.652 1.00 93.88 426 ASP A N 1
ATOM 3348 C CA . ASP A 1 426 ? 3.947 3.491 6.013 1.00 93.88 426 ASP A CA 1
ATOM 3349 C C . ASP A 1 426 ? 3.001 3.533 7.228 1.00 93.88 426 ASP A C 1
ATOM 3351 O O . ASP A 1 426 ? 1.940 2.904 7.237 1.00 93.88 426 ASP A O 1
ATOM 3355 N N . LEU A 1 427 ? 3.325 4.350 8.237 1.00 95.94 427 LEU A N 1
ATOM 3356 C CA . LEU A 1 427 ? 2.475 4.574 9.414 1.00 95.94 427 LEU A CA 1
ATOM 3357 C C . LEU A 1 427 ? 1.121 5.199 9.045 1.00 95.94 427 LEU A C 1
ATOM 3359 O O . LEU A 1 427 ? 0.082 4.834 9.602 1.00 95.94 427 LEU A O 1
ATOM 3363 N N . HIS A 1 428 ? 1.110 6.116 8.077 1.00 95.81 428 HIS A N 1
ATOM 3364 C CA . HIS A 1 428 ? -0.118 6.676 7.518 1.00 95.81 428 HIS A CA 1
ATOM 3365 C C . HIS A 1 428 ? -0.903 5.608 6.742 1.00 95.81 428 HIS A C 1
ATOM 3367 O O . HIS A 1 428 ? -2.134 5.590 6.773 1.00 95.81 428 HIS A O 1
ATOM 3373 N N . SER A 1 429 ? -0.214 4.663 6.105 1.00 95.31 429 SER A N 1
ATOM 3374 C CA . SER A 1 429 ? -0.867 3.563 5.398 1.00 95.31 429 SER A CA 1
ATOM 3375 C C . SER A 1 429 ? -1.643 2.641 6.341 1.00 95.31 429 SER A C 1
ATOM 3377 O O . SER A 1 429 ? -2.784 2.280 6.043 1.00 95.31 429 SER A O 1
ATOM 3379 N N . PHE A 1 430 ? -1.128 2.371 7.548 1.00 96.69 430 PHE A N 1
ATOM 3380 C CA . PHE A 1 430 ? -1.899 1.683 8.594 1.00 96.69 430 PHE A CA 1
ATOM 3381 C C . PHE A 1 430 ? -3.196 2.416 8.960 1.00 96.69 430 PHE A C 1
ATOM 3383 O O . PHE A 1 430 ? -4.239 1.776 9.110 1.00 96.69 430 PHE A O 1
ATOM 3390 N N . PHE A 1 431 ? -3.169 3.750 9.054 1.00 97.50 431 PHE A N 1
ATOM 3391 C CA . PHE A 1 431 ? -4.382 4.536 9.290 1.00 97.50 431 PHE A CA 1
ATOM 3392 C C . PHE A 1 431 ? -5.418 4.324 8.177 1.00 97.50 431 PHE A C 1
ATOM 3394 O O . PHE A 1 431 ? -6.587 4.052 8.467 1.00 97.50 431 PHE A O 1
ATOM 3401 N N . TRP A 1 432 ? -5.003 4.388 6.907 1.00 96.69 432 TRP A N 1
ATOM 3402 C CA . TRP A 1 432 ? -5.910 4.167 5.777 1.00 96.69 432 TRP A CA 1
ATOM 3403 C C . TRP A 1 432 ? -6.447 2.737 5.731 1.00 96.69 432 TRP A C 1
ATOM 3405 O O . TRP A 1 432 ? -7.628 2.543 5.444 1.00 96.69 432 TRP A O 1
ATOM 3415 N N . VAL A 1 433 ? -5.633 1.742 6.091 1.00 96.12 433 VAL A N 1
ATOM 3416 C CA . VAL A 1 433 ? -6.069 0.346 6.227 1.00 96.12 433 VAL A CA 1
ATOM 3417 C C . VAL A 1 433 ? -7.167 0.207 7.285 1.00 96.12 433 VAL A C 1
ATOM 3419 O O . VAL A 1 433 ? -8.190 -0.428 7.020 1.00 96.12 433 VAL A O 1
ATOM 3422 N N . VAL A 1 434 ? -7.017 0.836 8.454 1.00 97.31 434 VAL A N 1
ATOM 3423 C CA . VAL A 1 434 ? -8.047 0.806 9.510 1.00 97.31 434 VAL A CA 1
ATOM 3424 C C . VAL A 1 434 ? -9.301 1.558 9.087 1.00 97.31 434 VAL A C 1
ATOM 3426 O O . VAL A 1 434 ? -10.409 1.050 9.264 1.00 97.31 434 VAL A O 1
ATOM 3429 N N . MET A 1 435 ? -9.151 2.738 8.482 1.00 97.19 435 MET A N 1
ATOM 3430 C CA . MET A 1 435 ? -10.275 3.506 7.946 1.00 97.19 435 MET A CA 1
ATOM 3431 C C . MET A 1 435 ? -11.074 2.678 6.933 1.00 97.19 435 MET A C 1
ATOM 3433 O O . MET A 1 435 ? -12.302 2.601 7.007 1.00 97.19 435 MET A O 1
ATOM 3437 N N . TRP A 1 436 ? -10.376 1.996 6.025 1.00 96.94 436 TRP A N 1
ATOM 3438 C CA . TRP A 1 436 ? -10.987 1.104 5.051 1.00 96.94 436 TRP A CA 1
ATOM 3439 C C . TRP A 1 436 ? -11.687 -0.077 5.723 1.00 96.94 436 TRP A C 1
ATOM 3441 O O . TRP A 1 436 ? -12.841 -0.363 5.409 1.00 96.94 436 TRP A O 1
ATOM 3451 N N . ALA A 1 437 ? -11.040 -0.731 6.691 1.00 96.62 437 ALA A N 1
ATOM 3452 C CA . ALA A 1 437 ? -11.634 -1.835 7.441 1.00 96.62 437 ALA A CA 1
ATOM 3453 C C . ALA A 1 437 ? -12.937 -1.422 8.146 1.00 96.62 437 ALA A C 1
ATOM 3455 O O . ALA A 1 437 ? -13.905 -2.179 8.134 1.00 96.62 437 ALA A O 1
ATOM 3456 N N . VAL A 1 438 ? -12.998 -0.206 8.698 1.00 96.44 438 VAL A N 1
ATOM 3457 C CA . VAL A 1 438 ? -14.193 0.351 9.355 1.00 96.44 438 VAL A CA 1
ATOM 3458 C C . VAL A 1 438 ? -15.309 0.651 8.345 1.00 96.44 438 VAL A C 1
ATOM 3460 O O . VAL A 1 438 ? -16.476 0.273 8.540 1.00 96.44 438 VAL A O 1
ATOM 3463 N N . MET A 1 439 ? -14.964 1.304 7.235 1.00 95.50 439 MET A N 1
ATOM 3464 C CA . MET A 1 439 ? -15.938 1.734 6.229 1.00 95.50 439 MET A CA 1
ATOM 3465 C C . MET A 1 439 ? -16.463 0.579 5.383 1.00 95.50 439 MET A C 1
ATOM 3467 O O . MET A 1 439 ? -17.647 0.556 5.059 1.00 95.50 439 MET A O 1
ATOM 3471 N N . PHE A 1 440 ? -15.636 -0.417 5.084 1.00 95.12 440 PHE A N 1
ATOM 3472 C CA . PHE A 1 440 ? -15.977 -1.546 4.215 1.00 95.12 440 PHE A CA 1
ATOM 3473 C C . PHE A 1 440 ? -16.142 -2.868 4.977 1.00 95.12 440 PHE A C 1
ATOM 3475 O O . PHE A 1 440 ? -16.116 -3.936 4.367 1.00 95.12 440 PHE A O 1
ATOM 3482 N N . ASN A 1 441 ? -16.346 -2.815 6.300 1.00 95.12 441 ASN A N 1
ATOM 3483 C CA . ASN A 1 441 ? -16.533 -4.014 7.116 1.00 95.12 441 ASN A CA 1
ATOM 3484 C C . ASN A 1 441 ? -17.692 -4.891 6.596 1.00 95.12 441 ASN A C 1
ATOM 3486 O O . ASN A 1 441 ? -18.837 -4.442 6.472 1.00 95.12 441 ASN A O 1
ATOM 3490 N N . ALA A 1 442 ? -17.390 -6.157 6.322 1.00 91.94 442 ALA A N 1
ATOM 3491 C CA . ALA A 1 442 ? -18.283 -7.147 5.744 1.00 91.94 442 ALA A CA 1
ATOM 3492 C C . ALA A 1 442 ? -19.384 -7.607 6.711 1.00 91.94 442 ALA A C 1
ATOM 3494 O O . ALA A 1 442 ? -20.439 -8.048 6.250 1.00 91.94 442 ALA A O 1
ATOM 3495 N N . ASN A 1 443 ? -19.194 -7.457 8.026 1.00 89.12 443 ASN A N 1
ATOM 3496 C CA . ASN A 1 443 ? -20.220 -7.784 9.021 1.00 89.12 443 ASN A CA 1
ATOM 3497 C C . ASN A 1 443 ? -21.371 -6.763 9.038 1.00 89.12 443 ASN A C 1
ATOM 3499 O O . ASN A 1 443 ? -22.389 -6.978 9.688 1.00 89.12 443 ASN A O 1
ATOM 3503 N N . LEU A 1 444 ? -21.252 -5.671 8.273 1.00 85.31 444 LEU A N 1
ATOM 3504 C CA . LEU A 1 444 ? -22.262 -4.617 8.172 1.00 85.31 444 LEU A CA 1
ATOM 3505 C C . LEU A 1 444 ? -23.083 -4.666 6.881 1.00 85.31 444 LEU A C 1
ATOM 3507 O O . LEU A 1 444 ? -23.803 -3.715 6.594 1.00 85.31 444 LEU A O 1
ATOM 3511 N N . LYS A 1 445 ? -23.037 -5.769 6.119 1.00 79.00 445 LYS A N 1
ATOM 3512 C CA . LYS A 1 445 ? -23.826 -5.929 4.877 1.00 79.00 445 LYS A CA 1
ATOM 3513 C C . LYS A 1 445 ? -25.332 -5.709 5.070 1.00 79.00 445 LYS A C 1
ATOM 3515 O O . LYS A 1 445 ? -25.985 -5.207 4.163 1.00 79.00 445 LYS A O 1
ATOM 3520 N N . ASN A 1 446 ? -25.860 -6.045 6.247 1.00 80.25 446 ASN A N 1
ATOM 3521 C CA . ASN A 1 446 ? -27.280 -5.892 6.580 1.00 80.25 446 ASN A CA 1
ATOM 3522 C C . ASN A 1 446 ? -27.584 -4.612 7.378 1.00 80.25 446 ASN A C 1
ATOM 3524 O O . ASN A 1 446 ? -28.742 -4.343 7.685 1.00 80.25 446 ASN A O 1
ATOM 3528 N N . VAL A 1 447 ? -26.564 -3.824 7.7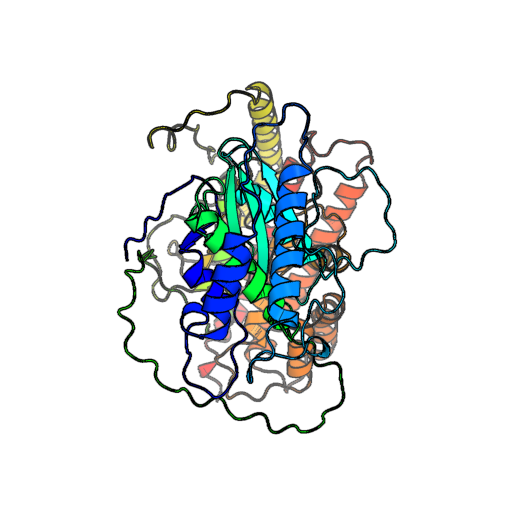30 1.00 83.06 447 VAL A N 1
ATOM 3529 C CA . VAL A 1 447 ? -26.733 -2.586 8.494 1.00 83.06 447 VAL A CA 1
ATOM 3530 C C . VAL A 1 447 ? -26.818 -1.418 7.522 1.00 83.06 447 VAL A C 1
ATOM 3532 O O . VAL A 1 447 ? -25.930 -1.200 6.696 1.00 83.06 447 VAL A O 1
ATOM 3535 N N . VAL A 1 448 ? -27.890 -0.634 7.631 1.00 85.88 448 VAL A N 1
ATOM 3536 C CA . VAL A 1 448 ? -28.062 0.571 6.818 1.00 85.88 448 VAL A CA 1
ATOM 3537 C C . VAL A 1 448 ? -26.983 1.583 7.202 1.00 85.88 448 VAL A C 1
ATOM 3539 O O . VAL A 1 448 ? -27.005 2.148 8.291 1.00 85.88 448 VAL A O 1
ATOM 3542 N N . ARG A 1 449 ? -26.034 1.818 6.291 1.00 91.75 449 ARG A N 1
ATOM 3543 C CA . ARG A 1 449 ? -25.058 2.907 6.413 1.00 91.75 449 ARG A CA 1
ATOM 3544 C C . ARG A 1 449 ? -25.754 4.249 6.219 1.00 91.75 449 ARG A C 1
ATOM 3546 O O . ARG A 1 449 ? -26.595 4.400 5.323 1.00 91.75 449 ARG A O 1
ATOM 3553 N N . SER A 1 450 ? -25.357 5.232 7.017 1.00 95.25 450 SER A N 1
ATOM 3554 C CA . SER A 1 450 ? -25.793 6.620 6.844 1.00 95.25 450 SER A CA 1
ATOM 3555 C C . SER A 1 450 ? -25.407 7.148 5.455 1.00 95.25 450 SER A C 1
ATOM 3557 O O . SER A 1 450 ? -24.442 6.687 4.840 1.00 95.25 450 SER A O 1
ATOM 3559 N N . LYS A 1 451 ? -26.133 8.159 4.955 1.00 95.88 451 LYS A N 1
ATOM 3560 C CA . LYS A 1 451 ? -25.780 8.828 3.685 1.00 95.88 451 LYS A CA 1
ATOM 3561 C C . LYS A 1 451 ? -24.341 9.354 3.703 1.00 95.88 451 LYS A C 1
ATOM 3563 O O . LYS A 1 451 ? -23.644 9.276 2.699 1.00 95.88 451 LYS A O 1
ATOM 3568 N N . GLN A 1 452 ? -23.904 9.839 4.862 1.00 96.62 452 GLN A N 1
ATOM 3569 C CA . GLN A 1 452 ? -22.566 10.379 5.048 1.00 96.62 452 GLN A CA 1
ATOM 3570 C C . GLN A 1 452 ? -21.482 9.292 4.977 1.00 96.62 452 GLN A C 1
ATOM 3572 O O . GLN A 1 452 ? -20.463 9.501 4.332 1.00 96.62 452 GLN A O 1
ATOM 3577 N N . GLU A 1 453 ? -21.706 8.116 5.574 1.00 96.25 453 GLU A N 1
ATOM 3578 C CA . GLU A 1 453 ? -20.758 6.995 5.469 1.00 96.25 453 GLU A CA 1
ATOM 3579 C C . GLU A 1 453 ? -20.610 6.502 4.028 1.00 96.25 453 GLU A C 1
ATOM 3581 O O . GLU A 1 453 ? -19.494 6.226 3.602 1.00 96.25 453 GLU A O 1
ATOM 3586 N N . LYS A 1 454 ? -21.705 6.445 3.258 1.00 95.69 454 LYS A N 1
ATOM 3587 C CA . LYS A 1 454 ? -21.644 6.106 1.826 1.00 95.69 454 LYS A CA 1
ATOM 3588 C C . LYS A 1 454 ? -20.816 7.123 1.042 1.00 95.69 454 LYS A C 1
ATOM 3590 O O . LYS A 1 454 ? -19.955 6.745 0.257 1.00 95.69 454 LYS A O 1
ATOM 3595 N N . HIS A 1 455 ? -21.012 8.408 1.329 1.00 96.44 455 HIS A N 1
ATOM 3596 C CA . HIS A 1 455 ? -20.209 9.466 0.729 1.00 96.44 455 HIS A CA 1
ATOM 3597 C C . HIS A 1 455 ? -18.718 9.339 1.089 1.00 96.44 455 HIS A C 1
ATOM 3599 O O . HIS A 1 455 ? -17.851 9.515 0.236 1.00 96.44 455 HIS A O 1
ATOM 3605 N N . TRP A 1 456 ? -18.389 8.979 2.333 1.00 96.81 456 TRP A N 1
ATOM 3606 C CA . TRP A 1 456 ? -17.003 8.703 2.716 1.00 96.81 456 TRP A CA 1
ATOM 3607 C C . TRP A 1 456 ? -16.432 7.480 1.997 1.00 96.81 456 TRP A C 1
ATOM 3609 O O . TRP A 1 456 ? -15.295 7.550 1.548 1.00 96.81 456 TRP A O 1
ATOM 3619 N N . GLN A 1 457 ? -17.198 6.398 1.825 1.00 95.06 457 GLN A N 1
ATOM 3620 C CA . GLN A 1 457 ? -16.765 5.225 1.052 1.00 95.06 457 GLN A CA 1
ATOM 3621 C C . GLN A 1 457 ? -16.380 5.604 -0.387 1.00 95.06 457 GLN A C 1
ATOM 3623 O O . GLN A 1 457 ? -15.304 5.231 -0.849 1.00 95.06 457 GLN A O 1
ATOM 3628 N N . GLU A 1 458 ? -17.214 6.393 -1.069 1.00 93.75 458 GLU A N 1
ATOM 3629 C CA . GLU A 1 458 ? -16.936 6.890 -2.426 1.00 93.75 458 GLU A CA 1
ATOM 3630 C C . GLU A 1 458 ? -15.657 7.736 -2.476 1.00 93.75 458 GLU A C 1
ATOM 3632 O O . GLU A 1 458 ? -14.834 7.588 -3.378 1.00 93.75 458 GLU A O 1
ATOM 3637 N N . ARG A 1 459 ? -15.455 8.605 -1.478 1.00 94.62 459 ARG A N 1
ATOM 3638 C CA . ARG A 1 459 ? -14.261 9.455 -1.386 1.00 94.62 459 ARG A CA 1
ATOM 3639 C C . ARG A 1 459 ? -12.990 8.668 -1.083 1.00 94.62 459 ARG A C 1
ATOM 3641 O O . ARG A 1 459 ? -11.944 9.016 -1.623 1.00 94.62 459 ARG A O 1
ATOM 3648 N N . LEU A 1 460 ? -13.073 7.635 -0.243 1.00 92.06 460 LEU A N 1
ATOM 3649 C CA . LEU A 1 460 ? -11.944 6.759 0.088 1.00 92.06 460 LEU A CA 1
ATOM 3650 C C . LEU A 1 460 ? -11.468 5.953 -1.127 1.00 92.06 460 LEU A C 1
ATOM 3652 O O . LEU A 1 460 ? -10.267 5.762 -1.275 1.00 92.06 460 LEU A O 1
ATOM 3656 N N . ALA A 1 461 ? -12.388 5.526 -1.997 1.00 87.31 461 ALA A N 1
ATOM 3657 C CA . ALA A 1 461 ? -12.075 4.844 -3.257 1.00 87.31 461 ALA A CA 1
ATOM 3658 C C . ALA A 1 461 ? -11.706 5.808 -4.408 1.00 87.31 461 ALA A C 1
ATOM 3660 O O . ALA A 1 461 ? -11.462 5.374 -5.532 1.00 87.31 461 ALA A O 1
ATOM 3661 N N . GLY A 1 462 ? -11.726 7.120 -4.154 1.00 85.44 462 GLY A N 1
ATOM 3662 C CA . GLY A 1 462 ? -11.460 8.161 -5.142 1.00 85.44 462 GLY A CA 1
ATOM 3663 C C . GLY A 1 462 ? -10.003 8.636 -5.167 1.00 85.44 462 GLY A C 1
ATOM 3664 O O . GLY A 1 462 ? -9.082 7.967 -4.711 1.00 85.44 462 GLY A O 1
ATOM 3665 N N . ARG A 1 463 ? -9.801 9.844 -5.711 1.00 85.56 463 ARG A N 1
ATOM 3666 C CA . ARG A 1 463 ? -8.490 10.516 -5.794 1.00 85.56 463 ARG A CA 1
ATOM 3667 C C . ARG A 1 463 ? -7.936 10.914 -4.422 1.00 85.56 463 ARG A C 1
ATOM 3669 O O . ARG A 1 463 ? -8.705 11.110 -3.474 1.00 85.56 463 ARG A O 1
ATOM 3676 N N . ALA A 1 464 ? -6.625 11.161 -4.353 1.00 85.31 464 ALA A N 1
ATOM 3677 C CA . ALA A 1 464 ? -5.919 11.537 -3.123 1.00 85.31 464 ALA A CA 1
ATOM 3678 C C . ALA A 1 464 ? -6.576 12.715 -2.372 1.00 85.31 464 ALA A C 1
ATOM 3680 O O . ALA A 1 464 ? -6.826 12.639 -1.165 1.00 85.31 464 ALA A O 1
ATOM 3681 N N . CYS A 1 465 ? -6.923 13.786 -3.093 1.00 87.25 465 CYS A N 1
ATOM 3682 C CA . CYS A 1 465 ? -7.543 14.987 -2.526 1.00 87.25 465 CYS A CA 1
ATOM 3683 C C . CYS A 1 465 ? -8.946 14.736 -1.944 1.00 87.25 465 CYS A C 1
ATOM 3685 O O . CYS A 1 465 ? -9.315 15.311 -0.917 1.00 87.25 465 CYS A O 1
ATOM 3687 N N . ASN A 1 466 ? -9.725 13.837 -2.552 1.00 90.44 466 ASN A N 1
ATOM 3688 C CA . ASN A 1 466 ? -11.054 13.489 -2.057 1.00 90.44 466 ASN A CA 1
ATOM 3689 C C . ASN A 1 466 ? -10.951 12.707 -0.750 1.00 90.44 466 ASN A C 1
ATOM 3691 O O . ASN A 1 466 ? -11.699 12.992 0.187 1.00 90.44 466 ASN A O 1
ATOM 3695 N N . ARG A 1 467 ? -10.007 11.770 -0.671 1.00 91.88 467 ARG A N 1
ATOM 3696 C CA . ARG A 1 467 ? -9.757 10.944 0.512 1.00 91.88 467 ARG A CA 1
ATOM 3697 C C . ARG A 1 467 ? -9.342 11.780 1.730 1.00 91.88 467 ARG A C 1
ATOM 3699 O O . ARG A 1 467 ? -9.851 11.572 2.828 1.00 91.88 467 ARG A O 1
ATOM 3706 N N . MET A 1 468 ? -8.491 12.780 1.518 1.00 91.62 468 MET A N 1
ATOM 3707 C CA . MET A 1 468 ? -7.957 13.671 2.560 1.00 91.62 468 MET A CA 1
ATOM 3708 C C . MET A 1 468 ? -8.990 14.431 3.381 1.00 91.62 468 MET A C 1
ATOM 3710 O O . MET A 1 468 ? -8.757 14.701 4.554 1.00 91.62 468 MET A O 1
ATOM 3714 N N . ALA A 1 469 ? -10.127 14.802 2.794 1.00 93.94 469 ALA A N 1
ATOM 3715 C CA . ALA A 1 469 ? -11.139 15.528 3.559 1.00 93.94 469 ALA A CA 1
ATOM 3716 C C . ALA A 1 469 ? -12.115 14.602 4.306 1.00 93.94 469 ALA A C 1
ATOM 3718 O O . ALA A 1 469 ? -12.960 15.096 5.047 1.00 93.94 469 ALA A O 1
ATOM 3719 N N . VAL A 1 470 ? -11.968 13.272 4.204 1.00 96.31 470 VAL A N 1
ATOM 3720 C CA . VAL A 1 470 ? -12.781 12.323 4.984 1.00 96.31 470 VAL A CA 1
ATOM 3721 C C . VAL A 1 470 ? -12.566 12.492 6.499 1.00 96.31 470 VAL A C 1
ATOM 3723 O O . VAL A 1 470 ? -13.566 12.661 7.195 1.00 96.31 470 VAL A O 1
ATOM 3726 N N . PRO A 1 471 ? -11.333 12.537 7.052 1.00 96.62 471 PRO A N 1
ATOM 3727 C CA . PRO A 1 471 ? -11.131 12.766 8.488 1.00 96.62 471 PRO A CA 1
ATOM 3728 C C . PRO A 1 471 ? -11.707 14.100 8.991 1.00 96.62 471 PRO A C 1
ATOM 3730 O O . PRO A 1 471 ? -12.299 14.152 10.072 1.00 96.62 471 PRO A O 1
ATOM 3733 N N . ALA A 1 472 ? -11.593 15.171 8.198 1.00 95.81 472 ALA A N 1
ATOM 3734 C CA . ALA A 1 472 ? -12.180 16.471 8.524 1.00 95.81 472 ALA A CA 1
ATOM 3735 C C . ALA A 1 472 ? -13.719 16.406 8.554 1.00 95.81 472 ALA A C 1
ATOM 3737 O O . ALA A 1 472 ? -14.343 16.831 9.530 1.00 95.81 472 ALA A O 1
ATOM 3738 N N . ASP A 1 473 ? -14.336 15.798 7.538 1.00 96.56 473 ASP A N 1
ATOM 3739 C CA . ASP A 1 473 ? -15.784 15.588 7.497 1.00 96.56 473 ASP A CA 1
ATOM 3740 C C . ASP A 1 473 ? -16.264 14.708 8.658 1.00 96.56 473 ASP A C 1
ATOM 3742 O O . ASP A 1 473 ? -17.300 14.992 9.263 1.00 96.56 473 ASP A O 1
ATOM 3746 N N . MET A 1 474 ? -15.521 13.653 9.000 1.00 96.25 474 MET A N 1
ATOM 3747 C CA . MET A 1 474 ? -15.818 12.790 10.144 1.00 96.2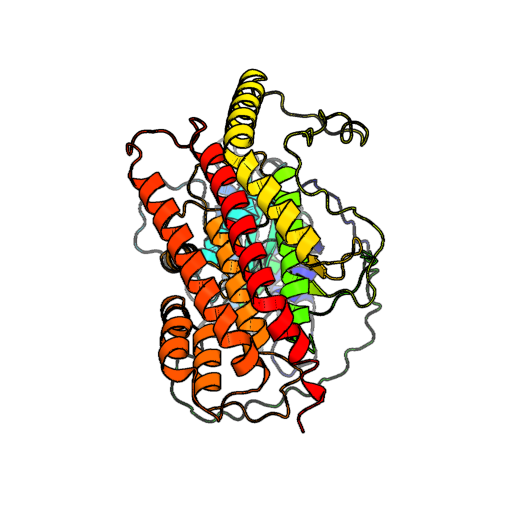5 474 MET A CA 1
ATOM 3748 C C . MET A 1 474 ? -15.834 13.580 11.448 1.00 96.25 474 MET A C 1
ATOM 3750 O O . MET A 1 474 ? -16.744 13.401 12.256 1.00 96.25 474 MET A O 1
ATOM 3754 N N . ALA A 1 475 ? -14.871 14.483 11.651 1.00 96.50 475 ALA A N 1
ATOM 3755 C CA . ALA A 1 475 ? -14.822 15.319 12.845 1.00 96.50 475 ALA A CA 1
ATOM 3756 C C . ALA A 1 475 ? -16.087 16.178 12.998 1.00 96.50 475 ALA A C 1
ATOM 3758 O O . ALA A 1 475 ? -16.608 16.285 14.112 1.00 96.50 475 ALA A O 1
ATOM 3759 N N . SER A 1 476 ? -16.599 16.717 11.888 1.00 96.06 476 SER A N 1
ATOM 3760 C CA . SER A 1 476 ? -17.819 17.534 11.843 1.00 96.06 476 SER A CA 1
ATOM 3761 C C . SER A 1 476 ? -19.103 16.729 12.063 1.00 96.06 476 SER A C 1
ATOM 3763 O O . SER A 1 476 ? -20.081 17.263 12.581 1.00 96.06 476 SER A O 1
ATOM 3765 N N . HIS A 1 477 ? -19.113 15.441 11.707 1.00 94.75 477 HIS A N 1
ATOM 3766 C CA . HIS A 1 477 ? -20.323 14.609 11.729 1.00 94.75 477 HIS A CA 1
ATOM 3767 C C . HIS A 1 477 ? -20.329 13.514 12.806 1.00 94.75 477 HIS A C 1
ATOM 3769 O O . HIS A 1 477 ? -21.335 12.831 12.966 1.00 94.75 477 HIS A O 1
ATOM 3775 N N . ARG A 1 478 ? -19.269 13.373 13.611 1.00 94.69 478 ARG A N 1
ATOM 3776 C CA . ARG A 1 478 ? -19.090 12.266 14.576 1.00 94.69 478 ARG A CA 1
ATOM 3777 C C . ARG A 1 478 ? -20.241 12.024 15.563 1.00 94.69 478 ARG A C 1
ATOM 3779 O O . ARG A 1 478 ? -20.359 10.927 16.093 1.00 94.69 478 ARG A O 1
ATOM 3786 N N . HIS A 1 479 ? -21.062 13.037 15.847 1.00 94.06 479 HIS A N 1
ATOM 3787 C CA . HIS A 1 479 ? -22.150 12.963 16.828 1.00 94.06 479 HIS A CA 1
ATOM 3788 C C . HIS A 1 479 ? -23.493 12.509 16.240 1.00 94.06 479 HIS A C 1
ATOM 3790 O O . HIS A 1 479 ? -24.480 12.434 16.973 1.00 94.06 479 HIS A O 1
ATOM 3796 N N . ARG A 1 480 ? -23.572 12.216 14.935 1.00 93.38 480 ARG A N 1
ATOM 3797 C CA . ARG A 1 480 ? -24.836 11.776 14.343 1.00 93.38 480 ARG A CA 1
ATOM 3798 C C . ARG A 1 480 ? -25.215 10.372 14.814 1.00 93.38 480 ARG A C 1
ATOM 3800 O O . ARG A 1 480 ? -24.399 9.451 14.869 1.00 93.38 480 ARG A O 1
ATOM 3807 N N . SER A 1 481 ? -26.496 10.203 15.121 1.00 92.00 481 SER A N 1
ATOM 3808 C CA . SER A 1 481 ? -27.056 8.947 15.619 1.00 92.00 481 SER A CA 1
ATOM 3809 C C . SER A 1 481 ? -27.300 7.904 14.527 1.00 92.00 481 SER A C 1
ATOM 3811 O O . SER A 1 481 ? -27.490 6.739 14.862 1.00 92.00 481 SER A O 1
ATOM 3813 N N . ASP A 1 482 ? -27.260 8.272 13.246 1.00 94.88 482 ASP A N 1
ATOM 3814 C CA . ASP A 1 482 ? -27.530 7.378 12.112 1.00 94.88 482 ASP A CA 1
ATOM 3815 C C . ASP A 1 482 ? -26.296 6.612 11.609 1.00 94.88 482 ASP A C 1
ATOM 3817 O O . ASP A 1 482 ? -26.424 5.761 10.734 1.00 94.88 482 ASP A O 1
ATOM 3821 N N . HIS A 1 483 ? -25.106 6.879 12.154 1.00 95.25 483 HIS A N 1
ATOM 3822 C CA . HIS A 1 483 ? -23.897 6.138 11.792 1.00 95.25 483 HIS A CA 1
ATOM 3823 C C . HIS A 1 483 ? -23.912 4.685 12.286 1.00 95.25 483 HIS A C 1
ATOM 3825 O O . HIS A 1 483 ? -24.512 4.358 13.321 1.00 95.25 483 HIS A O 1
ATOM 3831 N N . SER A 1 484 ? -23.186 3.826 11.569 1.00 94.31 484 SER A N 1
ATOM 3832 C CA . SER A 1 484 ? -23.009 2.418 11.915 1.00 94.31 484 SER A CA 1
ATOM 3833 C C . SER A 1 484 ? -22.337 2.230 13.287 1.00 94.31 484 SER A C 1
ATOM 3835 O O . SER A 1 484 ? -21.551 3.085 13.715 1.00 94.31 484 SER A O 1
ATOM 3837 N N . PRO A 1 485 ? -22.605 1.110 13.989 1.00 93.50 485 PRO A N 1
ATOM 3838 C CA . PRO A 1 485 ? -21.999 0.837 15.291 1.00 93.50 485 PRO A CA 1
ATOM 3839 C C . PRO A 1 485 ? -20.468 0.895 15.258 1.00 93.50 485 PRO A C 1
ATOM 3841 O O . PRO A 1 485 ? -19.885 1.630 16.048 1.00 93.50 485 PRO A O 1
ATOM 3844 N N . ILE A 1 486 ? -19.820 0.225 14.295 1.00 95.44 486 ILE A N 1
ATOM 3845 C CA . ILE A 1 486 ? -18.351 0.229 14.167 1.00 95.44 486 ILE A CA 1
ATOM 3846 C C . ILE A 1 486 ? -17.781 1.647 14.056 1.00 95.44 486 ILE A C 1
ATOM 3848 O O . ILE A 1 486 ? -16.784 1.967 14.695 1.00 95.44 486 ILE A O 1
ATOM 3852 N N . PHE A 1 487 ? -18.434 2.523 13.285 1.00 96.25 487 PHE A N 1
ATOM 3853 C CA . PHE A 1 487 ? -17.961 3.885 13.092 1.00 96.25 487 PHE A CA 1
ATOM 3854 C C . PHE A 1 487 ? -18.033 4.666 14.398 1.00 96.25 487 PHE A C 1
ATOM 3856 O O . PHE A 1 487 ? -17.056 5.293 14.793 1.00 96.25 487 PHE A O 1
ATOM 3863 N N . LYS A 1 488 ? -19.165 4.592 15.107 1.00 95.31 488 LYS A N 1
ATOM 3864 C CA . LYS A 1 488 ? -19.340 5.276 16.397 1.00 95.31 488 LYS A CA 1
ATOM 3865 C C . LYS A 1 488 ? -18.310 4.826 17.431 1.00 95.31 488 LYS A C 1
ATOM 3867 O O . LYS A 1 488 ? -17.843 5.645 18.215 1.00 95.31 488 LYS A O 1
ATOM 3872 N N . GLN A 1 489 ? -17.951 3.545 17.415 1.00 96.19 489 GLN A N 1
ATOM 3873 C CA . GLN A 1 489 ? -16.938 2.985 18.306 1.00 96.19 489 GLN A CA 1
ATOM 3874 C C . GLN A 1 489 ? -15.526 3.473 17.942 1.00 96.19 489 GLN A C 1
ATOM 3876 O O . GLN A 1 489 ? -14.750 3.822 18.829 1.00 96.19 489 GLN A O 1
ATOM 3881 N N . MET A 1 490 ? -15.211 3.543 16.644 1.00 97.88 490 MET A N 1
ATOM 3882 C CA . MET A 1 490 ? -13.861 3.821 16.140 1.00 97.88 490 MET A CA 1
ATOM 3883 C C . MET A 1 490 ? -13.567 5.298 15.860 1.00 97.88 490 MET A C 1
ATOM 3885 O O . MET A 1 490 ? -12.400 5.672 15.774 1.00 97.88 490 MET A O 1
ATOM 3889 N N . VAL A 1 491 ? -14.576 6.165 15.729 1.00 97.62 491 VAL A N 1
ATOM 3890 C CA . VAL A 1 491 ? -14.383 7.565 15.302 1.00 97.62 491 VAL A CA 1
ATOM 3891 C C . VAL A 1 491 ? -13.456 8.345 16.235 1.00 97.62 491 VAL A C 1
ATOM 3893 O O . VAL A 1 491 ? -12.664 9.155 15.764 1.00 97.62 491 VAL A O 1
ATOM 3896 N N . GLY A 1 492 ? -13.500 8.080 17.545 1.00 97.94 492 GLY A N 1
ATOM 3897 C CA . GLY A 1 492 ? -12.585 8.701 18.506 1.00 97.94 492 GLY A CA 1
ATOM 3898 C C . GLY A 1 492 ? -11.125 8.347 18.218 1.00 97.94 492 GLY A C 1
ATOM 3899 O O . GLY A 1 492 ? -10.301 9.245 18.059 1.00 97.94 492 GLY A O 1
ATOM 3900 N N . VAL A 1 493 ? -10.848 7.048 18.068 1.00 98.00 493 VAL A N 1
ATOM 3901 C CA . VAL A 1 493 ? -9.517 6.507 17.753 1.00 98.00 493 VAL A CA 1
ATOM 3902 C C . VAL A 1 493 ? -9.024 7.053 16.419 1.00 98.00 493 VAL A C 1
ATOM 3904 O O . VAL A 1 493 ? -7.917 7.566 16.348 1.00 98.00 493 VAL A O 1
ATOM 3907 N N . LEU A 1 494 ? -9.854 6.997 15.372 1.00 98.19 494 LEU A N 1
ATOM 3908 C CA . LEU A 1 494 ? -9.493 7.432 14.020 1.00 98.19 494 LEU A CA 1
ATOM 3909 C C . LEU A 1 494 ? -9.140 8.923 13.968 1.00 98.19 494 LEU A C 1
ATOM 3911 O O . LEU A 1 494 ? -8.159 9.300 13.336 1.00 98.19 494 LEU A O 1
ATOM 3915 N N . LEU A 1 495 ? -9.916 9.781 14.635 1.00 98.19 495 LEU A N 1
ATOM 3916 C CA . LEU A 1 495 ? -9.648 11.220 14.637 1.00 98.19 495 LEU A CA 1
ATOM 3917 C C . LEU A 1 495 ? -8.380 11.577 15.414 1.00 98.19 495 LEU A C 1
ATOM 3919 O O . LEU A 1 495 ? -7.671 12.500 15.018 1.00 98.19 495 LEU A O 1
ATOM 3923 N N . GLU A 1 496 ? -8.103 10.892 16.523 1.00 98.44 496 GLU A N 1
ATOM 3924 C CA . GLU A 1 496 ? -6.868 11.113 17.273 1.00 98.44 496 GLU A CA 1
ATOM 3925 C C . GLU A 1 496 ? -5.655 10.538 16.536 1.00 98.44 496 GLU A C 1
ATOM 3927 O O . GLU A 1 496 ? -4.665 11.246 16.393 1.00 98.44 496 GLU A O 1
ATOM 3932 N N . TRP A 1 497 ? -5.777 9.342 15.953 1.00 98.06 497 TRP A N 1
ATOM 3933 C CA . TRP A 1 497 ? -4.753 8.736 15.098 1.00 98.06 497 TRP A CA 1
ATOM 3934 C C . TRP A 1 497 ? -4.370 9.670 13.956 1.00 98.06 497 TRP A C 1
ATOM 3936 O O . TRP A 1 497 ? -3.193 9.978 13.783 1.00 98.06 497 TRP A O 1
ATOM 3946 N N . TYR A 1 498 ? -5.354 10.177 13.210 1.00 97.75 498 TYR A N 1
ATOM 3947 C CA . TYR A 1 498 ? -5.090 11.075 12.090 1.00 97.75 498 TYR A CA 1
ATOM 3948 C C . TYR A 1 498 ? -4.285 12.307 12.525 1.00 97.75 498 TYR A C 1
ATOM 3950 O O . TYR A 1 498 ? -3.301 12.657 11.885 1.00 97.75 498 TYR A O 1
ATOM 3958 N N . ARG A 1 499 ? -4.635 12.926 13.662 1.00 98.06 499 ARG A N 1
ATOM 3959 C CA . ARG A 1 499 ? -3.875 14.066 14.207 1.00 98.06 499 ARG A CA 1
ATOM 3960 C C . ARG A 1 499 ? -2.454 13.685 14.609 1.00 98.06 499 ARG A C 1
ATOM 3962 O O . ARG A 1 499 ? -1.544 14.473 14.371 1.00 98.06 499 ARG A O 1
ATOM 3969 N N . THR A 1 500 ? -2.265 12.510 15.208 1.00 97.88 500 THR A N 1
ATOM 3970 C CA . THR A 1 500 ? -0.938 11.991 15.561 1.00 97.88 500 THR A CA 1
ATOM 3971 C C . THR A 1 500 ? -0.069 11.833 14.313 1.00 97.88 500 THR A C 1
ATOM 3973 O O . THR A 1 500 ? 1.059 12.316 14.290 1.00 97.88 500 THR A O 1
ATOM 3976 N N . ILE A 1 501 ? -0.606 11.244 13.240 1.00 97.00 501 ILE A N 1
ATOM 3977 C CA . ILE A 1 501 ? 0.125 11.054 11.978 1.00 97.00 501 ILE A CA 1
ATOM 3978 C C . ILE A 1 501 ? 0.404 12.381 11.270 1.00 97.00 501 ILE A C 1
ATOM 3980 O O . ILE A 1 501 ? 1.522 12.584 10.810 1.00 97.00 501 ILE A O 1
ATOM 3984 N N . GLU A 1 502 ? -0.555 13.307 11.227 1.00 96.12 502 GLU A N 1
ATOM 3985 C CA . GLU A 1 502 ? -0.339 14.645 10.657 1.00 96.12 502 GLU A CA 1
ATOM 3986 C C . GLU A 1 502 ? 0.752 15.408 11.414 1.00 96.12 502 GLU A C 1
ATOM 3988 O O . GLU A 1 502 ? 1.622 16.022 10.798 1.00 96.12 502 GLU A O 1
ATOM 3993 N N . LYS A 1 503 ? 0.763 15.316 12.751 1.00 97.44 503 LYS A N 1
ATOM 3994 C CA . LYS A 1 503 ? 1.831 15.894 13.568 1.00 97.44 503 LYS A CA 1
ATOM 3995 C C . LYS A 1 503 ? 3.180 15.247 13.254 1.00 97.44 503 LYS A C 1
ATOM 3997 O O . LYS A 1 503 ? 4.141 15.968 13.024 1.00 97.44 503 LYS A O 1
ATOM 4002 N N . LEU A 1 504 ? 3.257 13.917 13.190 1.00 97.06 504 LEU A N 1
ATOM 4003 C CA . LEU A 1 504 ? 4.489 13.210 12.816 1.00 97.06 504 LEU A CA 1
ATOM 4004 C C . LEU A 1 504 ? 4.978 13.602 11.416 1.00 97.06 504 LEU A C 1
ATOM 4006 O O . LEU A 1 504 ? 6.174 13.783 11.220 1.00 97.06 504 LEU A O 1
ATOM 4010 N N . ALA A 1 505 ? 4.070 13.770 10.454 1.00 95.06 505 ALA A N 1
ATOM 4011 C CA . ALA A 1 505 ? 4.400 14.173 9.089 1.00 95.06 505 ALA A CA 1
ATOM 4012 C C . ALA A 1 505 ? 4.853 15.639 8.989 1.00 95.06 505 ALA A C 1
ATOM 4014 O O . ALA A 1 505 ? 5.665 15.969 8.117 1.00 95.06 505 ALA A O 1
ATOM 4015 N N . SER A 1 506 ? 4.314 16.518 9.842 1.00 95.19 506 SER A N 1
ATOM 4016 C CA . SER A 1 506 ? 4.771 17.906 9.980 1.00 95.19 506 SER A CA 1
ATOM 4017 C C . SER A 1 506 ? 6.156 17.950 10.607 1.00 95.19 506 SER A C 1
ATOM 4019 O O . SER A 1 506 ? 7.061 18.496 9.989 1.00 95.19 506 SER A O 1
ATOM 4021 N N . ASP A 1 507 ? 6.337 17.295 11.760 1.00 95.62 507 ASP A N 1
ATOM 4022 C CA . ASP A 1 507 ? 7.613 17.253 12.480 1.00 95.62 507 ASP A CA 1
ATOM 4023 C C . ASP A 1 507 ? 8.726 16.675 11.569 1.00 95.62 507 ASP A C 1
ATOM 4025 O O . ASP A 1 507 ? 9.793 17.272 11.435 1.00 95.62 507 ASP A O 1
ATOM 4029 N N . TRP A 1 508 ? 8.445 15.578 10.846 1.00 93.62 508 TRP A N 1
ATOM 4030 C CA . TRP A 1 508 ? 9.358 15.001 9.846 1.00 93.62 508 TRP A CA 1
ATOM 4031 C C . TRP A 1 508 ? 9.722 16.010 8.755 1.00 93.62 508 TRP A C 1
ATOM 4033 O O . TRP A 1 508 ? 10.887 16.164 8.405 1.00 93.62 508 TRP A O 1
ATOM 4043 N N . LEU A 1 509 ? 8.728 16.704 8.191 1.00 91.38 509 LEU A N 1
ATOM 4044 C CA . LEU A 1 509 ? 8.977 17.655 7.109 1.00 91.38 509 LEU A CA 1
ATOM 4045 C C . LEU A 1 509 ? 9.801 18.846 7.576 1.00 91.38 509 LEU A C 1
ATOM 4047 O O . LEU A 1 509 ? 10.695 19.268 6.858 1.00 91.38 509 LEU A O 1
ATOM 4051 N N . GLU A 1 510 ? 9.484 19.397 8.742 1.00 92.00 510 GLU A N 1
ATOM 4052 C CA . GLU A 1 510 ? 10.205 20.533 9.307 1.00 92.00 510 GLU A CA 1
ATOM 4053 C C . GLU A 1 510 ? 11.671 20.177 9.553 1.00 92.00 510 GLU A C 1
ATOM 4055 O O . GLU A 1 510 ? 12.553 20.945 9.176 1.00 92.00 510 GLU A O 1
ATOM 4060 N N . GLU A 1 511 ? 11.947 18.990 10.099 1.00 90.56 511 GLU A N 1
ATOM 4061 C CA . GLU A 1 511 ? 13.316 18.515 10.306 1.00 90.56 511 GLU A CA 1
ATOM 4062 C C . GLU A 1 511 ? 14.056 18.233 8.990 1.00 90.56 511 GLU A C 1
ATOM 4064 O O . GLU A 1 511 ? 15.244 18.541 8.897 1.00 90.56 511 GLU A O 1
ATOM 4069 N N . VAL A 1 512 ? 13.376 17.703 7.966 1.00 86.94 512 VAL A N 1
ATOM 4070 C CA . VAL A 1 512 ? 13.955 17.508 6.624 1.00 86.94 512 VAL A CA 1
ATOM 4071 C C . VAL A 1 512 ? 14.235 18.849 5.938 1.00 86.94 512 VAL A C 1
ATOM 4073 O O . VAL A 1 512 ? 15.310 19.031 5.378 1.00 86.94 512 VAL A O 1
ATOM 4076 N N . LEU A 1 513 ? 13.305 19.807 5.997 1.00 85.19 513 LEU A N 1
ATOM 4077 C CA . LEU A 1 513 ? 13.449 21.133 5.378 1.00 85.19 513 LEU A CA 1
ATOM 4078 C C . LEU A 1 513 ? 14.459 22.030 6.100 1.00 85.19 513 LEU A C 1
ATOM 4080 O O . LEU A 1 513 ? 14.985 22.959 5.493 1.00 85.19 513 LEU A O 1
ATOM 4084 N N . ALA A 1 514 ? 14.717 21.785 7.385 1.00 85.94 514 ALA A N 1
ATOM 4085 C CA . ALA A 1 514 ? 15.738 22.499 8.142 1.00 85.94 514 ALA A CA 1
ATOM 4086 C C . ALA A 1 514 ? 17.173 22.109 7.738 1.00 85.94 514 ALA A C 1
ATOM 4088 O O . ALA A 1 514 ? 18.118 22.773 8.167 1.00 85.94 514 ALA A O 1
ATOM 4089 N N . ARG A 1 515 ? 17.354 21.043 6.945 1.00 82.62 515 ARG A N 1
ATOM 4090 C CA . ARG A 1 515 ? 18.658 20.639 6.402 1.00 82.62 515 ARG A CA 1
ATOM 4091 C C . ARG A 1 515 ? 19.030 21.474 5.184 1.00 82.62 515 ARG A C 1
ATOM 4093 O O . ARG A 1 515 ? 18.161 21.891 4.419 1.00 82.62 515 ARG A O 1
ATOM 4100 N N . GLU A 1 516 ? 20.326 21.729 5.009 1.00 69.88 516 GLU A N 1
ATOM 4101 C CA . GLU A 1 516 ? 20.794 22.466 3.836 1.00 69.88 516 GLU A CA 1
ATOM 4102 C C . GLU A 1 516 ? 20.488 21.668 2.553 1.00 69.88 516 GLU A C 1
ATOM 4104 O O . GLU A 1 516 ? 20.683 20.451 2.542 1.00 69.88 516 GLU A O 1
ATOM 4109 N N . PRO A 1 517 ? 20.038 22.318 1.461 1.00 63.38 517 PRO A N 1
ATOM 4110 C CA . PRO A 1 517 ? 19.674 21.637 0.212 1.00 63.38 517 PRO A CA 1
ATOM 4111 C C . PRO A 1 517 ? 20.796 20.791 -0.407 1.00 63.38 517 PRO A C 1
ATOM 4113 O O . PRO A 1 517 ? 20.515 19.889 -1.192 1.00 63.38 517 PRO A O 1
ATOM 4116 N N . ASP A 1 518 ? 22.048 21.102 -0.057 1.00 61.88 518 ASP A N 1
ATOM 4117 C CA . ASP A 1 518 ? 23.256 20.456 -0.569 1.00 61.88 518 ASP A CA 1
ATOM 4118 C C . ASP A 1 518 ? 23.772 19.324 0.347 1.00 61.88 518 ASP A C 1
ATOM 4120 O O . ASP A 1 518 ? 24.746 18.650 -0.001 1.00 61.88 518 ASP A O 1
ATOM 4124 N N . GLU A 1 519 ? 23.151 19.082 1.514 1.00 66.50 519 GLU A N 1
ATOM 4125 C CA . GLU A 1 519 ? 23.480 17.915 2.341 1.00 66.50 519 GLU A CA 1
ATOM 4126 C C . GLU A 1 519 ? 23.008 16.645 1.627 1.00 66.50 519 GLU A C 1
ATOM 4128 O O . GLU A 1 519 ? 21.823 16.311 1.661 1.00 66.50 519 GLU A O 1
ATOM 4133 N N . ASP A 1 520 ? 23.952 15.919 1.013 1.00 68.31 520 ASP A N 1
ATOM 4134 C CA . ASP A 1 520 ? 23.707 14.587 0.452 1.00 68.31 520 ASP A CA 1
ATOM 4135 C C . ASP A 1 520 ? 22.975 13.737 1.504 1.00 68.31 520 ASP A C 1
ATOM 4137 O O . ASP A 1 520 ? 23.509 13.527 2.601 1.00 68.31 520 ASP A O 1
ATOM 4141 N N . PRO A 1 521 ? 21.740 13.288 1.238 1.00 64.38 521 PRO A N 1
ATOM 4142 C CA . PRO A 1 521 ? 20.997 12.544 2.230 1.00 64.38 521 PRO A CA 1
ATOM 4143 C C . PRO A 1 521 ? 21.576 11.138 2.484 1.00 64.38 521 PRO A C 1
ATOM 4145 O O . PRO A 1 521 ? 21.249 10.522 3.501 1.00 64.38 521 PRO A O 1
ATOM 4148 N N . ASP A 1 522 ? 22.557 10.696 1.688 1.00 66.62 522 ASP A N 1
ATOM 4149 C CA . ASP A 1 522 ? 23.415 9.547 1.993 1.00 66.62 522 ASP A CA 1
ATOM 4150 C C . ASP A 1 522 ? 24.488 9.850 3.069 1.00 66.62 522 ASP A C 1
ATOM 4152 O O . ASP A 1 522 ? 25.101 8.917 3.592 1.00 66.62 522 ASP A O 1
ATOM 4156 N N . ASN A 1 523 ? 24.654 11.103 3.529 1.00 68.69 523 ASN A N 1
ATOM 4157 C CA . ASN A 1 523 ? 25.561 11.492 4.633 1.00 68.69 523 ASN A CA 1
ATOM 4158 C C . ASN A 1 523 ? 25.119 10.977 6.024 1.00 68.69 523 ASN A C 1
ATOM 4160 O O . ASN A 1 523 ? 25.546 11.483 7.064 1.00 68.69 523 ASN A O 1
ATOM 4164 N N . GLY A 1 524 ? 24.235 9.978 6.078 1.00 72.69 524 GLY A N 1
ATOM 4165 C CA . GLY A 1 524 ? 23.891 9.243 7.294 1.00 72.69 524 GLY A CA 1
ATOM 4166 C C . GLY A 1 524 ? 22.831 9.874 8.194 1.00 72.69 524 GLY A C 1
ATOM 4167 O O . GLY A 1 524 ? 22.298 9.195 9.082 1.00 72.69 524 GLY A O 1
ATOM 4168 N N . TRP A 1 525 ? 22.466 11.137 7.962 1.00 82.06 525 TRP A N 1
ATOM 4169 C CA . TRP A 1 525 ? 21.392 11.781 8.717 1.00 82.06 525 TRP A CA 1
ATOM 4170 C C . TRP A 1 525 ? 20.032 11.157 8.390 1.00 82.06 525 TRP A C 1
ATOM 4172 O O . TRP A 1 525 ? 19.243 10.926 9.304 1.00 82.06 525 TRP A O 1
ATOM 4182 N N . TYR A 1 526 ? 19.778 10.824 7.119 1.00 85.12 526 TYR A N 1
ATOM 4183 C CA . TYR A 1 526 ? 18.478 10.328 6.680 1.00 85.12 526 TYR A CA 1
ATOM 4184 C C . TYR A 1 526 ? 18.142 8.949 7.269 1.00 85.12 526 TYR A C 1
ATOM 4186 O O . TYR A 1 526 ? 17.079 8.839 7.875 1.00 85.12 526 TYR A O 1
ATOM 4194 N N . PRO A 1 527 ? 19.026 7.925 7.249 1.00 82.56 527 PRO A N 1
ATOM 4195 C CA . PRO A 1 527 ? 18.764 6.663 7.950 1.00 82.56 527 PRO A CA 1
ATOM 4196 C C . PRO A 1 527 ? 18.542 6.835 9.459 1.00 82.56 527 PRO A C 1
ATOM 4198 O O . PRO A 1 527 ? 17.661 6.199 10.033 1.00 82.56 527 PRO A O 1
ATOM 4201 N N . THR A 1 528 ? 19.303 7.727 10.104 1.00 84.25 528 THR A N 1
ATOM 4202 C CA . THR A 1 528 ? 19.149 8.034 11.538 1.00 84.25 528 THR A CA 1
ATOM 4203 C C . THR A 1 528 ? 17.776 8.642 11.828 1.00 84.25 528 THR A C 1
ATOM 4205 O O . THR A 1 528 ? 17.091 8.242 12.769 1.00 84.25 528 THR A O 1
ATOM 4208 N N . HIS A 1 529 ? 17.359 9.594 10.998 1.00 88.69 529 HIS A N 1
ATOM 4209 C CA . HIS A 1 529 ? 16.081 10.280 11.108 1.00 88.69 529 HIS A CA 1
ATOM 4210 C C . HIS A 1 529 ? 14.908 9.343 10.765 1.00 88.69 529 HIS A C 1
ATOM 4212 O O . HIS A 1 529 ? 13.919 9.295 11.495 1.00 88.69 529 HIS A O 1
ATOM 4218 N N . PHE A 1 530 ? 15.053 8.501 9.737 1.00 90.81 530 PHE A N 1
ATOM 4219 C CA . PHE A 1 530 ? 14.114 7.428 9.396 1.00 90.81 530 PHE A CA 1
ATOM 4220 C C . PHE A 1 530 ? 13.909 6.484 10.586 1.00 90.81 530 PHE A C 1
ATOM 4222 O O . PHE A 1 530 ? 12.778 6.237 11.001 1.00 90.81 530 PHE A O 1
ATOM 4229 N N . HIS A 1 531 ? 14.996 6.009 11.197 1.00 90.50 531 HIS A N 1
ATOM 4230 C CA . HIS A 1 531 ? 14.937 5.147 12.375 1.00 90.50 531 HIS A CA 1
ATOM 4231 C C . HIS A 1 531 ? 14.221 5.831 13.547 1.00 90.50 531 HIS A C 1
ATOM 4233 O O . HIS A 1 531 ? 13.333 5.237 14.159 1.00 90.50 531 HIS A O 1
ATOM 4239 N N . LEU A 1 532 ? 14.534 7.105 13.807 1.00 92.38 532 LEU A N 1
ATOM 4240 C CA . LEU A 1 532 ? 13.873 7.897 14.843 1.00 92.38 532 LEU A CA 1
ATOM 4241 C C . LEU A 1 532 ? 12.352 7.934 14.665 1.00 92.38 532 LEU A C 1
ATOM 4243 O O . LEU A 1 532 ? 11.613 7.643 15.607 1.00 92.38 532 LEU A O 1
ATOM 4247 N N . TYR A 1 533 ? 11.882 8.263 13.462 1.00 95.38 533 TYR A N 1
ATOM 4248 C CA . TYR A 1 533 ? 10.454 8.415 13.192 1.00 95.38 533 TYR A CA 1
ATOM 4249 C C . TYR A 1 533 ? 9.707 7.086 13.073 1.00 95.38 533 TYR A C 1
ATOM 4251 O O . TYR A 1 533 ? 8.532 7.031 13.438 1.00 95.38 533 TYR A O 1
ATOM 4259 N N . ALA A 1 534 ? 10.376 6.008 12.656 1.00 94.50 534 ALA A N 1
ATOM 4260 C CA . ALA A 1 534 ? 9.803 4.665 12.693 1.00 94.50 534 ALA A CA 1
ATOM 4261 C C . ALA A 1 534 ? 9.451 4.250 14.133 1.00 94.50 534 ALA A C 1
ATOM 4263 O O . ALA A 1 534 ? 8.310 3.878 14.415 1.00 94.50 534 ALA A O 1
ATOM 4264 N N . TYR A 1 535 ? 10.396 4.400 15.067 1.00 94.94 535 TYR A N 1
ATOM 4265 C CA . TYR A 1 535 ? 10.182 4.070 16.480 1.00 94.94 535 TYR A CA 1
ATOM 4266 C C . TYR A 1 535 ? 9.222 5.026 17.170 1.00 94.94 535 TYR A C 1
ATOM 4268 O O . TYR A 1 535 ? 8.329 4.593 17.900 1.00 94.94 535 TYR A O 1
ATOM 4276 N N . ARG A 1 536 ? 9.387 6.330 16.939 1.00 96.56 536 ARG A N 1
ATOM 4277 C CA . ARG A 1 536 ? 8.499 7.345 17.500 1.00 96.56 536 ARG A CA 1
ATOM 4278 C C . ARG A 1 536 ? 7.055 7.099 17.084 1.00 96.56 536 ARG A C 1
ATOM 4280 O O . ARG A 1 536 ? 6.175 7.071 17.940 1.00 96.56 536 ARG A O 1
ATOM 4287 N N . GLY A 1 537 ? 6.822 6.878 15.792 1.00 97.06 537 GLY A N 1
ATOM 4288 C CA . GLY A 1 537 ? 5.495 6.593 15.274 1.00 97.06 537 GLY A CA 1
ATOM 4289 C C . GLY A 1 537 ? 4.912 5.305 15.843 1.00 97.06 537 GLY A C 1
ATOM 4290 O O . GLY A 1 537 ? 3.784 5.320 16.327 1.00 97.06 537 GLY A O 1
ATOM 4291 N N . ALA A 1 538 ? 5.686 4.216 15.884 1.00 96.50 538 ALA A N 1
ATOM 4292 C CA . ALA A 1 538 ? 5.227 2.972 16.496 1.00 96.50 538 ALA A CA 1
ATOM 4293 C C . ALA A 1 538 ? 4.842 3.154 17.978 1.00 96.50 538 ALA A C 1
ATOM 4295 O O . ALA A 1 538 ? 3.772 2.706 18.391 1.00 96.50 538 ALA A O 1
ATOM 4296 N N . ALA A 1 539 ? 5.658 3.868 18.762 1.00 96.88 539 ALA A N 1
ATOM 4297 C CA . ALA A 1 539 ? 5.370 4.169 20.165 1.00 96.88 539 ALA A CA 1
ATOM 4298 C C . ALA A 1 539 ? 4.069 4.973 20.332 1.00 96.88 539 ALA A C 1
ATOM 4300 O O . ALA A 1 539 ? 3.188 4.570 21.090 1.00 96.88 539 ALA A O 1
ATOM 4301 N N . GLU A 1 540 ? 3.929 6.083 19.598 1.00 98.06 540 GLU A N 1
ATOM 4302 C CA . GLU A 1 540 ? 2.753 6.959 19.682 1.00 98.06 540 GLU A CA 1
ATOM 4303 C C . GLU A 1 540 ? 1.462 6.227 19.269 1.00 98.06 540 GLU A C 1
ATOM 4305 O O . GLU A 1 540 ? 0.412 6.423 19.886 1.00 98.06 540 GLU A O 1
ATOM 4310 N N . LEU A 1 541 ? 1.526 5.333 18.274 1.00 97.62 541 LEU A N 1
ATOM 4311 C CA . LEU A 1 541 ? 0.372 4.532 17.861 1.00 97.62 541 LEU A CA 1
ATOM 4312 C C . LEU A 1 541 ? -0.008 3.459 18.886 1.00 97.62 541 LEU A C 1
ATOM 4314 O O . LEU A 1 541 ? -1.196 3.273 19.146 1.00 97.62 541 LEU A O 1
ATOM 4318 N N . LEU A 1 542 ? 0.955 2.771 19.502 1.00 96.62 542 LEU A N 1
ATOM 4319 C CA . LEU A 1 542 ? 0.660 1.778 20.543 1.00 96.62 542 LEU A CA 1
ATOM 4320 C C . LEU A 1 542 ? 0.057 2.421 21.794 1.00 96.62 542 LEU A C 1
ATOM 4322 O O . LEU A 1 542 ? -0.905 1.897 22.356 1.00 96.62 542 LEU A O 1
ATOM 4326 N N . GLU A 1 543 ? 0.570 3.576 22.210 1.00 98.00 543 GLU A N 1
ATOM 4327 C CA . GLU A 1 543 ? 0.007 4.346 23.322 1.00 98.00 543 GLU A CA 1
ATOM 4328 C C . GLU A 1 543 ? -1.413 4.828 23.022 1.00 98.00 543 GLU A C 1
ATOM 4330 O O . GLU A 1 543 ? -2.284 4.787 23.896 1.00 98.00 543 GLU A O 1
ATOM 4335 N N . LEU A 1 544 ? -1.677 5.226 21.773 1.00 98.12 544 LEU A N 1
ATOM 4336 C CA . LEU A 1 544 ? -3.024 5.543 21.324 1.00 98.12 544 LEU A CA 1
ATOM 4337 C C . LEU A 1 544 ? -3.949 4.322 21.431 1.00 98.12 544 LEU A C 1
ATOM 4339 O O . LEU A 1 544 ? -5.056 4.444 21.958 1.00 98.12 544 LEU A O 1
ATOM 4343 N N . MET A 1 545 ? -3.512 3.139 20.989 1.00 97.31 545 MET A N 1
ATOM 4344 C CA . MET A 1 545 ? -4.313 1.918 21.146 1.00 97.31 545 MET A CA 1
ATOM 4345 C C . MET A 1 545 ? -4.576 1.600 22.616 1.00 97.31 545 MET A C 1
ATOM 4347 O O . MET A 1 545 ? -5.702 1.257 22.978 1.00 97.31 545 MET A O 1
ATOM 4351 N N . LEU A 1 546 ? -3.570 1.779 23.475 1.00 97.56 546 LEU A N 1
ATOM 4352 C CA . LEU A 1 546 ? -3.679 1.535 24.910 1.00 97.56 546 LEU A CA 1
ATOM 4353 C C . LEU A 1 546 ? -4.706 2.468 25.555 1.00 97.56 546 LEU A C 1
ATOM 4355 O O . LEU A 1 546 ? -5.551 2.023 26.331 1.00 97.56 546 LEU A O 1
ATOM 4359 N N . LYS A 1 547 ? -4.696 3.750 25.176 1.00 98.31 547 LYS A N 1
ATOM 4360 C CA . LYS A 1 547 ? -5.668 4.748 25.638 1.00 98.31 547 LYS A CA 1
ATOM 4361 C C . LYS A 1 547 ? -7.115 4.327 25.363 1.00 98.31 547 LYS A C 1
ATOM 4363 O O . LYS A 1 547 ? -7.995 4.573 26.188 1.00 98.31 547 LYS A O 1
ATOM 4368 N N . TYR A 1 548 ? -7.374 3.716 24.209 1.00 98.06 548 TYR A N 1
ATOM 4369 C CA . TYR A 1 548 ? -8.725 3.350 23.778 1.00 98.06 548 TYR A CA 1
ATOM 4370 C C . TYR A 1 548 ? -9.117 1.900 24.079 1.00 98.06 548 TYR A C 1
ATOM 4372 O O . TYR A 1 548 ? -10.295 1.560 23.944 1.00 98.06 548 TYR A O 1
ATOM 4380 N N . GLN A 1 549 ? -8.181 1.066 24.533 1.00 96.81 549 GLN A N 1
ATOM 4381 C CA . GLN A 1 549 ? -8.370 -0.371 24.715 1.00 96.81 549 GLN A CA 1
ATOM 4382 C C . GLN A 1 549 ? -9.625 -0.723 25.518 1.00 96.81 549 GLN A C 1
ATOM 4384 O O . GLN A 1 549 ? -10.498 -1.433 25.021 1.00 96.81 549 GLN A O 1
ATOM 4389 N N . HIS A 1 550 ? -9.746 -0.210 26.746 1.00 97.00 550 HIS A N 1
ATOM 4390 C CA . HIS A 1 550 ? -10.872 -0.545 27.621 1.00 97.00 550 HIS A CA 1
ATOM 4391 C C . HIS A 1 550 ? -12.223 -0.185 26.993 1.00 97.00 550 HIS A C 1
ATOM 4393 O O . HIS A 1 550 ? -13.169 -0.968 27.067 1.00 97.00 550 HIS A O 1
ATOM 4399 N N . THR A 1 551 ? -12.298 0.969 26.328 1.00 97.06 551 THR A N 1
ATOM 4400 C CA . THR A 1 551 ? -13.510 1.437 25.647 1.00 97.06 551 THR A CA 1
ATOM 4401 C C . THR A 1 551 ? -13.872 0.533 24.470 1.00 97.06 551 THR A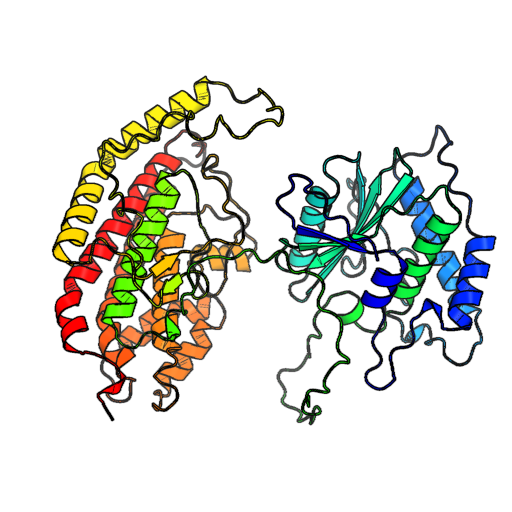 C 1
ATOM 4403 O O . THR A 1 551 ? -15.032 0.163 24.317 1.00 97.06 551 THR A O 1
ATOM 4406 N N . LEU A 1 552 ? -12.890 0.143 23.650 1.00 96.38 552 LEU A N 1
ATOM 4407 C CA . LEU A 1 552 ? -13.123 -0.717 22.488 1.00 96.38 552 LEU A CA 1
ATOM 4408 C C . LEU A 1 552 ? -13.495 -2.151 22.877 1.00 96.38 552 LEU A C 1
ATOM 4410 O O . LEU A 1 552 ? -14.355 -2.746 22.231 1.00 96.38 552 LEU A O 1
ATOM 4414 N N . ILE A 1 553 ? -12.890 -2.689 23.939 1.00 95.38 553 ILE A N 1
ATOM 4415 C CA . ILE A 1 553 ? -13.237 -4.009 24.482 1.00 95.38 553 ILE A CA 1
ATOM 4416 C C . ILE A 1 553 ? -14.669 -4.002 25.030 1.00 95.38 553 ILE A C 1
ATOM 4418 O O . ILE A 1 553 ? -15.425 -4.937 24.772 1.00 95.38 553 ILE A O 1
ATOM 4422 N N . ALA A 1 554 ? -15.068 -2.938 25.736 1.00 95.38 554 ALA A N 1
ATOM 4423 C CA . ALA A 1 554 ? -16.402 -2.824 26.324 1.00 95.38 554 ALA A CA 1
ATOM 4424 C C . ALA A 1 554 ? -17.537 -2.843 25.285 1.00 95.38 554 ALA A C 1
ATOM 4426 O O . ALA A 1 554 ? -18.651 -3.251 25.610 1.00 95.38 554 ALA A O 1
ATOM 4427 N N . TYR A 1 555 ? -17.271 -2.441 24.038 1.00 93.88 555 TYR A N 1
ATOM 4428 C CA . TYR A 1 555 ? -18.265 -2.495 22.965 1.00 93.88 555 TYR A CA 1
ATOM 4429 C C . TYR A 1 555 ? -18.576 -3.911 22.456 1.00 93.88 555 TYR A C 1
ATOM 4431 O O . TYR A 1 555 ? -19.648 -4.119 21.890 1.00 93.88 555 TYR A O 1
ATOM 4439 N N . GLY A 1 556 ? -17.676 -4.880 22.652 1.00 91.50 556 GLY A N 1
ATOM 4440 C CA . GLY A 1 556 ? -17.871 -6.262 22.208 1.00 91.50 556 GLY A CA 1
ATOM 4441 C C . GLY A 1 556 ? -17.905 -6.447 20.682 1.00 91.50 556 GLY A C 1
ATOM 4442 O O . GLY A 1 556 ? -17.343 -5.658 19.920 1.00 91.50 556 GLY A O 1
ATOM 4443 N N . SER A 1 557 ? -18.527 -7.546 20.238 1.00 89.19 557 SER A N 1
ATOM 4444 C CA . SER A 1 557 ? -18.678 -7.887 18.815 1.00 89.19 557 SER A CA 1
ATOM 4445 C C . SER A 1 557 ? -19.839 -7.126 18.160 1.00 89.19 557 SER A C 1
ATOM 4447 O O . SER A 1 557 ? -20.883 -6.904 18.777 1.00 89.19 557 SER A O 1
ATOM 4449 N N . PHE A 1 558 ? -19.689 -6.773 16.881 1.00 83.31 558 PHE A N 1
ATOM 4450 C CA . PHE A 1 558 ? -20.683 -6.071 16.064 1.00 83.31 558 PHE A CA 1
ATOM 4451 C C . PHE A 1 558 ? -21.999 -6.847 15.912 1.00 83.31 558 PHE A C 1
ATOM 4453 O O . PHE A 1 558 ? -23.027 -6.246 15.608 1.00 83.31 558 PHE A O 1
ATOM 4460 N N . SER A 1 559 ? -21.985 -8.168 16.121 1.00 67.94 559 SER A N 1
ATOM 4461 C CA . SER A 1 559 ? -23.141 -9.052 15.930 1.00 67.94 559 SER A CA 1
ATOM 4462 C C . SER A 1 559 ? -24.188 -8.994 17.049 1.00 67.94 559 SER A C 1
ATOM 4464 O O . SER A 1 559 ? -25.240 -9.611 16.910 1.00 67.94 559 SER A O 1
ATOM 4466 N N . HIS A 1 560 ? -23.932 -8.282 18.154 1.00 52.44 560 HIS A N 1
ATOM 4467 C CA . HIS A 1 560 ? -24.833 -8.243 19.317 1.00 52.44 560 HIS A CA 1
ATOM 4468 C C . HIS A 1 560 ? -25.808 -7.057 19.365 1.00 52.44 560 HIS A C 1
ATOM 4470 O O . HIS A 1 560 ? -26.564 -6.941 20.325 1.00 52.44 560 HIS A O 1
ATOM 4476 N N . THR A 1 561 ? -25.849 -6.197 18.346 1.00 45.78 561 THR A N 1
ATOM 4477 C CA . THR A 1 561 ? -26.824 -5.095 18.273 1.00 45.78 561 THR A CA 1
ATOM 4478 C C . THR A 1 561 ? -27.711 -5.245 17.043 1.00 45.78 561 THR A C 1
ATOM 4480 O O . THR A 1 561 ? -27.532 -4.532 16.055 1.00 45.78 561 THR A O 1
ATOM 4483 N N . ALA A 1 562 ? -28.626 -6.210 17.103 1.00 36.00 562 ALA A N 1
ATOM 4484 C CA . ALA A 1 562 ? -29.825 -6.259 16.272 1.00 36.00 562 ALA A CA 1
ATOM 4485 C C . ALA A 1 562 ? -31.050 -6.040 17.163 1.00 36.00 562 ALA A C 1
ATOM 4487 O O . ALA A 1 562 ? -31.112 -6.709 18.222 1.00 36.00 562 ALA A O 1
#

Organism: NCBI:txid297713